Protein AF-A0A6H0XUD2-F1 (afdb_monomer_lite)

Structure (mmCIF, N/CA/C/O backbone):
data_AF-A0A6H0XUD2-F1
#
_entry.id   AF-A0A6H0XUD2-F1
#
loop_
_atom_site.group_PDB
_atom_site.id
_atom_site.type_symbol
_atom_site.label_atom_id
_atom_site.label_alt_id
_atom_site.label_comp_id
_atom_site.label_asym_id
_atom_site.label_entity_id
_atom_site.label_seq_id
_atom_site.pdbx_PDB_ins_code
_atom_site.Cartn_x
_atom_site.Cartn_y
_atom_site.Cartn_z
_atom_site.occupancy
_atom_site.B_iso_or_equiv
_atom_site.auth_seq_id
_atom_site.auth_comp_id
_atom_site.auth_asym_id
_atom_site.auth_atom_id
_atom_site.pdbx_PDB_model_num
ATOM 1 N N . MET A 1 1 ? 14.556 -15.092 -1.129 1.00 23.23 1 MET A N 1
ATOM 2 C CA . MET A 1 1 ? 13.276 -14.642 -1.726 1.00 23.23 1 MET A CA 1
ATOM 3 C C . MET A 1 1 ? 12.461 -13.930 -0.651 1.00 23.23 1 MET A C 1
ATOM 5 O O . MET A 1 1 ? 11.767 -14.591 0.110 1.00 23.23 1 MET A O 1
ATOM 9 N N . CYS A 1 2 ? 12.585 -12.606 -0.527 1.00 22.89 2 CYS A N 1
ATOM 10 C CA . CYS A 1 2 ? 11.780 -11.822 0.416 1.00 22.89 2 CYS A CA 1
ATOM 11 C C . CYS A 1 2 ? 10.334 -11.724 -0.084 1.00 22.89 2 CYS A C 1
ATOM 13 O O . CYS A 1 2 ? 10.053 -10.984 -1.026 1.00 22.89 2 CYS A O 1
ATOM 15 N N . SER A 1 3 ? 9.405 -12.459 0.531 1.00 24.38 3 SER A N 1
ATOM 16 C CA . SER A 1 3 ? 7.972 -12.250 0.315 1.00 24.38 3 SER A CA 1
ATOM 17 C C . SER A 1 3 ? 7.533 -10.994 1.071 1.00 24.38 3 SER A C 1
ATOM 19 O O . SER A 1 3 ? 7.176 -11.058 2.248 1.00 24.38 3 SER A O 1
ATOM 21 N N . LYS A 1 4 ? 7.592 -9.838 0.408 1.00 38.31 4 LYS A N 1
ATOM 22 C CA . LYS A 1 4 ? 6.980 -8.609 0.920 1.00 38.31 4 LYS A CA 1
ATOM 23 C C . LYS A 1 4 ? 5.457 -8.757 0.949 1.00 38.31 4 LYS A C 1
ATOM 25 O O . LYS A 1 4 ? 4.866 -9.365 0.054 1.00 38.31 4 LYS A O 1
ATOM 30 N N . ALA A 1 5 ? 4.835 -8.218 1.996 1.00 35.09 5 ALA A N 1
ATOM 31 C CA . ALA A 1 5 ? 3.386 -8.107 2.112 1.00 35.09 5 ALA A CA 1
ATOM 32 C C . ALA A 1 5 ? 2.798 -7.371 0.888 1.00 35.09 5 ALA A C 1
ATOM 34 O O . ALA A 1 5 ? 3.448 -6.517 0.287 1.00 35.09 5 ALA A O 1
ATOM 35 N N . ARG A 1 6 ? 1.593 -7.776 0.474 1.00 40.94 6 ARG A N 1
ATOM 36 C CA . ARG A 1 6 ? 0.960 -7.356 -0.783 1.00 40.94 6 ARG A CA 1
ATOM 37 C C . ARG A 1 6 ? 0.474 -5.898 -0.704 1.00 40.94 6 ARG A C 1
ATOM 39 O O . ARG A 1 6 ? -0.649 -5.674 -0.266 1.00 40.94 6 ARG A O 1
ATOM 46 N N . LEU A 1 7 ? 1.268 -4.952 -1.219 1.00 51.59 7 LEU A N 1
ATOM 47 C CA . LEU A 1 7 ? 0.762 -3.684 -1.786 1.00 51.59 7 LEU A CA 1
ATOM 48 C C . LEU A 1 7 ? -0.337 -3.962 -2.846 1.00 51.59 7 LEU A C 1
ATOM 50 O O . LEU A 1 7 ? -0.525 -5.104 -3.288 1.00 51.59 7 LEU A O 1
ATOM 54 N N . ALA A 1 8 ? -1.066 -2.928 -3.263 1.00 60.09 8 ALA A N 1
ATOM 55 C CA . ALA A 1 8 ? -2.128 -3.032 -4.262 1.00 60.09 8 ALA A CA 1
ATOM 56 C C . ALA A 1 8 ? -1.645 -3.730 -5.548 1.00 60.09 8 ALA A C 1
ATOM 58 O O . ALA A 1 8 ? -0.701 -3.299 -6.204 1.00 60.09 8 ALA A O 1
ATOM 59 N N . SER A 1 9 ? -2.303 -4.833 -5.897 1.00 69.31 9 SER A N 1
ATOM 60 C CA . SER A 1 9 ? -2.057 -5.558 -7.141 1.00 69.31 9 SER A CA 1
ATOM 61 C C . SER A 1 9 ? -2.698 -4.851 -8.340 1.00 69.31 9 SER A C 1
ATOM 63 O O . SER A 1 9 ? -3.735 -4.214 -8.151 1.00 69.31 9 SER A O 1
ATOM 65 N N . PRO A 1 10 ? -2.164 -5.009 -9.570 1.00 87.31 10 PRO A N 1
ATOM 66 C CA . PRO A 1 10 ? -2.794 -4.456 -10.767 1.00 87.31 10 PRO A CA 1
ATOM 67 C C . PRO A 1 10 ? -4.251 -4.909 -10.859 1.00 87.31 10 PRO A C 1
ATOM 69 O O . PRO A 1 10 ? -4.537 -6.094 -10.671 1.00 87.31 10 PRO A O 1
ATOM 72 N N . THR A 1 11 ? -5.172 -3.998 -11.177 1.00 90.50 11 THR A N 1
ATOM 73 C CA . THR A 1 11 ? -6.599 -4.330 -11.323 1.00 90.50 11 THR A CA 1
ATOM 74 C C . THR A 1 11 ? -6.813 -5.360 -12.425 1.00 90.50 11 THR A C 1
ATOM 76 O O . THR A 1 11 ? -7.664 -6.244 -12.302 1.00 90.50 11 THR A O 1
ATOM 79 N N . ARG A 1 12 ? -6.023 -5.259 -13.499 1.00 93.69 12 ARG A N 1
ATOM 80 C CA . ARG A 1 12 ? -6.102 -6.108 -14.688 1.00 93.69 12 ARG A CA 1
ATOM 81 C C . ARG A 1 12 ? -4.718 -6.540 -15.150 1.00 93.69 12 ARG A C 1
ATOM 83 O O . ARG A 1 12 ? -3.761 -5.784 -15.017 1.00 93.69 12 ARG A O 1
ATOM 90 N N . VAL A 1 13 ? -4.636 -7.733 -15.724 1.00 95.31 13 VAL A N 1
ATOM 91 C CA . VAL A 1 13 ? -3.441 -8.282 -16.385 1.00 95.31 13 VAL A CA 1
ATOM 92 C C . VAL A 1 13 ? -3.859 -8.979 -17.676 1.00 95.31 13 VAL A C 1
ATOM 94 O O . VAL A 1 13 ? -5.026 -9.328 -17.840 1.00 95.31 13 VAL A O 1
ATOM 97 N N . LEU A 1 14 ? -2.917 -9.190 -18.588 1.00 95.69 14 LEU A N 1
ATOM 98 C CA . LEU A 1 14 ? -3.086 -10.124 -19.692 1.00 95.69 14 LEU A CA 1
ATOM 99 C C . LEU A 1 14 ? -2.861 -11.544 -19.182 1.00 95.69 14 LEU A C 1
ATOM 101 O O . LEU A 1 14 ? -1.804 -11.835 -18.617 1.00 95.69 14 LEU A O 1
ATOM 105 N N . ASP A 1 15 ? -3.840 -12.413 -19.396 1.00 94.25 15 ASP A N 1
ATOM 106 C CA . ASP A 1 15 ? -3.697 -13.853 -19.253 1.00 94.25 15 ASP A CA 1
ATOM 107 C C . ASP A 1 15 ? -3.193 -14.442 -20.571 1.00 94.25 15 ASP A C 1
ATOM 109 O O . ASP A 1 15 ? -3.799 -14.241 -21.627 1.00 94.25 15 ASP A O 1
ATOM 113 N N . LEU A 1 16 ? -2.047 -15.119 -20.500 1.00 92.88 16 LEU A N 1
ATOM 114 C CA . LEU A 1 16 ? -1.373 -15.744 -21.636 1.00 92.88 16 LEU A CA 1
ATOM 115 C C . LEU A 1 16 ? -1.428 -17.278 -21.576 1.00 92.88 16 LEU A C 1
ATOM 117 O O . LEU A 1 16 ? -0.653 -17.928 -22.285 1.00 92.88 16 LEU A O 1
ATOM 121 N N . ASP A 1 17 ? -2.276 -17.850 -20.710 1.00 81.69 17 ASP A N 1
ATOM 122 C CA . ASP A 1 17 ? -2.548 -19.289 -20.663 1.00 81.69 17 ASP A CA 1
ATOM 123 C C . ASP A 1 17 ? -3.223 -19.729 -21.967 1.00 81.69 17 ASP A C 1
ATOM 125 O O . ASP A 1 17 ? -4.209 -19.125 -22.386 1.00 81.69 17 ASP A O 1
ATOM 129 N N . SER A 1 18 ? -2.699 -20.783 -22.604 1.00 69.12 18 SER A N 1
ATOM 130 C CA . SER A 1 18 ? -3.060 -21.255 -23.958 1.00 69.12 18 SER A CA 1
ATOM 131 C C . SER A 1 18 ? -2.678 -20.311 -25.122 1.00 69.12 18 SER A C 1
ATOM 133 O O . SER A 1 18 ? -1.863 -19.401 -24.962 1.00 69.12 18 SER A O 1
ATOM 135 N N . ASP A 1 19 ? -3.214 -20.565 -26.324 1.00 71.75 19 ASP A N 1
ATOM 136 C CA . ASP A 1 19 ? -2.991 -19.751 -27.530 1.00 71.75 19 ASP A CA 1
ATOM 137 C C . ASP A 1 19 ? -3.774 -18.423 -27.519 1.00 71.75 19 ASP A C 1
ATOM 139 O O . ASP A 1 19 ? -3.430 -17.508 -28.269 1.00 71.75 19 ASP A O 1
ATOM 143 N N . SER A 1 20 ? -4.786 -18.275 -26.655 1.00 82.31 20 SER A N 1
ATOM 144 C CA . SER A 1 20 ? -5.559 -17.033 -26.516 1.00 82.31 20 SER A CA 1
ATOM 145 C C . SER A 1 20 ? -4.860 -16.007 -25.622 1.00 82.31 20 SER A C 1
ATOM 147 O O . SER A 1 20 ? -4.152 -16.367 -24.684 1.00 82.31 20 SER A O 1
ATOM 149 N N . VAL A 1 21 ? -5.086 -14.720 -25.890 1.00 93.19 21 VAL A N 1
ATOM 150 C CA . VAL A 1 21 ? -4.592 -13.600 -25.071 1.00 93.19 21 VAL A CA 1
ATOM 151 C C . VAL A 1 21 ? -5.790 -12.784 -24.624 1.00 93.19 21 VAL A C 1
ATOM 153 O O . VAL A 1 21 ? -6.573 -12.360 -25.464 1.00 93.19 21 VAL A O 1
ATOM 156 N N . GLN A 1 22 ? -5.966 -12.573 -23.323 1.00 94.75 22 GLN A N 1
ATOM 157 C CA . GLN A 1 22 ? -7.165 -11.916 -22.787 1.00 94.75 22 GLN A CA 1
ATOM 158 C C . GLN A 1 22 ? -6.816 -10.958 -21.654 1.00 94.75 22 GLN A C 1
ATOM 160 O O . GLN A 1 22 ? -5.934 -11.242 -20.851 1.00 94.75 22 GLN A O 1
ATOM 165 N N . VAL A 1 23 ? -7.539 -9.845 -21.540 1.00 95.00 23 VAL A N 1
ATOM 166 C CA . VAL A 1 23 ? -7.485 -8.974 -20.359 1.00 95.00 23 VAL A CA 1
ATOM 167 C C . VAL A 1 23 ? -8.376 -9.563 -19.268 1.00 95.00 23 VAL A C 1
ATOM 169 O O . VAL A 1 23 ? -9.588 -9.659 -19.431 1.00 95.00 23 VAL A O 1
ATOM 172 N N . VAL A 1 24 ? -7.799 -9.904 -18.119 1.00 93.56 24 VAL A N 1
ATOM 173 C CA . VAL A 1 24 ? -8.533 -10.455 -16.972 1.00 93.56 24 VAL A CA 1
ATOM 174 C C . VAL A 1 24 ? -8.442 -9.528 -15.768 1.00 93.56 24 VAL A C 1
ATOM 176 O O . VAL A 1 24 ? -7.419 -8.887 -15.527 1.00 93.56 24 VAL A O 1
ATOM 179 N N . THR A 1 25 ? -9.524 -9.454 -14.990 1.00 92.25 25 THR A N 1
ATOM 180 C CA . THR A 1 25 ? -9.550 -8.702 -13.727 1.00 92.25 25 THR A CA 1
ATOM 181 C C . THR A 1 25 ? -9.014 -9.582 -12.603 1.00 92.25 25 THR A C 1
ATOM 183 O O . THR A 1 25 ? -9.416 -10.731 -12.450 1.00 92.25 25 THR A O 1
ATOM 186 N N . THR A 1 26 ? -8.098 -9.051 -11.799 1.00 86.12 26 THR A N 1
ATOM 187 C CA . THR A 1 26 ? -7.314 -9.851 -10.844 1.00 86.12 26 THR A CA 1
ATOM 188 C C . THR A 1 26 ? -8.025 -10.069 -9.512 1.00 86.12 26 THR A C 1
ATOM 190 O O . THR A 1 26 ? -7.618 -10.933 -8.736 1.00 86.12 26 THR A O 1
ATOM 193 N N . HIS A 1 27 ? -9.040 -9.253 -9.200 1.00 80.12 27 HIS A N 1
ATOM 194 C CA . HIS A 1 27 ? -9.729 -9.220 -7.904 1.00 80.12 27 HIS A CA 1
ATOM 195 C C . HIS A 1 27 ? -8.756 -9.198 -6.701 1.00 80.12 27 HIS A C 1
ATOM 197 O O . HIS A 1 27 ? -9.006 -9.816 -5.665 1.00 80.12 27 HIS A O 1
ATOM 203 N N . GLY A 1 28 ? -7.610 -8.517 -6.853 1.00 69.56 28 GLY A N 1
ATOM 204 C CA . GLY A 1 28 ? -6.566 -8.414 -5.825 1.00 69.56 28 GLY A CA 1
ATOM 205 C C . GLY A 1 28 ? -5.635 -9.632 -5.710 1.00 69.56 28 GLY A C 1
ATOM 206 O O . GLY A 1 28 ? -4.882 -9.745 -4.740 1.00 69.56 28 GLY A O 1
ATOM 207 N N . LYS A 1 29 ? -5.678 -10.574 -6.663 1.00 72.50 29 LYS A N 1
ATOM 208 C CA . LYS A 1 29 ? -4.820 -11.772 -6.707 1.00 72.50 29 LYS A CA 1
ATOM 209 C C . LYS A 1 29 ? -4.294 -12.036 -8.133 1.00 72.50 29 LYS A C 1
ATOM 211 O O . LYS A 1 29 ? -4.693 -13.015 -8.752 1.00 72.50 29 LYS A O 1
ATOM 216 N N . PRO A 1 30 ? -3.363 -11.217 -8.647 1.00 69.75 30 PRO A N 1
ATOM 217 C CA . PRO A 1 30 ? -2.880 -11.295 -10.031 1.00 69.75 30 PRO A CA 1
ATOM 218 C C . PRO A 1 30 ? -2.009 -12.526 -10.325 1.00 69.75 30 PRO A C 1
ATOM 220 O O . PRO A 1 30 ? -1.733 -12.812 -11.480 1.00 69.75 30 PRO A O 1
ATOM 223 N N . GLY A 1 31 ? -1.523 -13.238 -9.301 1.00 81.31 31 GLY A N 1
ATOM 224 C CA . GLY A 1 31 ? -0.431 -14.202 -9.469 1.00 81.31 31 GLY A CA 1
ATOM 225 C C . GLY A 1 31 ? 0.915 -13.508 -9.723 1.00 81.31 31 GLY A C 1
ATOM 226 O O . GLY A 1 31 ? 1.053 -12.305 -9.513 1.00 81.31 31 GLY A O 1
ATOM 227 N N . ARG A 1 32 ? 1.938 -14.269 -10.135 1.00 90.62 32 ARG A N 1
ATOM 228 C CA . ARG A 1 32 ? 3.230 -13.701 -10.564 1.00 90.62 32 ARG A CA 1
ATOM 229 C C . ARG A 1 32 ? 3.103 -13.207 -12.002 1.00 90.62 32 ARG A C 1
ATOM 231 O O . ARG A 1 32 ? 2.734 -13.994 -12.870 1.00 90.62 32 ARG A O 1
ATOM 238 N N . TYR A 1 33 ? 3.458 -11.952 -12.245 1.00 94.50 33 TYR A N 1
ATOM 239 C CA . TYR A 1 33 ? 3.357 -11.324 -13.560 1.00 94.50 33 TYR A CA 1
ATOM 240 C C . TYR A 1 33 ? 4.641 -10.591 -13.943 1.00 94.50 33 TYR A C 1
ATOM 242 O O . TYR A 1 33 ? 5.454 -10.230 -13.090 1.00 94.50 33 TYR A O 1
ATOM 250 N N . VAL A 1 34 ? 4.795 -10.381 -15.243 1.00 96.50 34 VAL A N 1
ATOM 251 C CA . VAL A 1 34 ? 5.832 -9.548 -15.856 1.00 96.50 34 VAL A CA 1
ATOM 252 C C . VAL A 1 34 ? 5.211 -8.202 -16.223 1.00 96.50 34 VAL A C 1
ATOM 254 O O . VAL A 1 34 ? 4.053 -8.169 -16.627 1.00 96.50 34 VAL A O 1
ATOM 257 N N . ALA A 1 35 ? 5.946 -7.102 -16.094 1.00 97.06 35 ALA A N 1
ATOM 258 C CA . ALA A 1 35 ? 5.520 -5.791 -16.594 1.00 97.06 35 ALA A CA 1
ATOM 259 C C . ALA A 1 35 ? 6.318 -5.414 -17.850 1.00 97.06 35 ALA A C 1
ATOM 261 O O . ALA A 1 35 ? 7.495 -5.760 -17.957 1.00 97.06 35 ALA A O 1
ATOM 262 N N . LEU A 1 36 ? 5.694 -4.715 -18.798 1.00 97.75 36 LEU A N 1
ATOM 263 C CA . LEU A 1 36 ? 6.364 -4.177 -19.984 1.00 97.75 36 LEU A CA 1
ATOM 264 C C . LEU A 1 36 ? 6.639 -2.676 -19.811 1.00 97.75 36 LEU A C 1
ATOM 266 O O . LEU A 1 36 ? 5.749 -1.918 -19.436 1.00 97.75 36 LEU A O 1
ATOM 270 N N . SER A 1 37 ? 7.856 -2.248 -20.137 1.00 96.62 37 SER A N 1
ATOM 271 C CA . SER A 1 37 ? 8.251 -0.844 -20.271 1.00 96.62 37 SER A CA 1
ATOM 272 C C . SER A 1 37 ? 8.706 -0.600 -21.709 1.00 96.62 37 SER A C 1
ATOM 274 O O . SER A 1 37 ? 9.645 -1.240 -22.191 1.00 96.62 37 SER A O 1
ATOM 276 N N . TYR A 1 38 ? 7.999 0.265 -22.438 1.00 95.75 38 TYR A N 1
ATOM 277 C CA . TYR A 1 38 ? 8.220 0.478 -23.871 1.00 95.75 38 TYR A CA 1
ATOM 278 C C . TYR A 1 38 ? 7.770 1.872 -24.333 1.00 95.75 38 TYR A C 1
ATOM 280 O O . TYR A 1 38 ? 6.978 2.568 -23.690 1.00 95.75 38 TYR A O 1
ATOM 288 N N . CYS A 1 39 ? 8.263 2.293 -25.497 1.00 93.12 39 CYS A N 1
ATOM 289 C CA . CYS A 1 39 ? 7.786 3.499 -26.161 1.00 93.12 39 CYS A CA 1
ATOM 290 C C . CYS A 1 39 ? 6.530 3.199 -26.978 1.00 93.12 39 CYS A C 1
ATOM 292 O O . CYS A 1 39 ? 6.540 2.319 -27.833 1.00 93.12 39 CYS A O 1
ATOM 294 N N . TRP A 1 40 ? 5.461 3.971 -26.779 1.00 91.00 40 TRP A N 1
ATOM 295 C CA . TRP A 1 40 ? 4.247 3.820 -27.589 1.00 91.00 40 TRP A CA 1
ATOM 296 C C . TRP A 1 40 ? 4.472 4.235 -29.054 1.00 91.00 40 TRP A C 1
ATOM 298 O O . TRP A 1 40 ? 3.882 3.644 -29.962 1.00 91.00 40 TRP A O 1
ATOM 308 N N . GLY A 1 41 ? 5.370 5.200 -29.283 1.00 88.25 41 GLY A N 1
ATOM 309 C CA . GLY A 1 41 ? 5.659 5.795 -30.589 1.00 88.25 41 GLY A CA 1
ATOM 310 C C . GLY A 1 41 ? 4.732 6.964 -30.922 1.00 88.25 41 GLY A C 1
ATOM 311 O O . GLY A 1 41 ? 4.106 7.545 -30.038 1.00 88.25 41 GLY A O 1
ATOM 312 N N . VAL A 1 42 ? 4.636 7.306 -32.206 1.00 82.19 42 VAL A N 1
ATOM 313 C CA . VAL A 1 42 ? 3.711 8.324 -32.732 1.00 82.19 42 VAL A CA 1
ATOM 314 C C . VAL A 1 42 ? 2.623 7.626 -33.549 1.00 82.19 42 VAL A C 1
ATOM 316 O O . VAL A 1 42 ? 2.941 6.764 -34.364 1.00 82.19 42 VAL A O 1
ATOM 319 N N . GLY A 1 43 ? 1.356 8.011 -33.370 1.00 80.38 43 GLY A N 1
ATOM 320 C CA . GLY A 1 43 ? 0.238 7.546 -34.200 1.00 80.38 43 GLY A CA 1
ATOM 321 C C . GLY A 1 43 ? -0.875 6.851 -33.415 1.00 80.38 43 GLY A C 1
ATOM 322 O O . GLY A 1 43 ? -1.051 7.084 -32.223 1.00 80.38 43 GLY A O 1
ATOM 323 N N . ASN A 1 44 ? -1.659 6.017 -34.103 1.00 80.12 44 ASN A N 1
ATOM 324 C CA . ASN A 1 44 ? -2.735 5.247 -33.480 1.00 80.12 44 ASN A CA 1
ATOM 325 C C . ASN A 1 44 ? -2.158 4.037 -32.740 1.00 80.12 44 ASN A C 1
ATOM 327 O O . ASN A 1 44 ? -1.590 3.139 -33.355 1.00 80.12 44 ASN A O 1
ATOM 331 N N . HIS A 1 45 ? -2.328 4.017 -31.422 1.00 88.19 45 HIS A N 1
ATOM 332 C CA . HIS A 1 45 ? -1.843 2.944 -30.559 1.00 88.19 45 HIS A CA 1
ATOM 333 C C . HIS A 1 45 ? -2.909 1.865 -30.364 1.00 88.19 45 HIS A C 1
ATOM 335 O O . HIS A 1 45 ? -4.089 2.181 -30.195 1.00 88.19 45 HIS A O 1
ATOM 341 N N . PHE A 1 46 ? -2.484 0.600 -30.336 1.00 92.88 46 PHE A N 1
ATOM 342 C CA . PHE A 1 46 ? -3.346 -0.512 -29.945 1.00 92.88 46 PHE A CA 1
ATOM 343 C C . PHE A 1 46 ? -3.591 -0.431 -28.434 1.00 92.88 46 PHE A C 1
ATOM 345 O O . PHE A 1 46 ? -2.659 -0.587 -27.645 1.00 92.88 46 PHE A O 1
ATOM 352 N N . ARG A 1 47 ? -4.827 -0.117 -28.033 1.00 95.00 47 ARG A N 1
ATOM 353 C CA . ARG A 1 47 ? -5.167 0.210 -26.644 1.00 95.00 47 ARG A CA 1
ATOM 354 C C . ARG A 1 47 ? -6.576 -0.220 -26.262 1.00 95.00 47 ARG A C 1
ATOM 356 O O . ARG A 1 47 ? -7.467 -0.290 -27.111 1.00 95.00 47 ARG A O 1
ATOM 363 N N . THR A 1 48 ? -6.776 -0.444 -24.972 1.00 95.81 48 THR A N 1
ATOM 364 C CA . THR A 1 48 ? -8.088 -0.702 -24.386 1.00 95.81 48 THR A CA 1
ATOM 365 C C . THR A 1 48 ? -8.846 0.609 -24.194 1.00 95.81 48 THR A C 1
ATOM 367 O O . THR A 1 48 ? -8.349 1.568 -23.603 1.00 95.81 48 THR A O 1
ATOM 370 N N . LEU A 1 49 ? -10.068 0.630 -24.704 1.00 96.25 49 LEU A N 1
ATOM 371 C CA . LEU A 1 49 ? -11.068 1.683 -24.609 1.00 96.25 49 LEU A CA 1
ATOM 372 C C . LEU A 1 49 ? -12.360 1.071 -24.066 1.00 96.25 49 LEU A C 1
ATOM 374 O O . LEU A 1 49 ? -12.566 -0.141 -24.163 1.00 96.25 49 LEU A O 1
ATOM 378 N N . LYS A 1 50 ? -13.290 1.889 -23.567 1.00 95.56 50 LYS A N 1
ATOM 379 C CA . LYS A 1 50 ? -14.595 1.387 -23.094 1.00 95.56 50 LYS A CA 1
ATOM 380 C C . LYS A 1 50 ? -15.307 0.529 -24.138 1.00 95.56 50 LYS A C 1
ATOM 382 O O . LYS A 1 50 ? -15.931 -0.467 -23.788 1.00 95.56 50 LYS A O 1
ATOM 387 N N . ILE A 1 51 ? -15.192 0.911 -25.412 1.00 96.69 51 ILE A N 1
ATOM 388 C CA . ILE A 1 51 ? -15.888 0.257 -26.523 1.00 96.69 51 ILE A CA 1
ATOM 389 C C . ILE A 1 51 ? -15.354 -1.146 -26.845 1.00 96.69 51 ILE A C 1
ATOM 391 O O . ILE A 1 51 ? -16.145 -2.002 -27.216 1.00 96.69 51 ILE A O 1
ATOM 395 N N . ASN A 1 52 ? -14.048 -1.393 -26.689 1.00 95.06 52 ASN A N 1
ATOM 396 C CA . ASN A 1 52 ? -13.406 -2.668 -27.047 1.00 95.06 52 ASN A CA 1
ATOM 397 C C . ASN A 1 52 ? -12.984 -3.492 -25.817 1.00 95.06 52 ASN A C 1
ATOM 399 O O . ASN A 1 52 ? -12.400 -4.564 -25.959 1.00 95.06 52 ASN A O 1
ATOM 403 N N . MET A 1 53 ? -13.301 -3.021 -24.606 1.00 94.38 53 MET A N 1
ATOM 404 C CA . MET A 1 53 ? -12.962 -3.702 -23.356 1.00 94.38 53 MET A CA 1
ATOM 405 C C . MET A 1 53 ? -13.515 -5.130 -23.314 1.00 94.38 53 MET A C 1
ATOM 407 O O . MET A 1 53 ? -12.791 -6.059 -22.966 1.00 94.38 53 MET A O 1
ATOM 411 N N . GLN A 1 54 ? -14.779 -5.325 -23.698 1.00 94.94 54 GLN A N 1
ATOM 412 C CA . GLN A 1 54 ? -15.404 -6.650 -23.667 1.00 94.94 54 GLN A CA 1
ATOM 413 C C . GLN A 1 54 ? -14.752 -7.621 -24.663 1.00 94.94 54 GLN A C 1
ATOM 415 O O . GLN A 1 54 ? -14.585 -8.804 -24.352 1.00 94.94 54 GLN A O 1
ATOM 420 N N . ASP A 1 55 ? -14.332 -7.116 -25.823 1.00 94.06 55 ASP A N 1
ATOM 421 C CA . ASP A 1 55 ? -13.619 -7.901 -26.829 1.00 94.06 55 ASP A CA 1
ATOM 422 C C . ASP A 1 55 ? -12.239 -8.300 -26.299 1.00 94.06 55 ASP A C 1
ATOM 424 O O . ASP A 1 55 ? -11.894 -9.480 -26.306 1.00 94.06 55 ASP A O 1
ATOM 428 N N . HIS A 1 56 ? -11.499 -7.352 -25.713 1.00 95.00 56 HIS A N 1
ATOM 429 C CA . HIS A 1 56 ? -10.197 -7.612 -25.094 1.00 95.00 56 HIS A CA 1
ATOM 430 C C . HIS A 1 56 ? -10.272 -8.598 -23.917 1.00 95.00 56 HIS A C 1
ATOM 432 O O . HIS A 1 56 ? -9.323 -9.349 -23.696 1.00 95.00 56 HIS A O 1
ATOM 438 N N . MET A 1 57 ? -11.383 -8.636 -23.172 1.00 93.56 57 MET A N 1
ATOM 439 C CA . MET A 1 57 ? -11.621 -9.648 -22.131 1.00 93.56 57 MET A CA 1
ATOM 440 C C . MET A 1 57 ? -11.937 -11.037 -22.700 1.00 93.56 57 MET A C 1
ATOM 442 O O . MET A 1 57 ? -11.784 -12.032 -21.997 1.00 93.56 57 MET A O 1
ATOM 446 N N . THR A 1 58 ? -12.386 -11.113 -23.953 1.00 92.50 58 THR A N 1
ATOM 447 C CA . THR A 1 58 ? -12.794 -12.366 -24.600 1.00 92.50 58 THR A CA 1
ATOM 448 C C . THR A 1 58 ? -11.660 -12.977 -25.411 1.00 92.50 58 THR A C 1
ATOM 450 O O . THR A 1 58 ? -11.403 -14.170 -25.288 1.00 92.50 58 THR A O 1
ATOM 453 N N . ASN A 1 59 ? -10.985 -12.194 -26.253 1.00 92.69 59 ASN A N 1
ATOM 454 C CA . ASN A 1 59 ? -9.775 -12.592 -26.964 1.00 92.69 59 ASN A CA 1
ATOM 455 C C . ASN A 1 59 ? -9.148 -11.382 -27.669 1.00 92.69 59 ASN A C 1
ATOM 457 O O . ASN A 1 59 ? -9.833 -10.612 -28.334 1.00 92.69 59 ASN A O 1
ATOM 461 N N . ILE A 1 60 ? -7.828 -11.281 -27.607 1.00 93.62 60 ILE A N 1
ATOM 462 C CA . ILE A 1 60 ? -7.011 -10.357 -28.382 1.00 93.62 60 ILE A CA 1
ATOM 463 C C . ILE A 1 60 ? -6.271 -11.183 -29.428 1.00 93.62 60 ILE A C 1
ATOM 465 O O . ILE A 1 60 ? -5.484 -12.073 -29.098 1.00 93.62 60 ILE A O 1
ATOM 469 N N . ALA A 1 61 ? -6.511 -10.887 -30.703 1.00 90.88 61 ALA A N 1
ATOM 470 C CA . ALA A 1 61 ? -5.795 -11.534 -31.790 1.00 90.88 61 ALA A CA 1
ATOM 471 C C . ALA A 1 61 ? -4.317 -11.111 -31.768 1.00 90.88 61 ALA A C 1
ATOM 473 O O . ALA A 1 61 ? -3.984 -9.947 -31.990 1.00 90.88 61 ALA A O 1
ATOM 474 N N . ILE A 1 62 ? -3.413 -12.066 -31.523 1.00 90.00 62 ILE A N 1
ATOM 475 C CA . ILE A 1 62 ? -1.963 -11.808 -31.444 1.00 90.00 62 ILE A CA 1
ATOM 476 C C . ILE A 1 62 ? -1.436 -11.170 -32.737 1.00 90.00 62 ILE A C 1
ATOM 478 O O . ILE A 1 62 ? -0.533 -10.333 -32.695 1.00 90.00 62 ILE A O 1
ATOM 482 N N . ASP A 1 63 ? -2.010 -11.531 -33.884 1.00 89.50 63 ASP A N 1
ATOM 483 C CA . ASP A 1 63 ? -1.580 -11.017 -35.183 1.00 89.50 63 ASP A CA 1
ATOM 484 C C . ASP A 1 63 ? -1.891 -9.532 -35.392 1.00 89.50 63 ASP A C 1
ATOM 486 O O . ASP A 1 63 ? -1.158 -8.862 -36.125 1.00 89.50 63 ASP A O 1
ATOM 490 N N . GLU A 1 64 ? -2.904 -9.008 -34.698 1.00 89.69 64 GLU A N 1
ATOM 491 C CA . GLU A 1 64 ? -3.287 -7.592 -34.715 1.00 89.69 64 GLU A CA 1
ATOM 492 C C . GLU A 1 64 ? -2.423 -6.739 -33.775 1.00 89.69 64 GLU A C 1
ATOM 494 O O . GLU A 1 64 ? -2.394 -5.511 -33.894 1.00 89.69 64 GLU A O 1
ATOM 499 N N . LEU A 1 65 ? -1.685 -7.372 -32.856 1.00 93.56 65 LEU A N 1
ATOM 500 C CA . LEU A 1 65 ? -0.835 -6.655 -31.917 1.00 93.56 65 LEU A CA 1
ATOM 501 C C . LEU A 1 65 ? 0.397 -6.057 -32.616 1.00 93.56 65 LEU A C 1
ATOM 503 O O . LEU A 1 65 ? 1.074 -6.743 -33.396 1.00 93.56 65 LEU A O 1
ATOM 507 N N . PRO A 1 66 ? 0.771 -4.809 -32.276 1.00 95.62 66 PRO A N 1
ATOM 508 C CA . PRO A 1 66 ? 2.052 -4.228 -32.659 1.00 95.62 66 PRO A CA 1
ATOM 509 C C . PRO A 1 66 ? 3.236 -5.138 -32.295 1.00 95.62 66 PRO A C 1
ATOM 511 O O . PRO A 1 66 ? 3.191 -5.871 -31.302 1.00 95.62 66 PRO A O 1
ATOM 514 N N . ALA A 1 67 ? 4.307 -5.087 -33.093 1.00 95.44 67 ALA A N 1
ATOM 515 C CA . ALA A 1 67 ? 5.434 -6.017 -32.989 1.00 95.44 67 ALA A CA 1
ATOM 516 C C . ALA A 1 67 ? 6.053 -6.069 -31.581 1.00 95.44 67 ALA A C 1
ATOM 518 O O . ALA A 1 67 ? 6.307 -7.154 -31.069 1.00 95.44 67 ALA A O 1
ATOM 519 N N . THR A 1 68 ? 6.204 -4.927 -30.905 1.00 96.69 68 THR A N 1
ATOM 520 C CA . THR A 1 68 ? 6.751 -4.857 -29.538 1.00 96.69 68 THR A CA 1
ATOM 521 C C . THR A 1 68 ? 5.864 -5.582 -28.521 1.00 96.69 68 THR A C 1
ATOM 523 O O . THR A 1 68 ? 6.366 -6.258 -27.627 1.00 96.69 68 THR A O 1
ATOM 526 N N . LEU A 1 69 ? 4.540 -5.488 -28.657 1.00 96.81 69 LEU A N 1
ATOM 527 C CA . LEU A 1 69 ? 3.590 -6.135 -27.742 1.00 96.81 69 LEU A CA 1
ATOM 528 C C . LEU A 1 69 ? 3.565 -7.651 -27.981 1.00 96.81 69 LEU A C 1
ATOM 530 O O . LEU A 1 69 ? 3.534 -8.437 -27.034 1.00 96.81 69 LEU A O 1
ATOM 534 N N . ARG A 1 70 ? 3.651 -8.061 -29.249 1.00 95.75 70 ARG A N 1
ATOM 535 C CA . ARG A 1 70 ? 3.773 -9.465 -29.659 1.00 95.75 70 ARG A CA 1
ATOM 536 C C . ARG A 1 70 ? 5.053 -10.100 -29.119 1.00 95.75 70 ARG A C 1
ATOM 538 O O . ARG A 1 70 ? 5.002 -11.167 -28.508 1.00 95.75 70 ARG A O 1
ATOM 545 N N . ASP A 1 71 ? 6.179 -9.416 -29.284 1.00 96.94 71 ASP A N 1
ATOM 546 C CA . ASP A 1 71 ? 7.481 -9.847 -28.779 1.00 96.94 71 ASP A CA 1
ATOM 547 C C . ASP A 1 71 ? 7.485 -9.961 -27.248 1.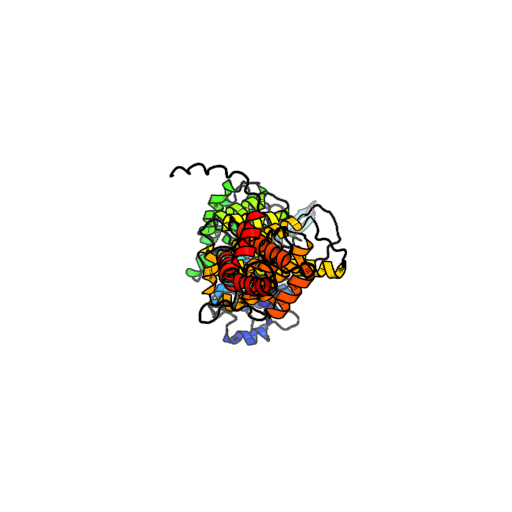00 96.94 71 ASP A C 1
ATOM 549 O O . ASP A 1 71 ? 8.019 -10.928 -26.700 1.00 96.94 71 ASP A O 1
ATOM 553 N N . ALA A 1 72 ? 6.820 -9.036 -26.547 1.00 97.44 72 ALA A N 1
ATOM 554 C CA . ALA A 1 72 ? 6.647 -9.108 -25.098 1.00 97.44 72 ALA A CA 1
ATOM 555 C C . ALA A 1 72 ? 5.867 -10.359 -24.667 1.00 97.44 72 ALA A C 1
ATOM 557 O O . ALA A 1 72 ? 6.308 -11.064 -23.762 1.00 97.44 72 ALA A O 1
ATOM 558 N N . ILE A 1 73 ? 4.763 -10.694 -25.345 1.00 96.44 73 ILE A N 1
ATOM 559 C CA . ILE A 1 73 ? 3.996 -11.925 -25.080 1.00 96.44 73 ILE A CA 1
ATOM 560 C C . ILE A 1 73 ? 4.863 -13.170 -25.298 1.00 96.44 73 ILE A C 1
ATOM 562 O O . ILE A 1 73 ? 4.886 -14.067 -24.450 1.00 96.44 73 ILE A O 1
ATOM 566 N N . VAL A 1 74 ? 5.606 -13.220 -26.409 1.00 95.44 74 VAL A N 1
ATOM 567 C CA . VAL A 1 74 ? 6.523 -14.329 -26.715 1.00 95.44 74 VAL A CA 1
ATOM 568 C C . VAL A 1 74 ? 7.575 -14.477 -25.618 1.00 95.44 74 VAL A C 1
ATOM 570 O O . VAL A 1 74 ? 7.815 -15.587 -25.137 1.00 95.44 74 VAL A O 1
ATOM 573 N N . MET A 1 75 ? 8.190 -13.371 -25.199 1.00 96.19 75 MET A N 1
ATOM 574 C CA . MET A 1 75 ? 9.232 -13.388 -24.180 1.00 96.19 75 MET A CA 1
ATOM 575 C C . MET A 1 75 ? 8.685 -13.801 -22.812 1.00 96.19 75 MET A C 1
ATOM 577 O O . MET A 1 75 ? 9.280 -14.653 -22.153 1.00 96.19 75 MET A O 1
ATOM 581 N N . THR A 1 76 ? 7.530 -13.275 -22.404 1.00 96.38 76 THR A N 1
ATOM 582 C CA . THR A 1 76 ? 6.884 -13.633 -21.134 1.00 96.38 76 THR A CA 1
ATOM 583 C C . THR A 1 76 ? 6.575 -15.129 -21.065 1.00 96.38 76 THR A C 1
ATOM 585 O O . THR A 1 76 ? 6.939 -15.776 -20.079 1.00 96.38 76 THR A O 1
ATOM 588 N N . ARG A 1 77 ? 6.015 -15.710 -22.138 1.00 94.06 77 ARG A N 1
ATOM 589 C CA . ARG A 1 77 ? 5.777 -17.162 -22.234 1.00 94.06 77 ARG A CA 1
ATOM 590 C C . ARG A 1 77 ? 7.081 -17.959 -22.145 1.00 94.06 77 ARG A C 1
ATOM 592 O O . ARG A 1 77 ? 7.154 -18.934 -21.401 1.00 94.06 77 ARG A O 1
ATOM 599 N N . ARG A 1 78 ? 8.138 -17.531 -22.848 1.00 94.69 78 ARG A N 1
ATOM 600 C CA . ARG A 1 78 ? 9.459 -18.193 -22.815 1.00 94.69 78 ARG A CA 1
ATOM 601 C C . ARG A 1 78 ? 10.138 -18.143 -21.447 1.00 94.69 78 ARG A C 1
ATOM 603 O O . ARG A 1 78 ? 10.874 -19.064 -21.113 1.00 94.69 78 ARG A O 1
ATOM 610 N N . LEU A 1 79 ? 9.888 -17.098 -20.661 1.00 95.06 79 LEU A N 1
ATOM 611 C CA . LEU A 1 79 ? 10.368 -16.983 -19.280 1.00 95.06 79 LEU A CA 1
ATOM 612 C C . LEU A 1 79 ? 9.527 -17.797 -18.281 1.00 95.06 79 LEU A C 1
ATOM 614 O O . LEU A 1 79 ? 9.843 -17.809 -17.094 1.00 95.06 79 LEU A O 1
ATOM 618 N N . GLY A 1 80 ? 8.468 -18.475 -18.739 1.00 93.81 80 GLY A N 1
ATOM 619 C CA . GLY A 1 80 ? 7.603 -19.304 -17.900 1.00 93.81 80 GLY A CA 1
ATOM 620 C C . GLY A 1 80 ? 6.572 -18.516 -17.090 1.00 93.81 80 GLY A C 1
ATOM 621 O O . GLY A 1 80 ? 6.039 -19.037 -16.111 1.00 93.81 80 GLY A O 1
ATOM 622 N N . PHE A 1 81 ? 6.286 -17.266 -17.467 1.00 93.94 81 PHE A N 1
ATOM 623 C CA . PHE A 1 81 ? 5.241 -16.466 -16.835 1.00 93.94 81 PHE A CA 1
ATOM 624 C C . PHE A 1 81 ? 3.942 -16.532 -17.638 1.00 93.94 81 PHE A C 1
ATOM 626 O O . PHE A 1 81 ? 3.938 -16.445 -18.863 1.00 93.94 81 PHE A O 1
ATOM 633 N N . ARG A 1 82 ? 2.825 -16.654 -16.916 1.00 93.31 82 ARG A N 1
ATOM 634 C CA . ARG A 1 82 ? 1.470 -16.642 -17.483 1.00 93.31 82 ARG A CA 1
ATOM 635 C C . ARG A 1 82 ? 0.919 -15.232 -17.657 1.00 93.31 82 ARG A C 1
ATOM 637 O O . ARG A 1 82 ? 0.184 -14.985 -18.600 1.00 93.31 82 ARG A O 1
ATOM 644 N N . TYR A 1 83 ? 1.250 -14.324 -16.744 1.00 95.56 83 TYR A N 1
ATOM 645 C CA . TYR A 1 83 ? 0.624 -13.009 -16.686 1.00 95.56 83 TYR A CA 1
ATOM 646 C C . TYR A 1 83 ? 1.578 -11.907 -17.142 1.00 95.56 83 TYR A C 1
ATOM 648 O O . TYR A 1 83 ? 2.743 -11.872 -16.733 1.00 95.56 83 TYR A O 1
ATOM 656 N N . LEU A 1 84 ? 1.064 -10.988 -17.957 1.00 96.56 84 LEU A N 1
ATOM 657 C CA . LEU A 1 84 ? 1.780 -9.814 -18.455 1.00 96.56 84 LEU A CA 1
ATOM 658 C C . LEU A 1 84 ? 0.956 -8.554 -18.198 1.00 96.56 84 LEU A C 1
ATOM 660 O O . LEU A 1 84 ? -0.240 -8.527 -18.460 1.00 96.56 84 LEU A O 1
ATOM 664 N N . TRP A 1 85 ? 1.588 -7.495 -17.716 1.00 96.75 85 TRP A N 1
ATOM 665 C CA . TRP A 1 85 ? 0.971 -6.184 -17.583 1.00 96.75 85 TRP A CA 1
ATOM 666 C C . TRP A 1 85 ? 1.520 -5.233 -18.648 1.00 96.75 85 TRP A C 1
ATOM 668 O O . TRP A 1 85 ? 2.736 -5.067 -18.771 1.00 96.75 85 TRP A O 1
ATOM 678 N N . ILE A 1 86 ? 0.615 -4.620 -19.414 1.00 96.62 86 ILE A N 1
ATOM 679 C CA . ILE A 1 86 ? 0.916 -3.602 -20.427 1.00 96.62 86 ILE A CA 1
ATOM 680 C C . ILE A 1 86 ? -0.046 -2.439 -20.197 1.00 96.62 86 ILE A C 1
ATOM 682 O O . ILE A 1 86 ? -1.257 -2.624 -20.302 1.00 96.62 86 ILE A O 1
ATOM 686 N N . ASP A 1 87 ? 0.481 -1.251 -19.922 1.00 93.94 87 ASP A N 1
ATOM 687 C CA . ASP A 1 87 ? -0.286 -0.030 -19.641 1.00 93.94 87 ASP A CA 1
ATOM 688 C C . ASP A 1 87 ? -1.422 0.234 -20.650 1.00 93.94 87 ASP A C 1
ATOM 690 O O . ASP A 1 87 ? -2.576 0.426 -20.265 1.00 93.94 87 ASP A O 1
ATOM 694 N N . ALA A 1 88 ? -1.130 0.151 -21.949 1.00 94.94 88 ALA A N 1
ATOM 695 C CA . ALA A 1 88 ? -2.076 0.398 -23.030 1.00 94.94 88 ALA A CA 1
ATOM 696 C C . ALA A 1 88 ? -3.254 -0.588 -23.043 1.00 94.94 88 ALA A C 1
ATOM 698 O O . ALA A 1 88 ? -4.315 -0.251 -23.566 1.00 94.94 88 ALA A O 1
ATOM 699 N N . LEU A 1 89 ? -3.083 -1.790 -22.481 1.00 96.19 89 LEU A N 1
ATOM 700 C CA . LEU A 1 89 ? -4.086 -2.857 -22.501 1.00 96.19 89 LEU A CA 1
ATOM 701 C C . LEU A 1 89 ? -4.767 -3.077 -21.147 1.00 96.19 89 LEU A C 1
ATOM 703 O O . LEU A 1 89 ? -5.945 -3.429 -21.098 1.00 96.19 89 LEU A O 1
ATOM 707 N N . CYS A 1 90 ? -4.049 -2.861 -20.049 1.00 95.75 90 CYS A N 1
ATOM 708 C CA . CYS A 1 90 ? -4.543 -3.081 -18.693 1.00 95.75 90 CYS A CA 1
ATOM 709 C C . CYS A 1 90 ? -5.223 -1.840 -18.088 1.00 95.75 90 CYS A C 1
ATOM 711 O O . CYS A 1 90 ? -5.848 -1.954 -17.032 1.00 95.75 90 CYS A O 1
ATOM 713 N N . ILE A 1 91 ? -5.150 -0.680 -18.748 1.00 94.69 91 ILE A N 1
ATOM 714 C CA . ILE A 1 91 ? -5.809 0.573 -18.347 1.00 94.69 91 ILE A CA 1
ATOM 715 C C . ILE A 1 91 ? -6.809 0.986 -19.430 1.00 94.69 91 ILE A C 1
ATOM 717 O O . ILE A 1 91 ? -6.493 0.920 -20.620 1.00 94.69 91 ILE A O 1
ATOM 721 N N . ILE A 1 92 ? -8.003 1.430 -19.027 1.00 95.69 92 ILE A N 1
ATOM 722 C CA . ILE A 1 92 ? -9.019 1.936 -19.958 1.00 95.69 92 ILE A CA 1
ATOM 723 C C . ILE A 1 92 ? -8.677 3.392 -20.304 1.00 95.69 92 ILE A C 1
ATOM 725 O O . ILE A 1 92 ? -8.871 4.300 -19.500 1.00 95.69 92 ILE A O 1
ATOM 729 N N . GLN A 1 93 ? -8.137 3.618 -21.501 1.00 93.44 93 GLN A N 1
ATOM 730 C CA . GLN A 1 93 ? -7.457 4.874 -21.854 1.00 93.44 93 GLN A CA 1
ATOM 731 C C . GLN A 1 93 ? -8.394 6.074 -22.072 1.00 93.44 93 GLN A C 1
ATOM 733 O O . GLN A 1 93 ? -7.941 7.216 -22.043 1.00 93.44 93 GLN A O 1
ATOM 738 N N . ASP A 1 94 ? -9.682 5.835 -22.317 1.00 94.06 94 ASP A N 1
ATOM 739 C CA . ASP A 1 94 ? -10.728 6.855 -22.481 1.00 94.06 94 ASP A CA 1
ATOM 740 C C . ASP A 1 94 ? -11.638 6.997 -21.246 1.00 94.06 94 ASP A C 1
ATOM 742 O O . ASP A 1 94 ? -12.680 7.653 -21.304 1.00 94.06 94 ASP A O 1
ATOM 746 N N . ASP A 1 95 ? -11.253 6.406 -20.113 1.00 94.88 95 ASP A N 1
ATOM 747 C CA . ASP A 1 95 ? -11.927 6.576 -18.829 1.00 94.88 95 ASP A CA 1
ATOM 748 C C . ASP A 1 95 ? -11.037 7.363 -17.861 1.00 94.88 95 ASP A C 1
ATOM 750 O O . ASP A 1 95 ? -10.050 6.845 -17.347 1.00 94.88 95 ASP A O 1
ATOM 754 N N . ALA A 1 96 ? -11.393 8.620 -17.586 1.00 90.06 96 ALA A N 1
ATOM 755 C CA . ALA A 1 96 ? -10.615 9.472 -16.689 1.00 90.06 96 ALA A CA 1
ATOM 756 C C . ALA A 1 96 ? -10.555 8.936 -15.246 1.00 90.06 96 ALA A C 1
ATOM 758 O O . ALA A 1 96 ? -9.536 9.105 -14.577 1.00 90.06 96 ALA A O 1
ATOM 759 N N . ASP A 1 97 ? -11.612 8.284 -14.754 1.00 89.31 97 ASP A N 1
ATOM 760 C CA . ASP A 1 97 ? -11.647 7.746 -13.392 1.00 89.31 97 ASP A CA 1
ATOM 761 C C . ASP A 1 97 ? -10.815 6.466 -13.283 1.00 89.31 97 ASP A C 1
ATOM 763 O O . ASP A 1 97 ? -10.133 6.247 -12.278 1.00 89.31 97 ASP A O 1
ATOM 767 N N . ASP A 1 98 ? -10.851 5.619 -14.316 1.00 89.94 98 ASP A N 1
ATOM 768 C CA . ASP A 1 98 ? -9.978 4.446 -14.407 1.00 89.94 98 ASP A CA 1
ATOM 769 C C . ASP A 1 98 ? -8.520 4.848 -14.577 1.00 89.94 98 ASP A C 1
ATOM 771 O O . ASP A 1 98 ? -7.683 4.401 -13.798 1.00 89.94 98 ASP A O 1
ATOM 775 N N . TRP A 1 99 ? -8.227 5.771 -15.489 1.00 89.75 99 TRP A N 1
ATOM 776 C CA . TRP A 1 99 ? -6.877 6.276 -15.698 1.00 89.75 99 TRP A CA 1
ATOM 777 C C . TRP A 1 99 ? -6.293 6.873 -14.418 1.00 89.75 99 TRP A C 1
ATOM 779 O O . TRP A 1 99 ? -5.189 6.510 -14.028 1.00 89.75 99 TRP A O 1
ATOM 789 N N . ASN A 1 100 ? -7.040 7.726 -13.706 1.00 84.12 100 ASN A N 1
ATOM 790 C CA . ASN A 1 100 ? -6.562 8.333 -12.459 1.00 84.12 100 ASN A CA 1
ATOM 791 C C . ASN A 1 100 ? -6.262 7.290 -11.375 1.00 84.12 100 ASN A C 1
ATOM 793 O O . ASN A 1 100 ? -5.292 7.439 -10.632 1.00 84.12 100 ASN A O 1
ATOM 797 N N . ARG A 1 101 ? -7.086 6.244 -11.275 1.00 83.81 101 ARG A N 1
ATOM 798 C CA . ARG A 1 101 ? -6.887 5.148 -10.323 1.00 83.81 101 ARG A CA 1
ATOM 799 C C . ARG A 1 101 ? -5.680 4.291 -10.706 1.00 83.81 101 ARG A C 1
ATOM 801 O O . ARG A 1 101 ? -4.839 4.025 -9.855 1.00 83.81 101 ARG A O 1
ATOM 808 N N . GLU A 1 102 ? -5.571 3.882 -11.966 1.00 87.12 102 GLU A N 1
ATOM 809 C CA . GLU A 1 102 ? -4.464 3.044 -12.439 1.00 87.12 102 GLU A CA 1
ATOM 810 C C . GLU A 1 102 ? -3.129 3.801 -12.440 1.00 87.12 102 GLU A C 1
ATOM 812 O O . GLU A 1 102 ? -2.124 3.245 -12.008 1.00 87.12 102 GLU A O 1
ATOM 817 N N . ALA A 1 103 ? -3.109 5.084 -12.816 1.00 83.00 103 ALA A N 1
ATOM 818 C CA . ALA A 1 103 ? -1.914 5.929 -12.768 1.00 83.00 103 ALA A CA 1
ATOM 819 C C . ALA A 1 103 ? -1.356 6.064 -11.342 1.00 83.00 103 ALA A C 1
ATOM 821 O O . ALA A 1 103 ? -0.143 6.039 -11.148 1.00 83.00 103 ALA A O 1
ATOM 822 N N . GLN A 1 104 ? -2.230 6.147 -10.331 1.00 77.94 104 GLN A N 1
ATOM 823 C CA . GLN A 1 104 ? -1.820 6.115 -8.921 1.00 77.94 104 GLN A CA 1
ATOM 824 C C . GLN A 1 104 ? -1.259 4.745 -8.510 1.00 77.94 104 GLN A C 1
ATOM 826 O O . GLN A 1 104 ? -0.371 4.672 -7.666 1.00 77.94 104 GLN A O 1
ATOM 831 N N . MET A 1 105 ? -1.740 3.657 -9.118 1.00 79.62 105 MET A N 1
ATOM 832 C CA . MET A 1 105 ? -1.282 2.296 -8.823 1.00 79.62 105 MET A CA 1
ATOM 833 C C . MET A 1 105 ? -0.044 1.867 -9.616 1.00 79.62 105 MET A C 1
ATOM 835 O O . MET A 1 105 ? 0.583 0.886 -9.218 1.00 79.62 105 MET A O 1
ATOM 839 N N . MET A 1 106 ? 0.355 2.581 -10.678 1.00 84.19 106 MET A N 1
ATOM 840 C CA . MET A 1 106 ? 1.512 2.223 -11.518 1.00 84.19 106 MET A CA 1
ATOM 841 C C . MET A 1 106 ? 2.774 1.941 -10.696 1.00 84.19 106 MET A C 1
ATOM 843 O O . MET A 1 106 ? 3.471 0.966 -10.971 1.00 84.19 106 MET A O 1
ATOM 847 N N . CYS A 1 107 ? 3.015 2.721 -9.636 1.00 80.31 107 CYS A N 1
ATOM 848 C CA . CYS A 1 107 ? 4.115 2.477 -8.703 1.00 80.31 107 CYS A CA 1
ATOM 849 C C . CYS A 1 107 ? 4.092 1.047 -8.150 1.00 80.31 107 CYS A C 1
ATOM 851 O O . CYS A 1 107 ? 5.080 0.322 -8.234 1.00 80.31 107 CYS A O 1
ATOM 853 N N . SER A 1 108 ? 2.941 0.628 -7.619 1.00 81.44 108 SER A N 1
ATOM 854 C CA . SER A 1 108 ? 2.766 -0.701 -7.028 1.00 81.44 108 SER A CA 1
ATOM 855 C C . SER A 1 108 ? 2.851 -1.803 -8.084 1.00 81.44 108 SER A C 1
ATOM 857 O O . SER A 1 108 ? 3.388 -2.870 -7.804 1.00 81.44 108 SER A O 1
ATOM 859 N N . VAL A 1 109 ? 2.384 -1.547 -9.311 1.00 89.56 109 VAL A N 1
ATOM 860 C CA . VAL A 1 109 ? 2.486 -2.511 -10.417 1.00 89.56 109 VAL A CA 1
ATOM 861 C C . VAL A 1 109 ? 3.946 -2.813 -10.761 1.00 89.56 109 VAL A C 1
ATOM 863 O O . VAL A 1 109 ? 4.344 -3.974 -10.843 1.00 89.56 109 VAL A O 1
ATOM 866 N N . TYR A 1 110 ? 4.776 -1.784 -10.933 1.00 90.69 110 TYR A N 1
ATOM 867 C CA . TYR A 1 110 ? 6.191 -2.001 -11.231 1.00 90.69 110 TYR A CA 1
ATOM 868 C C . TYR A 1 110 ? 6.960 -2.529 -10.011 1.00 90.69 110 TYR A C 1
ATOM 870 O O . TYR A 1 110 ? 7.747 -3.458 -10.169 1.00 90.69 110 TYR A O 1
ATOM 878 N N . GLU A 1 111 ? 6.686 -2.036 -8.798 1.00 86.00 111 GLU A N 1
ATOM 879 C CA . GLU A 1 111 ? 7.323 -2.513 -7.554 1.00 86.00 111 GLU A CA 1
ATOM 880 C C . GLU A 1 111 ? 7.045 -4.007 -7.281 1.00 86.00 111 GLU A C 1
ATOM 882 O O . GLU A 1 111 ? 7.896 -4.715 -6.740 1.00 86.00 111 GLU A O 1
ATOM 887 N N . GLN A 1 112 ? 5.865 -4.513 -7.661 1.00 85.19 112 GLN A N 1
ATOM 888 C CA . GLN A 1 112 ? 5.448 -5.896 -7.392 1.00 85.19 112 GLN A CA 1
ATOM 889 C C . GLN A 1 112 ? 5.641 -6.880 -8.544 1.00 85.19 112 GLN A C 1
ATOM 891 O O . GLN A 1 112 ? 5.405 -8.081 -8.359 1.00 85.19 112 GLN A O 1
ATOM 896 N N . CYS A 1 113 ? 6.015 -6.413 -9.734 1.00 91.38 113 CYS A N 1
ATOM 897 C CA . CYS A 1 113 ? 6.235 -7.320 -10.850 1.00 91.38 113 CYS A CA 1
ATOM 898 C C . CYS A 1 113 ? 7.388 -8.290 -10.536 1.00 91.38 113 CYS A C 1
ATOM 900 O O . CYS A 1 113 ? 8.326 -7.977 -9.805 1.00 91.38 113 CYS A O 1
ATOM 902 N N . ALA A 1 114 ? 7.330 -9.503 -11.087 1.00 92.69 114 ALA A N 1
ATOM 903 C CA . ALA A 1 114 ? 8.422 -10.461 -10.932 1.00 92.69 114 ALA A CA 1
ATOM 904 C C . ALA A 1 114 ? 9.653 -10.064 -11.761 1.00 92.69 114 ALA A C 1
ATOM 906 O O . ALA A 1 114 ? 10.777 -10.414 -11.405 1.00 92.69 114 ALA A O 1
ATOM 907 N N . LEU A 1 115 ? 9.417 -9.382 -12.882 1.00 94.19 115 LEU A N 1
ATOM 908 C CA . LEU A 1 115 ? 10.419 -8.893 -13.816 1.00 94.19 115 LEU A CA 1
ATOM 909 C C . LEU A 1 115 ? 9.795 -7.784 -14.671 1.00 94.19 115 LEU A C 1
ATOM 911 O O . LEU A 1 115 ? 8.650 -7.918 -15.109 1.00 94.19 115 LEU A O 1
ATOM 915 N N . CYS A 1 116 ? 10.560 -6.735 -14.957 1.00 96.50 116 CYS A N 1
ATOM 916 C CA . CYS A 1 116 ? 10.219 -5.753 -15.982 1.00 96.50 116 CYS A CA 1
ATOM 917 C C . CYS A 1 116 ? 10.967 -6.071 -17.287 1.00 96.50 116 CYS A C 1
ATOM 919 O O . CYS A 1 116 ? 12.191 -6.207 -17.280 1.00 96.50 116 CYS A O 1
ATOM 921 N N . LEU A 1 117 ? 10.254 -6.197 -18.408 1.00 97.88 117 LEU A N 1
ATOM 922 C CA . LEU A 1 117 ? 10.856 -6.220 -19.743 1.00 97.88 117 LEU A CA 1
ATOM 923 C C . LEU A 1 117 ? 10.975 -4.775 -20.225 1.00 97.88 117 LEU A C 1
ATOM 925 O O . LEU A 1 117 ? 9.965 -4.137 -20.515 1.00 97.88 117 LEU A O 1
ATOM 929 N N . ALA A 1 118 ? 12.198 -4.262 -20.310 1.00 96.38 118 ALA A N 1
ATOM 930 C CA . ALA A 1 118 ? 12.463 -2.900 -20.749 1.00 96.38 118 ALA A CA 1
ATOM 931 C C . ALA A 1 118 ? 12.921 -2.906 -22.210 1.00 96.38 118 ALA A C 1
ATOM 933 O O . ALA A 1 118 ? 14.020 -3.356 -22.540 1.00 96.38 118 ALA A O 1
ATOM 934 N N . VAL A 1 119 ? 12.085 -2.399 -23.112 1.00 95.94 119 VAL A N 1
ATOM 935 C CA . VAL A 1 119 ? 12.383 -2.358 -24.548 1.00 95.94 119 VAL A CA 1
ATOM 936 C C . VAL A 1 119 ? 13.179 -1.097 -24.871 1.00 95.94 119 VAL A C 1
ATOM 938 O O . VAL A 1 119 ? 12.674 -0.127 -25.429 1.00 95.94 119 VAL A O 1
ATOM 941 N N . THR A 1 120 ? 14.445 -1.090 -24.460 1.00 91.62 120 THR A N 1
ATOM 942 C CA . THR A 1 120 ? 15.293 0.107 -24.500 1.00 91.62 120 THR A CA 1
ATOM 943 C C . THR A 1 120 ? 15.717 0.516 -25.911 1.00 91.62 120 THR A C 1
ATOM 945 O O . THR A 1 120 ? 16.003 1.686 -26.137 1.00 91.62 120 THR A O 1
ATOM 948 N N . SER A 1 121 ? 15.746 -0.417 -26.864 1.00 90.19 121 SER A N 1
ATOM 949 C CA . SER A 1 121 ? 16.143 -0.173 -28.260 1.00 90.19 121 SER A CA 1
ATOM 950 C C . SER A 1 121 ? 15.050 0.422 -29.153 1.00 90.19 121 SER A C 1
ATOM 952 O O . SER A 1 121 ? 15.384 1.026 -30.171 1.00 90.19 121 SER A O 1
ATOM 954 N N . ALA A 1 122 ? 13.773 0.270 -28.793 1.00 92.06 122 ALA A N 1
ATOM 955 C CA . ALA A 1 122 ? 12.643 0.635 -29.644 1.00 92.06 122 ALA A CA 1
ATOM 956 C C . ALA A 1 122 ? 12.071 2.014 -29.292 1.00 92.06 122 ALA A C 1
ATOM 958 O O . ALA A 1 122 ? 11.825 2.332 -28.124 1.00 92.06 122 ALA A O 1
ATOM 959 N N . ALA A 1 123 ? 11.800 2.822 -30.315 1.00 92.50 123 ALA A N 1
ATOM 960 C CA . ALA A 1 123 ? 11.151 4.123 -30.173 1.00 92.50 123 ALA A CA 1
ATOM 961 C C . ALA A 1 123 ? 9.621 4.029 -30.311 1.00 92.50 123 ALA A C 1
ATOM 963 O O . ALA A 1 123 ? 8.918 5.009 -30.050 1.00 92.50 123 ALA A O 1
ATOM 964 N N . SER A 1 124 ? 9.099 2.864 -30.700 1.00 93.38 124 SER A N 1
ATOM 965 C CA . SER A 1 124 ? 7.687 2.645 -30.988 1.00 93.38 124 SER A CA 1
ATOM 966 C C . SER A 1 124 ? 7.205 1.234 -30.640 1.00 93.38 124 SER A C 1
ATOM 968 O O . SER A 1 124 ? 7.958 0.259 -30.606 1.00 93.38 124 SER A O 1
ATOM 970 N N . SER A 1 125 ? 5.891 1.108 -30.455 1.00 94.38 125 SER A N 1
ATOM 971 C CA . SER A 1 125 ? 5.203 -0.175 -30.269 1.00 94.38 125 SER A CA 1
ATOM 972 C C . SER A 1 125 ? 5.258 -1.071 -31.515 1.00 94.38 125 SER A C 1
ATOM 974 O O . SER A 1 125 ? 5.047 -2.280 -31.424 1.00 94.38 125 SER A O 1
ATOM 976 N N . PHE A 1 126 ? 5.572 -0.491 -32.674 1.00 94.31 126 PHE A N 1
ATOM 977 C CA . PHE A 1 126 ? 5.628 -1.186 -33.958 1.00 94.31 126 PHE A CA 1
ATOM 978 C C . PHE A 1 126 ? 7.016 -1.731 -34.322 1.00 94.31 126 PHE A C 1
ATOM 980 O O . PHE A 1 126 ? 7.106 -2.505 -35.270 1.00 94.31 126 PHE A O 1
ATOM 987 N N . ASP A 1 127 ? 8.075 -1.367 -33.592 1.00 93.50 127 ASP A N 1
ATOM 988 C CA . ASP A 1 127 ? 9.454 -1.703 -33.982 1.00 93.50 127 ASP A CA 1
ATOM 989 C C . ASP A 1 127 ? 9.802 -3.179 -33.715 1.00 93.50 127 ASP A C 1
ATOM 991 O O . ASP A 1 127 ? 10.559 -3.795 -34.468 1.00 93.50 127 ASP A O 1
ATOM 995 N N . GLY A 1 128 ? 9.252 -3.758 -32.639 1.00 93.00 128 GLY A N 1
ATOM 996 C CA . GLY A 1 128 ? 9.691 -5.058 -32.132 1.00 93.00 128 GLY A CA 1
ATOM 997 C C . GLY A 1 128 ? 11.103 -5.005 -31.535 1.00 93.00 128 GLY A C 1
ATOM 998 O O . GLY A 1 128 ? 11.824 -4.014 -31.648 1.00 93.00 128 GLY A O 1
ATOM 999 N N . PHE A 1 129 ? 11.514 -6.081 -30.872 1.00 93.94 129 PHE A N 1
ATOM 1000 C CA . PHE A 1 129 ? 12.812 -6.163 -30.190 1.00 93.94 129 PHE A CA 1
ATOM 1001 C C . PHE A 1 129 ? 13.451 -7.557 -30.187 1.00 93.94 129 PHE A C 1
ATOM 1003 O O . PHE A 1 129 ? 14.574 -7.714 -29.705 1.00 93.94 129 PHE A O 1
ATOM 1010 N N . LEU A 1 130 ? 12.776 -8.574 -30.733 1.00 92.56 130 LEU A N 1
ATOM 1011 C CA . LEU A 1 130 ? 13.324 -9.928 -30.882 1.00 92.56 130 LEU A CA 1
ATOM 1012 C C . LEU A 1 130 ? 13.960 -10.184 -32.256 1.00 92.56 130 LEU A C 1
ATOM 1014 O O . LEU A 1 130 ? 14.353 -11.313 -32.558 1.00 92.56 130 LEU A O 1
ATOM 1018 N N . HIS A 1 131 ? 14.092 -9.153 -33.092 1.00 86.12 131 HIS A N 1
ATOM 1019 C CA . HIS A 1 131 ? 14.777 -9.263 -34.375 1.00 86.12 131 HIS A CA 1
ATOM 1020 C C . HIS A 1 131 ? 16.286 -9.549 -34.194 1.00 86.12 131 HIS A C 1
ATOM 1022 O O . HIS A 1 131 ? 16.885 -9.157 -33.185 1.00 86.12 131 HIS A O 1
ATOM 1028 N N . PRO A 1 132 ? 16.940 -10.228 -35.159 1.00 81.69 132 PRO A N 1
ATOM 1029 C CA . PRO A 1 132 ? 18.380 -10.459 -35.108 1.00 81.69 132 PRO A CA 1
ATOM 1030 C C . PRO A 1 132 ? 19.158 -9.143 -34.995 1.00 81.69 132 PRO A C 1
ATOM 1032 O O . PRO A 1 132 ? 18.991 -8.237 -35.809 1.00 81.69 132 PRO A O 1
ATOM 1035 N N . ARG A 1 133 ? 20.040 -9.048 -33.996 1.00 77.62 133 ARG A N 1
ATOM 1036 C CA . ARG A 1 133 ? 20.944 -7.904 -33.830 1.00 77.62 133 ARG A CA 1
ATOM 1037 C C . ARG A 1 133 ? 22.185 -8.098 -34.691 1.00 77.62 133 ARG A C 1
ATOM 1039 O O . ARG A 1 133 ? 22.873 -9.112 -34.561 1.00 77.62 133 ARG A O 1
ATOM 1046 N N . THR A 1 134 ? 22.509 -7.117 -35.528 1.00 68.00 134 THR A N 1
ATOM 1047 C CA . THR A 1 134 ? 23.763 -7.112 -36.290 1.00 68.00 134 THR A CA 1
ATOM 1048 C C . THR A 1 134 ? 24.929 -6.911 -35.327 1.00 68.00 134 THR A C 1
ATOM 1050 O O . THR A 1 134 ? 25.197 -5.802 -34.874 1.00 68.00 134 THR A O 1
ATOM 1053 N N . ARG A 1 135 ? 25.624 -7.998 -34.981 1.00 65.62 135 ARG A N 1
ATOM 1054 C CA . ARG A 1 135 ? 26.857 -7.936 -34.191 1.00 65.62 135 ARG A CA 1
ATOM 1055 C C . ARG A 1 135 ? 28.038 -7.850 -35.151 1.00 65.62 135 ARG A C 1
ATOM 1057 O O . ARG A 1 135 ? 28.451 -8.860 -35.715 1.00 65.62 135 ARG A O 1
ATOM 1064 N N . SER A 1 136 ? 28.562 -6.647 -35.353 1.00 62.81 136 SER A N 1
ATOM 1065 C CA . SER A 1 136 ? 29.765 -6.449 -36.163 1.00 62.81 136 SER A CA 1
ATOM 1066 C C . SER A 1 136 ? 30.988 -6.937 -35.386 1.00 62.81 136 SER A C 1
ATOM 1068 O O . SER A 1 136 ? 31.460 -6.270 -34.466 1.00 62.81 136 SER A O 1
ATOM 1070 N N . PHE A 1 137 ? 31.484 -8.118 -35.747 1.00 71.12 137 PHE A N 1
ATOM 1071 C CA . PHE A 1 137 ? 32.789 -8.607 -35.316 1.00 71.12 137 PHE A CA 1
ATOM 1072 C C . PHE A 1 137 ? 33.806 -8.312 -36.411 1.00 71.12 137 PHE A C 1
ATOM 1074 O O . PHE A 1 137 ? 33.572 -8.620 -37.578 1.00 71.12 137 PHE A O 1
ATOM 1081 N N . VAL A 1 138 ? 34.941 -7.739 -36.031 1.00 74.50 138 VAL A N 1
ATOM 1082 C CA . VAL A 1 138 ? 36.111 -7.627 -36.899 1.00 74.50 138 VAL A CA 1
ATOM 1083 C C . VAL A 1 138 ? 36.941 -8.897 -36.698 1.00 74.50 138 VAL A C 1
ATOM 1085 O O . VAL A 1 138 ? 37.398 -9.133 -35.576 1.00 74.50 138 VAL A O 1
ATOM 1088 N N . PRO A 1 139 ? 37.124 -9.743 -37.728 1.00 78.62 139 PRO A N 1
ATOM 1089 C CA . PRO A 1 139 ? 38.020 -10.887 -37.628 1.00 78.62 139 PRO A CA 1
ATOM 1090 C C . PRO A 1 139 ? 39.443 -10.417 -37.318 1.00 78.62 139 PRO A C 1
ATOM 1092 O O . PRO A 1 139 ? 39.957 -9.505 -37.964 1.00 78.62 139 PRO A O 1
ATOM 1095 N N . ALA A 1 140 ? 40.081 -11.049 -36.343 1.00 83.50 140 ALA A N 1
ATOM 1096 C CA . ALA A 1 140 ? 41.475 -10.832 -35.993 1.00 83.50 140 ALA A CA 1
ATOM 1097 C C . ALA A 1 140 ? 42.130 -12.161 -35.596 1.00 83.50 140 ALA A C 1
ATOM 1099 O O . ALA A 1 140 ? 41.462 -13.185 -35.450 1.00 83.50 140 ALA A O 1
ATOM 1100 N N . ALA A 1 141 ? 43.444 -12.144 -35.413 1.00 86.75 141 ALA A N 1
ATOM 1101 C CA . ALA A 1 141 ? 44.191 -13.260 -34.857 1.00 86.75 141 ALA A CA 1
ATOM 1102 C C . ALA A 1 141 ? 44.979 -12.768 -33.643 1.00 86.75 141 ALA A C 1
ATOM 1104 O O . ALA A 1 141 ? 45.570 -11.688 -33.681 1.00 86.75 141 ALA A O 1
ATOM 1105 N N . VAL A 1 142 ? 44.964 -13.548 -32.566 1.00 86.75 142 VAL A N 1
ATOM 1106 C CA . VAL A 1 142 ? 45.808 -13.314 -31.391 1.00 86.75 142 VAL A CA 1
ATOM 1107 C C . VAL A 1 142 ? 46.781 -14.475 -31.288 1.00 86.75 142 VAL A C 1
ATOM 1109 O O . VAL A 1 142 ? 46.362 -15.629 -31.220 1.00 86.75 142 VAL A O 1
ATOM 1112 N N . THR A 1 143 ? 48.076 -14.172 -31.264 1.00 89.19 143 THR A N 1
ATOM 1113 C CA . THR A 1 143 ? 49.119 -15.186 -31.109 1.00 89.19 143 THR A CA 1
ATOM 1114 C C . THR A 1 143 ? 49.339 -15.478 -29.626 1.00 89.19 143 THR A C 1
ATOM 1116 O O . THR A 1 143 ? 49.812 -14.618 -28.882 1.00 89.19 143 THR A O 1
ATOM 1119 N N . ILE A 1 144 ? 49.026 -16.697 -29.184 1.00 87.00 144 ILE A N 1
ATOM 1120 C CA . ILE A 1 144 ? 49.273 -17.163 -27.812 1.00 87.00 144 ILE A CA 1
ATOM 1121 C C . ILE A 1 144 ? 50.241 -18.347 -27.880 1.00 87.00 144 ILE A C 1
ATOM 1123 O O . ILE A 1 144 ? 49.974 -19.330 -28.564 1.00 87.00 144 ILE A O 1
ATOM 1127 N N . TYR A 1 145 ? 51.394 -18.241 -27.211 1.00 89.88 145 TYR A N 1
ATOM 1128 C CA . TYR A 1 145 ? 52.477 -19.242 -27.261 1.00 89.88 145 TYR A CA 1
ATOM 1129 C C . TYR A 1 145 ? 52.919 -19.633 -28.689 1.00 89.88 145 TYR A C 1
ATOM 1131 O O . TYR A 1 145 ? 53.273 -20.780 -28.946 1.00 89.88 145 TYR A O 1
ATOM 1139 N N . GLY A 1 146 ? 52.902 -18.679 -29.627 1.00 88.44 146 GLY A N 1
ATOM 1140 C CA . GLY A 1 146 ? 53.294 -18.910 -31.025 1.00 88.44 146 GLY A CA 1
ATOM 1141 C C . GLY A 1 146 ? 52.216 -19.556 -31.903 1.00 88.44 146 GLY A C 1
ATOM 1142 O O . GLY A 1 146 ? 52.503 -19.885 -33.050 1.00 88.44 146 GLY A O 1
ATOM 1143 N N . VAL A 1 147 ? 50.993 -19.729 -31.393 1.00 89.12 147 VAL A N 1
ATOM 1144 C CA . VAL A 1 147 ? 49.839 -20.230 -32.152 1.00 89.12 147 VAL A CA 1
ATOM 1145 C C . VAL A 1 147 ? 48.873 -19.084 -32.424 1.00 89.12 147 VAL A C 1
ATOM 1147 O O . VAL A 1 147 ? 48.429 -18.420 -31.486 1.00 89.12 147 VAL A O 1
ATOM 1150 N N . ASP A 1 148 ? 48.526 -18.875 -33.693 1.00 88.81 148 ASP A N 1
ATOM 1151 C CA . ASP A 1 148 ? 47.519 -17.894 -34.095 1.00 88.81 148 ASP A CA 1
ATOM 1152 C C . ASP A 1 148 ? 46.115 -18.432 -33.828 1.00 88.81 148 ASP A C 1
ATOM 1154 O O . ASP A 1 148 ? 45.669 -19.414 -34.426 1.00 88.81 148 ASP A O 1
ATOM 1158 N N . ILE A 1 149 ? 45.407 -17.771 -32.919 1.00 89.12 149 ILE A N 1
ATOM 1159 C CA . ILE A 1 149 ? 44.034 -18.104 -32.566 1.00 89.12 149 ILE A CA 1
ATOM 1160 C C . ILE A 1 149 ? 43.117 -17.102 -33.272 1.00 89.12 149 ILE A C 1
ATOM 1162 O O . ILE A 1 149 ? 43.231 -15.900 -33.005 1.00 89.12 149 ILE A O 1
ATOM 1166 N N . PRO A 1 150 ? 42.208 -17.551 -34.159 1.00 85.69 150 PRO A N 1
ATOM 1167 C CA . PRO A 1 150 ? 41.232 -16.662 -34.764 1.00 85.69 150 PRO A CA 1
ATOM 1168 C C . PRO A 1 150 ? 40.276 -16.162 -33.681 1.00 85.69 150 PRO A C 1
ATOM 1170 O O . PRO A 1 150 ? 39.652 -16.947 -32.965 1.00 85.69 150 PRO A O 1
ATOM 1173 N N . VAL A 1 151 ? 40.149 -14.846 -33.570 1.00 83.00 151 VAL A N 1
ATOM 1174 C CA . VAL A 1 151 ? 39.237 -14.182 -32.640 1.00 83.00 151 VAL A CA 1
ATOM 1175 C C . VAL A 1 151 ? 38.352 -13.194 -33.392 1.00 83.00 151 VAL A C 1
ATOM 1177 O O . VAL A 1 151 ? 38.751 -12.598 -34.389 1.00 83.00 151 VAL A O 1
ATOM 1180 N N . GLY A 1 152 ? 37.128 -12.998 -32.910 1.00 76.88 152 GLY A N 1
ATOM 1181 C CA . GLY A 1 152 ? 36.283 -11.888 -33.343 1.00 76.88 152 GLY A CA 1
ATOM 1182 C C . GLY A 1 152 ? 36.440 -10.726 -32.371 1.00 76.88 152 GLY A C 1
ATOM 1183 O O . GLY A 1 152 ? 36.023 -10.840 -31.221 1.00 76.88 152 GLY A O 1
ATOM 1184 N N . ILE A 1 153 ? 37.010 -9.606 -32.813 1.00 72.69 153 ILE A N 1
ATOM 1185 C CA . ILE A 1 153 ? 37.042 -8.380 -32.013 1.00 72.69 153 ILE A CA 1
ATOM 1186 C C . ILE A 1 153 ? 35.702 -7.677 -32.181 1.00 72.69 153 ILE A C 1
ATOM 1188 O O . ILE A 1 153 ? 35.323 -7.278 -33.281 1.00 72.69 153 ILE A O 1
ATOM 1192 N N . ARG A 1 154 ? 34.983 -7.498 -31.076 1.00 70.94 154 ARG A N 1
ATOM 1193 C CA . ARG A 1 154 ? 33.813 -6.626 -31.027 1.00 70.94 154 ARG A CA 1
ATOM 1194 C C . ARG A 1 154 ? 34.247 -5.278 -30.470 1.00 70.94 154 ARG A C 1
ATOM 1196 O O . ARG A 1 154 ? 34.677 -5.205 -29.322 1.00 70.94 154 ARG A O 1
ATOM 1203 N N . ALA A 1 155 ? 34.098 -4.215 -31.254 1.00 64.81 155 ALA A N 1
ATOM 1204 C CA . ALA A 1 155 ? 34.155 -2.869 -30.701 1.00 64.81 155 ALA A CA 1
ATOM 1205 C C . ALA A 1 155 ? 32.914 -2.684 -29.820 1.00 64.81 155 ALA A C 1
ATOM 1207 O O . ALA A 1 155 ? 31.806 -2.526 -30.328 1.00 64.81 155 ALA A O 1
ATOM 1208 N N . GLN A 1 156 ? 33.073 -2.776 -28.501 1.00 62.25 156 GLN A N 1
ATOM 1209 C CA . GLN A 1 156 ? 32.007 -2.388 -27.590 1.00 62.25 156 GLN A CA 1
ATOM 1210 C C . GLN A 1 156 ? 31.969 -0.860 -27.565 1.00 62.25 156 GLN A C 1
ATOM 1212 O O . GLN A 1 156 ? 32.792 -0.228 -26.910 1.00 62.25 156 GLN A O 1
ATOM 1217 N N . SER A 1 157 ? 31.055 -0.265 -28.336 1.00 59.34 157 SER A N 1
ATOM 1218 C CA . SER A 1 157 ? 31.003 1.194 -28.474 1.00 59.34 157 SER A CA 1
ATOM 1219 C C . SER A 1 157 ? 30.483 1.884 -27.212 1.00 59.34 157 SER A C 1
ATOM 1221 O O . SER A 1 157 ? 30.778 3.059 -27.013 1.00 59.34 157 SER A O 1
ATOM 1223 N N . LEU A 1 158 ? 29.698 1.180 -26.388 1.00 66.69 158 LEU A N 1
ATOM 1224 C CA . LEU A 1 158 ? 29.045 1.723 -25.200 1.00 66.69 158 LEU A CA 1
ATOM 1225 C C . LEU A 1 158 ? 29.130 0.740 -24.029 1.00 66.69 158 LEU A C 1
ATOM 1227 O O . LEU A 1 158 ? 28.952 -0.475 -24.190 1.00 66.69 158 LEU A O 1
ATOM 1231 N N . SER A 1 159 ? 29.332 1.279 -22.828 1.00 72.38 159 SER A N 1
ATOM 1232 C CA . SER A 1 159 ? 29.066 0.537 -21.599 1.00 72.38 159 SER A CA 1
ATOM 1233 C C . SER A 1 159 ? 27.581 0.163 -21.524 1.00 72.38 159 SER A C 1
ATOM 1235 O O . SER A 1 159 ? 26.726 0.758 -22.182 1.00 72.38 159 SER A O 1
ATOM 1237 N N . ALA A 1 160 ? 27.252 -0.816 -20.687 1.00 73.38 160 ALA A N 1
ATOM 1238 C CA . ALA A 1 160 ? 25.871 -1.185 -20.402 1.00 73.38 160 ALA A CA 1
ATOM 1239 C C . ALA A 1 160 ? 24.981 0.012 -20.022 1.00 73.38 160 ALA A C 1
ATOM 1241 O O . ALA A 1 160 ? 23.897 0.185 -20.575 1.00 73.38 160 ALA A O 1
ATOM 1242 N N . THR A 1 161 ? 25.449 0.861 -19.106 1.00 72.56 161 THR A N 1
ATOM 1243 C CA . THR A 1 161 ? 24.682 2.017 -18.626 1.00 72.56 161 THR A CA 1
ATOM 1244 C C . THR A 1 161 ? 24.520 3.087 -19.693 1.00 72.56 161 THR A C 1
ATOM 1246 O O . THR A 1 161 ? 23.440 3.661 -19.800 1.00 72.56 161 THR A O 1
ATOM 1249 N N . GLN A 1 162 ? 25.544 3.318 -20.518 1.00 76.56 162 GLN A N 1
ATOM 1250 C CA . GLN A 1 162 ? 25.459 4.220 -21.667 1.00 76.56 162 GLN A CA 1
ATOM 1251 C C . GLN A 1 162 ? 24.461 3.704 -22.703 1.00 76.56 162 GLN A C 1
ATOM 1253 O O . GLN A 1 162 ? 23.681 4.477 -23.246 1.00 76.56 162 GLN A O 1
ATOM 1258 N N . MET A 1 163 ? 24.455 2.394 -22.952 1.00 78.75 163 MET A N 1
ATOM 1259 C CA . MET A 1 163 ? 23.536 1.768 -23.896 1.00 78.75 163 MET A CA 1
ATOM 1260 C C . MET A 1 163 ? 22.083 1.869 -23.432 1.00 78.75 163 MET A C 1
ATOM 1262 O O . MET A 1 163 ? 21.201 2.115 -24.251 1.00 78.75 163 MET A O 1
ATOM 1266 N N . ILE A 1 164 ? 21.839 1.720 -22.126 1.00 82.81 164 ILE A N 1
ATOM 1267 C CA . ILE A 1 164 ? 20.507 1.942 -21.564 1.00 82.81 164 ILE A CA 1
ATOM 1268 C C . ILE A 1 164 ? 20.147 3.431 -21.648 1.00 82.81 164 ILE A C 1
ATOM 1270 O O . ILE A 1 164 ? 19.122 3.775 -22.226 1.00 82.81 164 ILE A O 1
ATOM 1274 N N . GLY A 1 165 ? 21.018 4.309 -21.137 1.00 80.38 165 GLY A N 1
ATOM 1275 C CA . GLY A 1 165 ? 20.800 5.759 -21.059 1.00 80.38 165 GLY A CA 1
ATOM 1276 C C . GLY A 1 165 ? 20.599 6.452 -22.409 1.00 80.38 165 GLY A C 1
ATOM 1277 O O . GLY A 1 165 ? 19.867 7.432 -22.485 1.00 80.38 165 GLY A O 1
ATOM 1278 N N . ALA A 1 166 ? 21.210 5.939 -23.479 1.00 82.31 166 ALA A N 1
ATOM 1279 C CA . ALA A 1 166 ? 21.035 6.457 -24.836 1.00 82.31 166 ALA A CA 1
ATOM 1280 C C . ALA A 1 166 ? 19.758 5.945 -25.529 1.00 82.31 166 ALA A C 1
ATOM 1282 O O . ALA A 1 166 ? 19.411 6.426 -26.609 1.00 82.31 166 ALA A O 1
ATOM 1283 N N . GLY A 1 167 ? 19.074 4.952 -24.952 1.00 86.81 167 GLY A N 1
ATOM 1284 C CA . GLY A 1 167 ? 17.886 4.360 -25.549 1.00 86.81 167 GLY A CA 1
ATOM 1285 C C . GLY A 1 167 ? 16.682 5.311 -25.531 1.00 86.81 167 GLY A C 1
ATOM 1286 O O . GLY A 1 167 ? 16.490 6.042 -24.556 1.00 86.81 167 GLY A O 1
ATOM 1287 N N . PRO A 1 168 ? 15.812 5.290 -26.560 1.00 91.00 168 PRO A N 1
ATOM 1288 C CA . PRO A 1 168 ? 14.600 6.116 -26.613 1.00 91.00 168 PRO A CA 1
ATOM 1289 C C . PRO A 1 168 ? 13.708 5.984 -25.373 1.00 91.00 168 PRO A C 1
ATOM 1291 O O . PRO A 1 168 ? 13.087 6.966 -24.961 1.00 91.00 168 PRO A O 1
ATOM 1294 N N . LEU A 1 169 ? 13.680 4.801 -24.751 1.00 90.38 169 LEU A N 1
ATOM 1295 C CA . LEU A 1 169 ? 12.897 4.541 -23.547 1.00 90.38 169 LEU A CA 1
ATOM 1296 C C . LEU A 1 169 ? 13.278 5.472 -22.390 1.00 90.38 169 LEU A C 1
ATOM 1298 O O . LEU A 1 169 ? 12.394 5.999 -21.722 1.00 90.38 169 LEU A O 1
ATOM 1302 N N . GLU A 1 170 ? 14.567 5.750 -22.193 1.00 88.44 170 GLU A N 1
ATOM 1303 C CA . GLU A 1 170 ? 15.053 6.582 -21.084 1.00 88.44 170 GLU A CA 1
ATOM 1304 C C . GLU A 1 170 ? 14.713 8.064 -21.241 1.00 88.44 170 GLU A C 1
ATOM 1306 O O . GLU A 1 170 ? 14.805 8.820 -20.279 1.00 88.44 170 GLU A O 1
ATOM 1311 N N . THR A 1 171 ? 14.261 8.494 -22.421 1.00 88.75 171 THR A N 1
ATOM 1312 C CA . THR A 1 171 ? 13.913 9.899 -22.672 1.00 88.75 171 THR A CA 1
ATOM 1313 C C . THR A 1 171 ? 12.540 10.303 -22.133 1.00 88.75 171 THR A C 1
ATOM 1315 O O . THR A 1 171 ? 12.226 11.492 -22.140 1.00 88.75 171 THR A O 1
ATOM 1318 N N . ARG A 1 172 ? 11.699 9.360 -21.685 1.00 89.38 172 ARG A N 1
ATOM 1319 C CA . ARG A 1 172 ? 10.301 9.606 -21.279 1.00 89.38 172 ARG A CA 1
ATOM 1320 C C . ARG A 1 172 ? 10.166 9.684 -19.762 1.00 89.38 172 ARG A C 1
ATOM 1322 O O . ARG A 1 172 ? 10.569 8.772 -19.068 1.00 89.38 172 ARG A O 1
ATOM 1329 N N . ALA A 1 173 ? 9.526 10.714 -19.219 1.00 89.94 173 ALA A N 1
ATOM 1330 C CA . ALA A 1 173 ? 9.506 10.909 -17.763 1.00 89.94 173 ALA A CA 1
ATOM 1331 C C . ALA A 1 173 ? 8.841 9.758 -16.980 1.00 89.94 173 ALA A C 1
ATOM 1333 O O . ALA A 1 173 ? 9.324 9.393 -15.911 1.00 89.94 173 ALA A O 1
ATOM 1334 N N . TRP A 1 174 ? 7.790 9.144 -17.537 1.00 89.69 174 TRP A N 1
ATOM 1335 C CA . TRP A 1 174 ? 7.132 7.970 -16.951 1.00 89.69 174 TRP A CA 1
ATOM 1336 C C . TRP A 1 174 ? 8.072 6.765 -16.801 1.00 89.69 174 TRP A C 1
ATOM 1338 O O . TRP A 1 174 ? 7.939 6.025 -15.835 1.00 89.69 174 TRP A O 1
ATOM 1348 N N . THR A 1 175 ? 9.080 6.604 -17.661 1.00 90.50 175 THR A N 1
ATOM 1349 C CA . THR A 1 175 ? 9.922 5.398 -17.655 1.00 90.50 175 THR A CA 1
ATOM 1350 C C . THR A 1 175 ? 10.945 5.379 -16.527 1.00 90.50 175 THR A C 1
ATOM 1352 O O . THR A 1 175 ? 11.473 4.314 -16.211 1.00 90.50 175 THR A O 1
ATOM 1355 N N . LEU A 1 176 ? 11.184 6.510 -15.845 1.00 89.88 176 LEU A N 1
ATOM 1356 C CA . LEU A 1 176 ? 12.052 6.507 -14.667 1.00 89.88 176 LEU A CA 1
ATOM 1357 C C . LEU A 1 176 ? 11.496 5.578 -13.581 1.00 89.88 176 LEU A C 1
ATOM 1359 O O . LEU A 1 176 ? 12.246 4.769 -13.043 1.00 89.88 176 LEU A O 1
ATOM 1363 N N . GLN A 1 177 ? 10.194 5.648 -13.278 1.00 88.75 177 GLN A N 1
ATOM 1364 C CA . GLN A 1 177 ? 9.597 4.741 -12.290 1.00 88.75 177 GLN A CA 1
ATOM 1365 C C . GLN A 1 177 ? 9.560 3.291 -12.796 1.00 88.75 177 GLN A C 1
ATOM 1367 O O . GLN A 1 177 ? 9.777 2.368 -12.015 1.00 88.75 177 GLN A O 1
ATOM 1372 N N . GLU A 1 178 ? 9.382 3.092 -14.105 1.00 91.19 178 GLU A N 1
ATOM 1373 C CA . GLU A 1 178 ? 9.373 1.772 -14.752 1.00 91.19 178 GLU A CA 1
ATOM 1374 C C . GLU A 1 178 ? 10.745 1.084 -14.709 1.00 91.19 178 GLU A C 1
ATOM 1376 O O . GLU A 1 178 ? 10.823 -0.139 -14.808 1.00 91.19 178 GLU A O 1
ATOM 1381 N N . ARG A 1 179 ? 11.827 1.853 -14.533 1.00 88.69 179 ARG A N 1
ATOM 1382 C CA . ARG A 1 179 ? 13.179 1.334 -14.310 1.00 88.69 179 ARG A CA 1
ATOM 1383 C C . ARG A 1 179 ? 13.544 1.242 -12.836 1.00 88.69 179 ARG A C 1
ATOM 1385 O O . ARG A 1 179 ? 14.128 0.247 -12.425 1.00 88.69 179 ARG A O 1
ATOM 1392 N N . VAL A 1 180 ? 13.230 2.255 -12.034 1.00 87.88 180 VAL A N 1
ATOM 1393 C CA . VAL A 1 180 ? 13.664 2.323 -10.630 1.00 87.88 180 VAL A CA 1
ATOM 1394 C C . VAL A 1 180 ? 12.935 1.304 -9.755 1.00 87.88 180 VAL A C 1
ATOM 1396 O O . VAL A 1 180 ? 13.566 0.635 -8.941 1.00 87.88 180 VAL A O 1
ATOM 1399 N N . LEU A 1 181 ? 11.619 1.167 -9.925 1.00 88.31 181 LEU A N 1
ATOM 1400 C CA . LEU A 1 181 ? 10.780 0.416 -8.992 1.00 88.31 181 LEU A CA 1
ATOM 1401 C C . LEU A 1 181 ? 10.866 -1.112 -9.121 1.00 88.31 181 LEU A C 1
ATOM 1403 O O . LEU A 1 181 ? 10.821 -1.770 -8.080 1.00 88.31 181 LEU A O 1
ATOM 1407 N N . PRO A 1 182 ? 10.998 -1.711 -10.323 1.00 90.06 182 PRO A N 1
ATOM 1408 C CA . PRO A 1 182 ? 11.030 -3.163 -10.434 1.00 90.06 182 PRO A CA 1
ATOM 1409 C C . PRO A 1 182 ? 12.200 -3.816 -9.696 1.00 90.06 182 PRO A C 1
ATOM 1411 O O . PRO A 1 182 ? 13.331 -3.322 -9.798 1.00 90.06 182 PRO A O 1
ATOM 1414 N N . PRO A 1 183 ? 11.982 -4.987 -9.065 1.00 86.75 183 PRO A N 1
ATOM 1415 C CA . PRO A 1 183 ? 13.042 -5.729 -8.378 1.00 86.75 183 PRO A CA 1
ATOM 1416 C C . PRO A 1 183 ? 14.149 -6.195 -9.322 1.00 86.75 183 PRO A C 1
ATOM 1418 O O . PRO A 1 183 ? 15.319 -6.259 -8.942 1.00 86.75 183 PRO A O 1
ATOM 1421 N N . ALA A 1 184 ? 13.777 -6.500 -10.563 1.00 89.69 184 ALA A N 1
ATOM 1422 C CA . ALA A 1 184 ? 14.694 -6.824 -11.637 1.00 89.69 184 ALA A CA 1
ATOM 1423 C C . ALA A 1 184 ? 14.154 -6.322 -12.978 1.00 89.69 184 ALA A C 1
ATOM 1425 O O . ALA A 1 184 ? 12.939 -6.200 -13.182 1.00 89.69 184 ALA A O 1
ATOM 1426 N N . SER A 1 185 ? 15.059 -6.051 -13.910 1.00 92.06 185 SER A N 1
ATOM 1427 C CA . SER A 1 185 ? 14.742 -5.577 -15.252 1.00 92.06 185 SER A CA 1
ATOM 1428 C C . SER A 1 185 ? 15.620 -6.275 -16.288 1.00 92.06 185 SER A C 1
ATOM 1430 O O . SER A 1 185 ? 16.831 -6.405 -16.112 1.00 92.06 185 SER A O 1
ATOM 1432 N N . LEU A 1 186 ? 14.998 -6.728 -17.375 1.00 94.25 186 LEU A N 1
ATOM 1433 C CA . LEU A 1 186 ? 15.678 -7.264 -18.547 1.00 94.25 186 LEU A CA 1
ATOM 1434 C C . LEU A 1 186 ? 15.570 -6.235 -19.674 1.00 94.25 186 LEU A C 1
ATOM 1436 O O . LEU A 1 186 ? 14.494 -6.039 -20.242 1.00 94.25 186 LEU A O 1
ATOM 1440 N N . HIS A 1 187 ? 16.675 -5.565 -19.981 1.00 92.88 187 HIS A N 1
ATOM 1441 C CA . HIS A 1 187 ? 16.732 -4.542 -21.016 1.00 92.88 187 HIS A CA 1
ATOM 1442 C C . HIS A 1 187 ? 17.076 -5.161 -22.369 1.00 92.88 187 HIS A C 1
ATOM 1444 O O . HIS A 1 187 ? 18.142 -5.752 -22.546 1.00 92.88 187 HIS A O 1
ATOM 1450 N N . PHE A 1 188 ? 16.200 -4.961 -23.349 1.00 93.38 188 PHE A N 1
ATOM 1451 C CA . PHE A 1 188 ? 16.443 -5.268 -24.755 1.00 93.38 188 PHE A CA 1
ATOM 1452 C C . PHE A 1 188 ? 17.048 -4.042 -25.434 1.00 93.38 188 PHE A C 1
ATOM 1454 O O . PHE A 1 188 ? 16.356 -3.251 -26.083 1.00 93.38 188 PHE A O 1
ATOM 1461 N N . ALA A 1 189 ? 18.349 -3.857 -25.229 1.00 88.50 189 ALA A N 1
ATOM 1462 C CA . ALA A 1 189 ? 19.096 -2.756 -25.812 1.00 88.50 189 ALA A CA 1
ATOM 1463 C C . ALA A 1 189 ? 19.546 -3.073 -27.252 1.00 88.50 189 ALA A C 1
ATOM 1465 O O . ALA A 1 189 ? 19.446 -4.208 -27.721 1.00 88.50 189 ALA A O 1
ATOM 1466 N N . SER A 1 190 ? 20.029 -2.055 -27.970 1.00 84.44 190 SER A N 1
ATOM 1467 C CA . SER A 1 190 ? 20.316 -2.132 -29.416 1.00 84.44 190 SER A CA 1
ATOM 1468 C C . SER A 1 190 ? 21.333 -3.220 -29.772 1.00 84.44 190 SER A C 1
ATOM 1470 O O . SER A 1 190 ? 21.269 -3.844 -30.827 1.00 84.44 190 SER A O 1
ATOM 1472 N N . GLU A 1 191 ? 22.269 -3.471 -28.865 1.00 81.19 191 GLU A N 1
ATOM 1473 C CA . GLU A 1 191 ? 23.437 -4.306 -29.108 1.00 81.19 191 GLU A CA 1
ATOM 1474 C C . GLU A 1 191 ? 23.434 -5.612 -28.301 1.00 81.19 191 GLU A C 1
ATOM 1476 O O . GLU A 1 191 ? 24.017 -6.616 -28.729 1.00 81.19 191 GLU A O 1
ATOM 1481 N N . GLN A 1 192 ? 22.803 -5.619 -27.128 1.00 83.38 192 GLN A N 1
ATOM 1482 C CA . GLN A 1 192 ? 22.784 -6.743 -26.190 1.00 83.38 192 GLN A CA 1
ATOM 1483 C C . GLN A 1 192 ? 21.574 -6.718 -25.268 1.00 83.38 192 GLN A C 1
ATOM 1485 O O . GLN A 1 192 ? 20.967 -5.675 -25.043 1.00 83.38 192 GLN A O 1
ATOM 1490 N N . ILE A 1 193 ? 21.246 -7.892 -24.739 1.00 88.81 193 ILE A N 1
ATOM 1491 C CA . ILE A 1 193 ? 20.332 -8.016 -23.611 1.00 88.81 193 ILE A CA 1
ATOM 1492 C C . ILE A 1 193 ? 21.128 -7.773 -22.329 1.00 88.81 193 ILE A C 1
ATOM 1494 O O . ILE A 1 193 ? 22.249 -8.270 -22.179 1.00 88.81 193 ILE A O 1
ATOM 1498 N N . LEU A 1 194 ? 20.552 -6.989 -21.426 1.00 88.00 194 LEU A N 1
ATOM 1499 C CA . LEU A 1 194 ? 21.165 -6.603 -20.163 1.00 88.00 194 LEU A CA 1
ATOM 1500 C C . LEU A 1 194 ? 20.228 -6.951 -19.005 1.00 88.00 194 LEU A C 1
ATOM 1502 O O . LEU A 1 194 ? 19.019 -6.762 -19.111 1.00 88.00 194 LEU A O 1
ATOM 1506 N N . TRP A 1 195 ? 20.783 -7.440 -17.905 1.00 87.81 195 TRP A N 1
ATOM 1507 C CA . TRP A 1 195 ? 20.065 -7.738 -16.670 1.00 87.81 195 TRP A CA 1
ATOM 1508 C C . TRP A 1 195 ? 20.451 -6.734 -15.591 1.00 87.81 195 TRP A C 1
ATOM 1510 O O . TRP A 1 195 ? 21.637 -6.533 -15.342 1.00 87.81 195 TRP A O 1
ATOM 1520 N N . GLU A 1 196 ? 19.457 -6.157 -14.924 1.00 85.25 196 GLU A N 1
ATOM 1521 C CA . GLU A 1 196 ? 19.622 -5.185 -13.845 1.00 85.25 196 GLU A CA 1
ATOM 1522 C C . GLU A 1 196 ? 18.798 -5.623 -12.619 1.00 85.25 196 GLU A C 1
ATOM 1524 O O . GLU A 1 196 ? 17.592 -5.836 -12.740 1.00 85.25 196 GLU A O 1
ATOM 1529 N N . CYS A 1 197 ? 19.406 -5.752 -11.435 1.00 83.44 197 CYS A N 1
ATOM 1530 C CA . CYS A 1 197 ? 18.693 -5.954 -10.164 1.00 83.44 197 CYS A CA 1
ATOM 1531 C C . CYS A 1 197 ? 19.432 -5.285 -8.988 1.00 83.44 197 CYS A C 1
ATOM 1533 O O . CYS A 1 197 ? 20.485 -4.676 -9.165 1.00 83.44 197 CYS A O 1
ATOM 1535 N N . CYS A 1 198 ? 18.887 -5.387 -7.770 1.00 73.69 198 CYS A N 1
ATOM 1536 C CA . CYS A 1 198 ? 19.505 -4.803 -6.571 1.00 73.69 198 CYS A CA 1
ATOM 1537 C C . CYS A 1 198 ? 20.858 -5.427 -6.185 1.00 73.69 198 CYS A C 1
ATOM 1539 O O . CYS A 1 198 ? 21.665 -4.773 -5.526 1.00 73.69 198 CYS A O 1
ATOM 1541 N N . GLU A 1 199 ? 21.097 -6.675 -6.585 1.00 73.06 199 GLU A N 1
ATOM 1542 C CA . GLU A 1 199 ? 22.323 -7.422 -6.283 1.00 73.06 199 GLU A CA 1
ATOM 1543 C C . GLU A 1 199 ? 23.436 -7.152 -7.307 1.00 73.06 199 GLU A C 1
ATOM 1545 O O . GLU A 1 199 ? 24.596 -7.437 -7.033 1.00 73.06 199 GLU A O 1
ATOM 1550 N N . GLY A 1 200 ? 23.111 -6.603 -8.483 1.00 72.31 200 GLY A N 1
ATOM 1551 C CA . GLY A 1 200 ? 24.109 -6.371 -9.517 1.00 72.31 200 GLY A CA 1
ATOM 1552 C C . GLY A 1 200 ? 23.550 -6.370 -10.931 1.00 72.31 200 GLY A C 1
ATOM 1553 O O . GLY A 1 200 ? 22.364 -6.138 -11.183 1.00 72.31 200 GLY A O 1
ATOM 1554 N N . PHE A 1 201 ? 24.454 -6.605 -11.875 1.00 78.06 201 PHE A N 1
ATOM 1555 C CA . PHE A 1 201 ? 24.188 -6.479 -13.298 1.00 78.06 201 PHE A CA 1
ATOM 1556 C C . PHE A 1 201 ? 24.894 -7.566 -14.100 1.00 78.06 201 PHE A C 1
ATOM 1558 O O . PHE A 1 201 ? 25.973 -8.035 -13.732 1.00 78.06 201 PHE A O 1
ATOM 1565 N N . ALA A 1 202 ? 24.286 -7.950 -15.219 1.00 81.25 202 ALA A N 1
ATOM 1566 C CA . ALA A 1 202 ? 24.884 -8.869 -16.177 1.00 81.25 202 ALA A CA 1
ATOM 1567 C C . ALA A 1 202 ? 24.565 -8.450 -17.616 1.00 81.25 202 ALA A C 1
ATOM 1569 O O . ALA A 1 202 ? 23.579 -7.769 -17.894 1.00 81.25 202 ALA A O 1
ATOM 1570 N N . SER A 1 203 ? 25.405 -8.877 -18.554 1.00 81.38 203 SER A N 1
ATOM 1571 C CA . SER A 1 203 ? 25.221 -8.614 -19.982 1.00 81.38 203 SER A CA 1
ATOM 1572 C C . SER A 1 203 ? 25.535 -9.854 -20.809 1.00 81.38 203 SER A C 1
ATOM 1574 O O . SER A 1 203 ? 26.187 -10.777 -20.333 1.00 81.38 203 SER A O 1
ATOM 1576 N N . GLU A 1 204 ? 25.120 -9.887 -22.073 1.00 79.31 204 GLU A N 1
ATOM 1577 C CA . GLU A 1 204 ? 25.489 -10.999 -22.963 1.00 79.31 204 GLU A CA 1
ATOM 1578 C C . GLU A 1 204 ? 27.003 -11.118 -23.193 1.00 79.31 204 GLU A C 1
ATOM 1580 O O . GLU A 1 204 ? 27.494 -12.214 -23.452 1.00 79.31 204 GLU A O 1
ATOM 1585 N N . VAL A 1 205 ? 27.739 -10.001 -23.135 1.00 73.62 205 VAL A N 1
ATOM 1586 C CA . VAL A 1 205 ? 29.207 -9.988 -23.278 1.00 73.62 205 VAL A CA 1
ATOM 1587 C C . VAL A 1 205 ? 29.890 -10.415 -21.982 1.00 73.62 205 VAL A C 1
ATOM 1589 O O . VAL A 1 205 ? 30.905 -11.107 -22.012 1.00 73.62 205 VAL A O 1
ATOM 1592 N N . GLN A 1 206 ? 29.313 -10.032 -20.846 1.00 71.94 206 GLN A N 1
ATOM 1593 C CA . GLN A 1 206 ? 29.800 -10.377 -19.522 1.00 71.94 206 GLN A CA 1
ATOM 1594 C C . GLN A 1 206 ? 28.674 -11.037 -18.713 1.00 71.94 206 GLN A C 1
ATOM 1596 O O . GLN A 1 206 ? 27.987 -10.359 -17.943 1.00 71.94 206 GLN A O 1
ATOM 1601 N N . PRO A 1 207 ? 28.456 -12.351 -18.913 1.00 68.31 207 PRO A N 1
ATOM 1602 C CA . PRO A 1 207 ? 27.369 -13.080 -18.262 1.00 68.31 207 PRO A CA 1
ATOM 1603 C C . PRO A 1 207 ? 27.662 -13.403 -16.791 1.00 68.31 207 PRO A C 1
ATOM 1605 O O . PRO A 1 207 ? 26.749 -13.769 -16.056 1.00 68.31 207 PRO A O 1
ATOM 1608 N N . GLY A 1 208 ? 28.922 -13.280 -16.353 1.00 65.06 208 GLY A N 1
ATOM 1609 C CA . GLY A 1 208 ? 29.284 -13.381 -14.941 1.00 65.06 208 GLY A CA 1
ATOM 1610 C C . GLY A 1 208 ? 28.684 -12.211 -14.169 1.00 65.06 208 GLY A C 1
ATOM 1611 O O . GLY A 1 208 ? 28.983 -11.060 -14.484 1.00 65.06 208 GLY A O 1
ATOM 1612 N N . PHE A 1 209 ? 27.833 -12.519 -13.191 1.00 61.59 209 PHE A N 1
ATOM 1613 C CA . PHE A 1 209 ? 27.167 -11.538 -12.341 1.00 61.59 209 PHE A CA 1
ATOM 1614 C C . PHE A 1 209 ? 28.206 -10.632 -11.672 1.00 61.59 209 PHE A C 1
ATOM 1616 O O . PHE A 1 209 ? 29.065 -11.114 -10.933 1.00 61.59 209 PHE A O 1
ATOM 1623 N N . GLN A 1 210 ? 28.178 -9.335 -11.978 1.00 63.25 210 GLN A N 1
ATOM 1624 C CA . GLN A 1 210 ? 29.073 -8.378 -11.336 1.00 63.25 210 GLN A CA 1
ATOM 1625 C C . GLN A 1 210 ? 28.396 -7.849 -10.071 1.00 63.25 210 GLN A C 1
ATOM 1627 O O . GLN A 1 210 ? 27.461 -7.054 -10.163 1.00 63.25 210 GLN A O 1
ATOM 1632 N N . GLU A 1 211 ? 28.876 -8.301 -8.909 1.00 48.72 211 GLU A N 1
ATOM 1633 C CA . GLU A 1 211 ? 28.362 -7.919 -7.581 1.00 48.72 211 GLU A CA 1
ATOM 1634 C C . GLU A 1 211 ? 28.673 -6.461 -7.202 1.00 48.72 211 GLU A C 1
ATOM 1636 O O . GLU A 1 211 ? 28.082 -5.936 -6.264 1.00 48.72 211 GLU A O 1
ATOM 1641 N N . ASP A 1 212 ? 29.575 -5.778 -7.920 1.00 45.25 212 ASP A N 1
ATOM 1642 C CA . ASP A 1 212 ? 30.094 -4.489 -7.463 1.00 45.25 212 ASP A CA 1
ATOM 1643 C C . ASP A 1 212 ? 30.187 -3.435 -8.579 1.00 45.25 212 ASP A C 1
ATOM 1645 O O . ASP A 1 212 ? 31.077 -3.444 -9.432 1.00 45.25 212 ASP A O 1
ATOM 1649 N N . PHE A 1 213 ? 29.263 -2.469 -8.540 1.00 51.91 213 PHE A N 1
ATOM 1650 C CA . PHE A 1 213 ? 29.314 -1.238 -9.338 1.00 51.91 213 PHE A CA 1
ATOM 1651 C C . PHE A 1 213 ? 30.255 -0.180 -8.752 1.00 51.91 213 PHE A C 1
ATOM 1653 O O . PHE A 1 213 ? 30.504 0.830 -9.407 1.00 51.91 213 PHE A O 1
ATOM 1660 N N . ARG A 1 214 ? 30.796 -0.379 -7.542 1.00 44.81 214 ARG A N 1
ATOM 1661 C CA . ARG A 1 214 ? 31.591 0.651 -6.848 1.00 44.81 214 ARG A CA 1
ATOM 1662 C C . ARG A 1 214 ? 32.874 1.046 -7.593 1.00 44.81 214 ARG A C 1
ATOM 1664 O O . ARG A 1 214 ? 33.421 2.108 -7.317 1.00 44.81 214 ARG A O 1
ATOM 1671 N N . GLY A 1 215 ? 33.341 0.221 -8.535 1.00 38.88 215 GLY A N 1
ATOM 1672 C CA . GLY A 1 215 ? 34.569 0.452 -9.307 1.00 38.88 215 GLY A CA 1
ATOM 1673 C C . GLY A 1 215 ? 34.388 0.784 -10.794 1.00 38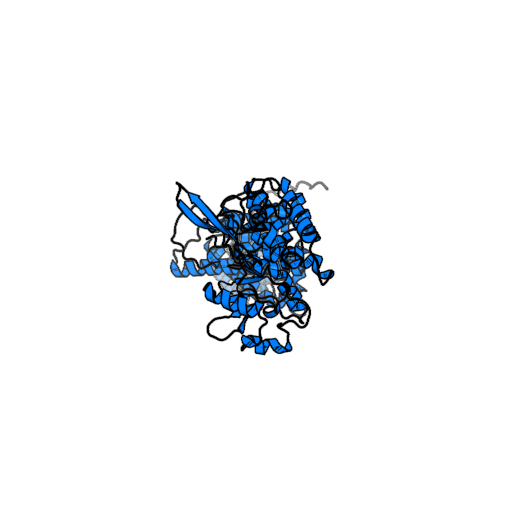.88 215 GLY A C 1
ATOM 1674 O O . GLY A 1 215 ? 35.382 1.055 -11.465 1.00 38.88 215 GLY A O 1
ATOM 1675 N N . ALA A 1 216 ? 33.168 0.765 -11.338 1.00 41.53 216 ALA A N 1
ATOM 1676 C CA . ALA A 1 216 ? 32.936 1.094 -12.745 1.00 41.53 216 ALA A CA 1
ATOM 1677 C C . ALA A 1 216 ? 32.418 2.534 -12.863 1.00 41.53 216 ALA A C 1
ATOM 1679 O O . ALA A 1 216 ? 31.425 2.885 -12.236 1.00 41.53 216 ALA A O 1
ATOM 1680 N N . ASN A 1 217 ? 33.046 3.350 -13.716 1.00 43.28 217 ASN A N 1
ATOM 1681 C CA . ASN A 1 217 ? 32.660 4.728 -14.088 1.00 43.28 217 ASN A CA 1
ATOM 1682 C C . ASN A 1 217 ? 31.284 4.833 -14.801 1.00 43.28 217 ASN A C 1
ATOM 1684 O O . ASN A 1 217 ? 31.081 5.654 -15.692 1.00 43.28 217 ASN A O 1
ATOM 1688 N N . ALA A 1 218 ? 30.345 3.960 -14.465 1.00 50.62 218 ALA A N 1
ATOM 1689 C CA . ALA A 1 218 ? 29.061 3.752 -15.096 1.00 50.62 218 ALA A CA 1
ATOM 1690 C C . ALA A 1 218 ? 27.954 4.176 -14.123 1.00 50.62 218 ALA A C 1
ATOM 1692 O O . ALA A 1 218 ? 27.140 3.365 -13.693 1.00 50.62 218 ALA A O 1
ATOM 1693 N N . THR A 1 219 ? 27.944 5.454 -13.754 1.00 57.94 219 THR A N 1
ATOM 1694 C CA . THR A 1 219 ? 26.848 6.041 -12.985 1.00 57.94 219 THR A CA 1
ATOM 1695 C C . THR A 1 219 ? 25.732 6.498 -13.925 1.00 57.94 219 THR A C 1
ATOM 1697 O O . THR A 1 219 ? 25.981 6.989 -15.026 1.00 57.94 219 THR A O 1
ATOM 1700 N N . PHE A 1 220 ? 24.483 6.322 -13.507 1.00 64.44 220 PHE A N 1
ATOM 1701 C CA . PHE A 1 220 ? 23.319 6.933 -14.137 1.00 64.44 220 PHE A CA 1
ATOM 1702 C C . PHE A 1 220 ? 23.018 8.217 -13.365 1.00 64.44 220 PHE A C 1
ATOM 1704 O O . PHE A 1 220 ? 22.595 8.139 -12.217 1.00 64.44 220 PHE A O 1
ATOM 1711 N N . TYR A 1 221 ? 23.311 9.392 -13.933 1.00 59.16 221 TYR A N 1
ATOM 1712 C CA . TYR A 1 221 ? 23.183 10.674 -13.212 1.00 59.16 221 TYR A CA 1
ATOM 1713 C C . TYR A 1 221 ? 23.956 10.709 -11.878 1.00 59.16 221 TYR A C 1
ATOM 1715 O O . TYR A 1 221 ? 23.482 11.194 -10.853 1.00 59.16 221 TYR A O 1
ATOM 1723 N N . GLY A 1 222 ? 25.152 10.113 -11.850 1.00 63.84 222 GLY A N 1
ATOM 1724 C CA . GLY A 1 222 ? 25.940 10.005 -10.620 1.00 63.84 222 GLY A CA 1
ATOM 1725 C C . GLY A 1 222 ? 25.429 8.964 -9.609 1.00 63.84 222 GLY A C 1
ATOM 1726 O O . GLY A 1 222 ? 26.077 8.799 -8.577 1.00 63.84 222 GLY A O 1
ATOM 1727 N N . MET A 1 223 ? 24.319 8.262 -9.880 1.00 73.31 223 MET A N 1
ATOM 1728 C CA . MET A 1 223 ? 23.808 7.144 -9.072 1.00 73.31 223 MET A CA 1
ATOM 1729 C C . MET A 1 223 ? 24.367 5.817 -9.579 1.00 73.31 223 MET A C 1
ATOM 1731 O O . MET A 1 223 ? 24.429 5.591 -10.792 1.00 73.31 223 MET A O 1
ATOM 1735 N N . SER A 1 224 ? 24.729 4.903 -8.679 1.00 72.44 224 SER A N 1
ATOM 1736 C CA . SER A 1 224 ? 24.921 3.511 -9.086 1.00 72.44 224 SER A CA 1
ATOM 1737 C C . SER A 1 224 ? 23.563 2.829 -9.303 1.00 72.44 224 SER A C 1
ATOM 1739 O O . SER A 1 224 ? 22.543 3.228 -8.738 1.00 72.44 224 SER A O 1
ATOM 1741 N N . VAL A 1 225 ? 23.537 1.774 -10.123 1.00 68.69 225 VAL A N 1
ATOM 1742 C CA . VAL A 1 225 ? 22.350 0.912 -10.275 1.00 68.69 225 VAL A CA 1
ATOM 1743 C C . VAL A 1 225 ? 21.898 0.363 -8.925 1.00 68.69 225 VAL A C 1
ATOM 1745 O O . VAL A 1 225 ? 20.701 0.323 -8.646 1.00 68.69 225 VAL A O 1
ATOM 1748 N N . HIS A 1 226 ? 22.860 -0.005 -8.078 1.00 70.50 226 HIS A N 1
ATOM 1749 C CA . HIS A 1 226 ? 22.595 -0.444 -6.719 1.00 70.50 226 HIS A CA 1
ATOM 1750 C C . HIS A 1 226 ? 21.822 0.633 -5.949 1.00 70.50 226 HIS A C 1
ATOM 1752 O O . HIS A 1 226 ? 20.710 0.350 -5.517 1.00 70.50 226 HIS A O 1
ATOM 1758 N N . ASP A 1 227 ? 22.323 1.874 -5.894 1.00 73.25 227 ASP A N 1
ATOM 1759 C CA . ASP A 1 227 ? 21.675 2.984 -5.172 1.00 73.25 227 ASP A CA 1
ATOM 1760 C C . ASP A 1 227 ? 20.244 3.250 -5.653 1.00 73.25 227 ASP A C 1
ATOM 1762 O O . ASP A 1 227 ? 19.342 3.450 -4.840 1.00 73.25 227 ASP A O 1
ATOM 1766 N N . MET A 1 228 ? 20.002 3.186 -6.967 1.00 75.50 228 MET A N 1
ATOM 1767 C CA . MET A 1 228 ? 18.649 3.320 -7.520 1.00 75.50 228 MET A CA 1
ATOM 1768 C C . MET A 1 228 ? 17.720 2.207 -7.027 1.00 75.50 228 MET A C 1
ATOM 1770 O O . MET A 1 228 ? 16.581 2.468 -6.646 1.00 75.50 228 MET A O 1
ATOM 1774 N N . LYS A 1 229 ? 18.205 0.961 -7.003 1.00 76.94 229 LYS A N 1
ATOM 1775 C CA . LYS A 1 229 ? 17.431 -0.199 -6.544 1.00 76.94 229 LYS A CA 1
ATOM 1776 C C . LYS A 1 229 ? 17.337 -0.285 -5.015 1.00 76.94 229 LYS A C 1
ATOM 1778 O O . LYS A 1 229 ? 16.480 -1.014 -4.512 1.00 76.94 229 LYS A O 1
ATOM 1783 N N . LEU A 1 230 ? 18.140 0.474 -4.257 1.00 73.44 230 LEU A N 1
ATOM 1784 C CA . LEU A 1 230 ? 18.022 0.547 -2.795 1.00 73.44 230 LEU A CA 1
ATOM 1785 C C . LEU A 1 230 ? 16.686 1.159 -2.350 1.00 73.44 230 LEU A C 1
ATOM 1787 O O . LEU A 1 230 ? 16.178 0.774 -1.297 1.00 73.44 230 LEU A O 1
ATOM 1791 N N . LEU A 1 231 ? 16.086 2.040 -3.160 1.00 74.06 231 LEU A N 1
ATOM 1792 C CA . LEU A 1 231 ? 14.782 2.661 -2.882 1.00 74.06 231 LEU A CA 1
ATOM 1793 C C . LEU A 1 231 ? 13.698 1.636 -2.573 1.00 74.06 231 LEU A C 1
ATOM 1795 O O . LEU A 1 231 ? 12.876 1.832 -1.680 1.00 74.06 231 LEU A O 1
ATOM 1799 N N . THR A 1 232 ? 13.715 0.530 -3.307 1.00 67.00 232 THR A N 1
ATOM 1800 C CA . THR A 1 232 ? 12.761 -0.554 -3.141 1.00 67.00 232 THR A CA 1
ATOM 1801 C C . THR A 1 232 ? 13.375 -1.734 -2.394 1.00 67.00 232 THR A C 1
ATOM 1803 O O . THR A 1 232 ? 12.648 -2.407 -1.671 1.00 67.00 232 THR A O 1
ATOM 1806 N N . HIS A 1 233 ? 14.682 -2.001 -2.473 1.00 64.38 233 HIS A N 1
ATOM 1807 C CA . HIS A 1 233 ? 15.258 -3.275 -2.002 1.00 64.38 233 HIS A CA 1
ATOM 1808 C C . HIS A 1 233 ? 16.485 -3.156 -1.083 1.00 64.38 233 HIS A C 1
ATOM 1810 O O . HIS A 1 233 ? 17.128 -4.164 -0.801 1.00 64.38 233 HIS A O 1
ATOM 1816 N N . GLY A 1 234 ? 16.814 -1.955 -0.610 1.00 60.84 234 GLY A N 1
ATOM 1817 C CA . GLY A 1 234 ? 18.110 -1.654 -0.011 1.00 60.84 234 GLY A CA 1
ATOM 1818 C C . GLY A 1 234 ? 18.231 -1.604 1.504 1.00 60.84 234 GLY A C 1
ATOM 1819 O O . GLY A 1 234 ? 17.259 -1.425 2.238 1.00 60.84 234 GLY A O 1
ATOM 1820 N N . GLU A 1 235 ? 19.480 -1.681 1.974 1.00 57.72 235 GLU A N 1
ATOM 1821 C CA . GLU A 1 235 ? 19.852 -1.582 3.386 1.00 57.72 235 GLU A CA 1
ATOM 1822 C C . GLU A 1 235 ? 20.473 -0.236 3.773 1.00 57.72 235 GLU A C 1
ATOM 1824 O O . GLU A 1 235 ? 21.546 -0.188 4.355 1.00 57.72 235 GLU A O 1
ATOM 1829 N N . GLY A 1 236 ? 19.754 0.855 3.505 1.00 63.12 236 GLY A N 1
ATOM 1830 C CA . GLY A 1 236 ? 20.171 2.199 3.908 1.00 63.12 236 GLY A CA 1
ATOM 1831 C C . GLY A 1 236 ? 21.376 2.738 3.126 1.00 63.12 236 GLY A C 1
ATOM 1832 O O . GLY A 1 236 ? 22.140 2.007 2.507 1.00 63.12 236 GLY A O 1
ATOM 1833 N N . ILE A 1 237 ? 21.501 4.058 3.132 1.00 72.12 237 ILE A N 1
ATOM 1834 C CA . ILE A 1 237 ? 22.616 4.833 2.579 1.00 72.12 237 ILE A CA 1
ATOM 1835 C C . ILE A 1 237 ? 22.935 5.990 3.515 1.00 72.12 237 ILE A C 1
ATOM 1837 O O . ILE A 1 237 ? 22.039 6.470 4.216 1.00 72.12 237 ILE A O 1
ATOM 1841 N N . ASP A 1 238 ? 24.183 6.447 3.483 1.00 70.56 238 ASP A N 1
ATOM 1842 C CA . ASP A 1 238 ? 24.672 7.532 4.340 1.00 70.56 238 ASP A CA 1
ATOM 1843 C C . ASP A 1 238 ? 23.940 8.856 4.075 1.00 70.56 238 ASP A C 1
ATOM 1845 O O . ASP A 1 238 ? 23.594 9.570 5.012 1.00 70.56 238 ASP A O 1
ATOM 1849 N N . ASP A 1 239 ? 23.657 9.166 2.804 1.00 76.12 239 ASP A N 1
ATOM 1850 C CA . ASP A 1 239 ? 22.984 10.402 2.393 1.00 76.12 239 ASP A CA 1
ATOM 1851 C C . ASP A 1 239 ? 21.780 10.108 1.476 1.00 76.12 239 ASP A C 1
ATOM 1853 O O . ASP A 1 239 ? 21.912 10.076 0.246 1.00 76.12 239 ASP A O 1
ATOM 1857 N N . PRO A 1 240 ? 20.580 9.885 2.049 1.00 78.38 240 PRO A N 1
ATOM 1858 C CA . PRO A 1 240 ? 19.363 9.726 1.263 1.00 78.38 240 PRO A CA 1
ATOM 1859 C C . PRO A 1 240 ? 18.989 10.987 0.479 1.00 78.38 240 PRO A C 1
ATOM 1861 O O . PRO A 1 240 ? 18.403 10.877 -0.599 1.00 78.38 240 PRO A O 1
ATOM 1864 N N . GLY A 1 241 ? 19.359 12.173 0.969 1.00 79.44 241 GLY A N 1
ATOM 1865 C CA . GLY A 1 241 ? 19.086 13.439 0.295 1.00 79.44 241 GLY A CA 1
ATOM 1866 C C . GLY A 1 241 ? 19.778 13.515 -1.062 1.00 79.44 241 GLY A C 1
ATOM 1867 O O . GLY A 1 241 ? 19.143 13.865 -2.057 1.00 79.44 241 GLY A O 1
ATOM 1868 N N . LYS A 1 242 ? 21.048 13.102 -1.136 1.00 83.00 242 LYS A N 1
ATOM 1869 C CA . LYS A 1 242 ? 21.785 13.011 -2.403 1.00 83.00 242 LYS A CA 1
ATOM 1870 C C . LYS A 1 242 ? 21.064 12.136 -3.428 1.00 83.00 242 LYS A C 1
ATOM 1872 O O . LYS A 1 242 ? 20.894 12.569 -4.566 1.00 83.00 242 LYS A O 1
ATOM 1877 N N . LEU A 1 243 ? 20.595 10.953 -3.024 1.00 82.94 243 LEU A N 1
ATOM 1878 C CA . LEU A 1 243 ? 19.852 10.055 -3.913 1.00 82.94 243 LEU A CA 1
ATOM 1879 C C . LEU A 1 243 ? 18.566 10.715 -4.433 1.00 82.94 243 LEU A C 1
ATOM 1881 O O . LEU A 1 243 ? 18.278 10.641 -5.625 1.00 82.94 243 LEU A O 1
ATOM 1885 N N . TRP A 1 244 ? 17.817 11.413 -3.572 1.00 86.12 244 TRP A N 1
ATOM 1886 C CA . TRP A 1 244 ? 16.620 12.148 -3.994 1.00 86.12 244 TRP A CA 1
ATOM 1887 C C . TRP A 1 244 ? 16.921 13.200 -5.059 1.00 86.12 244 TRP A C 1
ATOM 1889 O O . TRP A 1 244 ? 16.256 13.229 -6.095 1.00 86.12 244 TRP A O 1
ATOM 1899 N N . TYR A 1 245 ? 17.937 14.038 -4.838 1.00 85.44 245 TYR A N 1
ATOM 1900 C CA . TYR A 1 245 ? 18.315 15.065 -5.809 1.00 85.44 245 TYR A CA 1
ATOM 1901 C C . TYR A 1 245 ? 18.709 14.461 -7.156 1.00 85.44 245 TYR A C 1
ATOM 1903 O O . TYR A 1 245 ? 18.280 14.968 -8.189 1.00 85.44 245 TYR A O 1
ATOM 1911 N N . GLN A 1 246 ? 19.437 13.344 -7.153 1.00 86.12 246 GLN A N 1
ATOM 1912 C CA . GLN A 1 246 ? 19.822 12.654 -8.383 1.00 86.12 246 GLN A CA 1
ATOM 1913 C C . GLN A 1 246 ? 18.616 12.052 -9.125 1.00 86.12 246 GLN A C 1
ATOM 1915 O O . GLN A 1 246 ? 18.548 12.125 -10.352 1.00 86.12 246 GLN A O 1
ATOM 1920 N N . LEU A 1 247 ? 17.627 11.502 -8.408 1.00 88.12 247 LEU A N 1
ATOM 1921 C CA . LEU A 1 247 ? 16.374 11.030 -9.014 1.00 88.12 247 LEU A CA 1
ATOM 1922 C C . LEU A 1 247 ? 15.576 12.183 -9.628 1.00 88.12 247 LEU A C 1
ATOM 1924 O O . LEU A 1 247 ? 15.043 12.042 -10.729 1.00 88.12 247 LEU A O 1
ATOM 1928 N N . VAL A 1 248 ? 15.493 13.318 -8.929 1.00 89.75 248 VAL A N 1
ATOM 1929 C CA . VAL A 1 248 ? 14.790 14.517 -9.404 1.00 89.75 248 VAL A CA 1
ATOM 1930 C C . VAL A 1 248 ? 15.490 15.119 -10.621 1.00 89.75 248 VAL A C 1
ATOM 1932 O O . VAL A 1 248 ? 14.811 15.504 -11.573 1.00 89.75 248 VAL A O 1
ATOM 1935 N N . GLU A 1 249 ? 16.821 15.173 -10.629 1.00 89.56 249 GLU A N 1
ATOM 1936 C CA . GLU A 1 249 ? 17.623 15.618 -11.774 1.00 89.56 249 GLU A CA 1
ATOM 1937 C C . GLU A 1 249 ? 17.384 14.708 -12.984 1.00 89.56 249 GLU A C 1
ATOM 1939 O O . GLU A 1 249 ? 16.929 15.177 -14.030 1.00 89.56 249 GLU A O 1
ATOM 1944 N N . ALA A 1 250 ? 17.536 13.391 -12.803 1.00 87.19 250 ALA A N 1
ATOM 1945 C CA . ALA A 1 250 ? 17.271 12.409 -13.848 1.00 87.19 250 ALA A CA 1
ATOM 1946 C C . ALA A 1 250 ? 15.825 12.492 -14.366 1.00 87.19 250 ALA A C 1
ATOM 1948 O O . ALA A 1 250 ? 15.573 12.297 -15.554 1.00 87.19 250 ALA A O 1
ATOM 1949 N N . PHE A 1 251 ? 14.840 12.743 -13.500 1.00 90.94 251 PHE A N 1
ATOM 1950 C CA . PHE A 1 251 ? 13.447 12.933 -13.910 1.00 90.94 251 PHE A CA 1
ATOM 1951 C C . PHE A 1 251 ? 13.259 14.215 -14.729 1.00 90.94 251 PHE A C 1
ATOM 1953 O O . PHE A 1 251 ? 12.555 14.208 -15.739 1.00 90.94 251 PHE A O 1
ATOM 1960 N N . SER A 1 252 ? 13.887 15.311 -14.303 1.00 90.31 252 SER A N 1
ATOM 1961 C CA . SER A 1 252 ? 13.691 16.648 -14.873 1.00 90.31 252 SER A CA 1
ATOM 1962 C C . SER A 1 252 ? 14.229 16.782 -16.297 1.00 90.31 252 SER A C 1
ATOM 1964 O O . SER A 1 252 ? 13.694 17.571 -17.074 1.00 90.31 252 SER A O 1
ATOM 1966 N N . GLU A 1 253 ? 15.241 15.995 -16.665 1.00 88.75 253 GLU A N 1
ATOM 1967 C CA . GLU A 1 253 ? 15.774 15.956 -18.033 1.00 88.75 253 GLU A CA 1
ATOM 1968 C C . GLU A 1 253 ? 14.909 15.156 -19.018 1.00 88.75 253 GLU A C 1
ATOM 1970 O O . GLU A 1 253 ? 15.089 15.245 -20.238 1.00 88.75 253 GLU A O 1
ATOM 1975 N N . ARG A 1 254 ? 13.943 14.381 -18.516 1.00 90.75 254 ARG A N 1
ATOM 1976 C CA . ARG A 1 254 ? 13.074 13.557 -19.355 1.00 90.75 254 ARG A CA 1
ATOM 1977 C C . ARG A 1 254 ? 11.890 14.341 -19.911 1.00 90.75 254 ARG A C 1
ATOM 1979 O O . ARG A 1 254 ? 11.377 15.301 -19.339 1.00 90.75 254 ARG A O 1
ATOM 1986 N N . ARG A 1 255 ? 11.413 13.887 -21.065 1.00 90.75 255 ARG A N 1
ATOM 1987 C CA . ARG A 1 255 ? 10.330 14.499 -21.835 1.00 90.75 255 ARG A CA 1
ATOM 1988 C C . ARG A 1 255 ? 8.971 13.970 -21.389 1.00 90.75 255 ARG A C 1
ATOM 1990 O O . ARG A 1 255 ? 8.794 12.780 -21.125 1.00 90.75 255 ARG A O 1
ATOM 1997 N N . LEU A 1 256 ? 7.989 14.865 -21.383 1.00 88.06 256 LEU A N 1
ATOM 1998 C CA . LEU A 1 256 ? 6.576 14.569 -21.162 1.00 88.06 256 LEU A CA 1
ATOM 1999 C C . LEU A 1 256 ? 5.788 14.969 -22.404 1.00 88.06 256 LEU A C 1
ATOM 2001 O O . LEU A 1 256 ? 5.914 16.099 -22.869 1.00 88.06 256 LEU A O 1
ATOM 2005 N N . THR A 1 257 ? 4.950 14.064 -22.909 1.00 83.88 257 THR A N 1
ATOM 2006 C CA . THR A 1 257 ? 3.993 14.396 -23.975 1.00 83.88 257 THR A CA 1
ATOM 2007 C C . THR A 1 257 ? 2.912 15.339 -23.451 1.00 83.88 257 THR A C 1
ATOM 2009 O O . THR A 1 257 ? 2.549 16.297 -24.126 1.00 83.88 257 THR A O 1
ATOM 2012 N N . ASN A 1 258 ? 2.433 15.096 -22.227 1.00 82.88 258 ASN A N 1
ATOM 2013 C CA . ASN A 1 258 ? 1.467 15.943 -21.542 1.00 82.88 258 ASN A CA 1
ATOM 2014 C C . ASN A 1 258 ? 2.104 16.573 -20.286 1.00 82.88 258 ASN A C 1
ATOM 2016 O O . ASN A 1 258 ? 2.460 15.848 -19.356 1.00 82.88 258 ASN A O 1
ATOM 2020 N N . PRO A 1 259 ? 2.249 17.909 -20.208 1.00 86.38 259 PRO A N 1
ATOM 2021 C CA . PRO A 1 259 ? 2.837 18.572 -19.045 1.00 86.38 259 PRO A CA 1
ATOM 2022 C C . PRO A 1 259 ? 2.098 18.321 -17.723 1.00 86.38 259 PRO A C 1
ATOM 2024 O O . PRO A 1 259 ? 2.729 18.377 -16.666 1.00 86.38 259 PRO A O 1
ATOM 2027 N N . THR A 1 260 ? 0.789 18.034 -17.752 1.00 85.19 260 THR A N 1
ATOM 2028 C CA . THR A 1 260 ? 0.012 17.755 -16.528 1.00 85.19 260 THR A CA 1
ATOM 2029 C C . THR A 1 260 ? 0.432 16.459 -15.843 1.00 85.19 260 THR A C 1
ATOM 2031 O O . THR A 1 260 ? 0.213 16.300 -14.644 1.00 85.19 260 THR A O 1
ATOM 2034 N N . ASP A 1 261 ? 1.095 15.564 -16.574 1.00 84.50 261 ASP A N 1
ATOM 2035 C CA . ASP A 1 261 ? 1.552 14.269 -16.072 1.00 84.50 261 ASP A CA 1
ATOM 2036 C C . ASP A 1 261 ? 2.824 14.383 -15.225 1.00 84.50 261 ASP A C 1
ATOM 2038 O O . ASP A 1 261 ? 3.259 13.398 -14.637 1.00 84.50 261 ASP A O 1
ATOM 2042 N N . ARG A 1 262 ? 3.423 15.578 -15.109 1.00 87.94 262 ARG A N 1
ATOM 2043 C CA . ARG A 1 262 ? 4.686 15.772 -14.386 1.00 87.94 262 ARG A CA 1
ATOM 2044 C C . ARG A 1 262 ? 4.636 15.274 -12.942 1.00 87.94 262 ARG A C 1
ATOM 2046 O O . ARG A 1 262 ? 5.550 14.582 -12.513 1.00 87.94 262 ARG A O 1
ATOM 2053 N N . LEU A 1 263 ? 3.591 15.628 -12.194 1.00 84.50 263 LEU A N 1
ATOM 2054 C CA . LEU A 1 263 ? 3.455 15.187 -10.802 1.00 84.50 263 LEU A CA 1
ATOM 2055 C C . LEU A 1 263 ? 3.055 13.704 -10.704 1.00 84.50 263 LEU A C 1
ATOM 2057 O O . LEU A 1 263 ? 3.713 12.991 -9.949 1.00 84.50 263 LEU A O 1
ATOM 2061 N N . PRO A 1 264 ? 2.058 13.203 -11.464 1.00 82.00 264 PRO A N 1
ATOM 2062 C CA . PRO A 1 264 ? 1.763 11.770 -11.510 1.00 82.00 264 PRO A CA 1
ATOM 2063 C C . PRO A 1 264 ? 2.973 10.882 -11.847 1.00 82.00 264 PRO A C 1
ATOM 2065 O O . PRO A 1 264 ? 3.169 9.859 -11.200 1.00 82.00 264 PRO A O 1
ATOM 2068 N N . ALA A 1 265 ? 3.819 11.288 -12.799 1.00 85.31 265 ALA A N 1
ATOM 2069 C CA . ALA A 1 265 ? 4.926 10.469 -13.292 1.00 85.31 265 ALA A CA 1
ATOM 2070 C C . ALA A 1 265 ? 6.077 10.277 -12.285 1.00 85.31 265 ALA A C 1
ATOM 2072 O O . ALA A 1 265 ? 6.776 9.269 -12.359 1.00 85.31 265 ALA A O 1
ATOM 2073 N N . ILE A 1 266 ? 6.279 11.213 -11.346 1.00 86.00 266 ILE A N 1
ATOM 2074 C CA . ILE A 1 266 ? 7.290 11.090 -10.274 1.00 86.00 266 ILE A CA 1
ATOM 2075 C C . ILE A 1 266 ? 6.694 10.590 -8.950 1.00 86.00 266 ILE A C 1
ATOM 2077 O O . ILE A 1 266 ? 7.436 10.181 -8.057 1.00 86.00 266 ILE A O 1
ATOM 2081 N N . LEU A 1 267 ? 5.364 10.599 -8.808 1.00 79.75 267 LEU A N 1
ATOM 2082 C CA . LEU A 1 267 ? 4.679 10.284 -7.552 1.00 79.75 267 LEU A CA 1
ATOM 2083 C C . LEU A 1 267 ? 5.069 8.908 -6.994 1.00 79.75 267 LEU A C 1
ATOM 2085 O O . LEU A 1 267 ? 5.326 8.790 -5.802 1.00 79.75 267 LEU A O 1
ATOM 2089 N N . GLY A 1 268 ? 5.185 7.887 -7.845 1.00 78.25 268 GLY A N 1
ATOM 2090 C CA . GLY A 1 268 ? 5.588 6.551 -7.399 1.00 78.25 268 GLY A CA 1
ATOM 2091 C C . GLY A 1 268 ? 6.996 6.503 -6.794 1.00 78.25 268 GLY A C 1
ATOM 2092 O O . GLY A 1 268 ? 7.244 5.831 -5.790 1.00 78.25 268 GLY A O 1
ATOM 2093 N N . ILE A 1 269 ? 7.919 7.280 -7.363 1.00 83.56 269 ILE A N 1
ATOM 2094 C CA . ILE A 1 269 ? 9.291 7.392 -6.860 1.00 83.56 269 ILE A CA 1
ATOM 2095 C C . ILE A 1 269 ? 9.295 8.158 -5.543 1.00 83.56 269 ILE A C 1
ATOM 2097 O O . ILE A 1 269 ? 9.968 7.731 -4.614 1.00 83.56 269 ILE A O 1
ATOM 2101 N N . SER A 1 270 ? 8.528 9.249 -5.429 1.00 80.00 270 SER A N 1
ATOM 2102 C CA . SER A 1 270 ? 8.455 10.021 -4.183 1.00 80.00 270 SER A CA 1
ATOM 2103 C C . SER A 1 270 ? 7.835 9.216 -3.042 1.00 80.00 270 SER A C 1
ATOM 2105 O O . SER A 1 270 ? 8.353 9.239 -1.927 1.00 80.00 270 SER A O 1
ATOM 2107 N N . GLN A 1 271 ? 6.787 8.436 -3.326 1.00 74.94 271 GLN A N 1
ATOM 2108 C CA . GLN A 1 271 ? 6.197 7.507 -2.367 1.00 74.94 271 GLN A CA 1
ATOM 2109 C C . GLN A 1 271 ? 7.225 6.466 -1.926 1.00 74.94 271 GLN A C 1
ATOM 2111 O O . GLN A 1 271 ? 7.460 6.333 -0.728 1.00 74.94 271 GLN A O 1
ATOM 2116 N N . SER A 1 272 ? 7.881 5.778 -2.867 1.00 77.62 272 SER A N 1
ATOM 2117 C CA . SER A 1 272 ? 8.921 4.781 -2.564 1.00 77.62 272 SER A CA 1
ATOM 2118 C C . SER A 1 272 ? 10.106 5.375 -1.799 1.00 77.62 272 SER A C 1
ATOM 2120 O O . SER A 1 272 ? 10.580 4.775 -0.837 1.00 77.62 272 SER A O 1
ATOM 2122 N N . PHE A 1 273 ? 10.532 6.587 -2.155 1.00 80.00 273 PHE A N 1
ATOM 2123 C CA . PHE A 1 273 ? 11.588 7.316 -1.461 1.00 80.00 273 PHE A CA 1
ATOM 2124 C C . PHE A 1 273 ? 11.197 7.640 -0.014 1.00 80.00 273 PHE A C 1
ATOM 2126 O O . PHE A 1 273 ? 11.992 7.427 0.897 1.00 80.00 273 PHE A O 1
ATOM 2133 N N . ALA A 1 274 ? 9.954 8.062 0.236 1.00 74.69 274 ALA A N 1
ATOM 2134 C CA . ALA A 1 274 ? 9.456 8.269 1.594 1.00 74.69 274 ALA A CA 1
ATOM 2135 C C . ALA A 1 274 ? 9.503 6.971 2.423 1.00 74.69 274 ALA A C 1
ATOM 2137 O O . ALA A 1 274 ? 9.930 6.993 3.581 1.00 74.69 274 ALA A O 1
ATOM 2138 N N . LYS A 1 275 ? 9.139 5.822 1.820 1.00 74.56 275 LYS A N 1
ATOM 21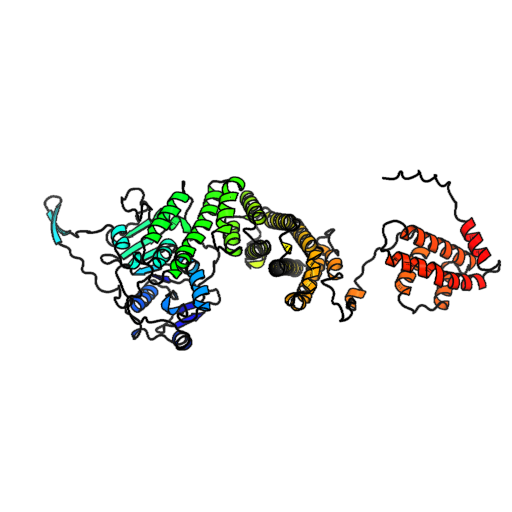39 C CA . LYS A 1 275 ? 9.282 4.504 2.472 1.00 74.56 275 LYS A CA 1
ATOM 2140 C C . LYS A 1 275 ? 10.748 4.218 2.809 1.00 74.56 275 LYS A C 1
ATOM 2142 O O . LYS A 1 275 ? 11.064 3.788 3.917 1.00 74.56 275 LYS A O 1
ATOM 2147 N N . PHE A 1 276 ? 11.638 4.473 1.852 1.00 77.44 276 PHE A N 1
ATOM 2148 C CA . PHE A 1 276 ? 13.074 4.264 1.987 1.00 77.44 276 PHE A CA 1
ATOM 2149 C C . PHE A 1 276 ? 13.691 5.113 3.105 1.00 77.44 276 PHE A C 1
ATOM 2151 O O . PHE A 1 276 ? 14.455 4.579 3.904 1.00 77.44 276 PHE A O 1
ATOM 2158 N N . VAL A 1 277 ? 13.325 6.393 3.218 1.00 78.00 277 VAL A N 1
ATOM 2159 C CA . VAL A 1 277 ? 13.816 7.287 4.281 1.00 78.00 277 VAL A CA 1
ATOM 2160 C C . VAL A 1 277 ? 13.429 6.768 5.664 1.00 78.00 277 VAL A C 1
ATOM 2162 O O . VAL A 1 277 ? 14.283 6.713 6.546 1.00 78.00 277 VAL A O 1
ATOM 2165 N N . LEU A 1 278 ? 12.182 6.321 5.853 1.00 76.25 278 LEU A N 1
ATOM 2166 C CA . LEU A 1 278 ? 11.739 5.742 7.127 1.00 76.25 278 LEU A CA 1
ATOM 2167 C C . LEU A 1 278 ? 12.476 4.435 7.458 1.00 76.25 278 LEU A C 1
ATOM 2169 O O . LEU A 1 278 ? 12.911 4.246 8.594 1.00 76.25 278 LEU A O 1
ATOM 2173 N N . ASN A 1 279 ? 12.662 3.556 6.467 1.00 77.25 279 ASN A N 1
ATOM 2174 C CA . ASN A 1 279 ? 13.448 2.328 6.624 1.00 77.25 279 ASN A CA 1
ATOM 2175 C C . ASN A 1 279 ? 14.908 2.633 6.993 1.00 77.25 279 ASN A C 1
ATOM 2177 O O . ASN A 1 279 ? 15.485 1.972 7.854 1.00 77.25 279 ASN A O 1
ATOM 2181 N N . ASN A 1 280 ? 15.505 3.634 6.347 1.00 79.38 280 ASN A N 1
ATOM 2182 C CA . ASN A 1 280 ? 16.877 4.060 6.585 1.00 79.38 280 ASN A CA 1
ATOM 2183 C C . ASN A 1 280 ? 17.033 4.658 7.994 1.00 79.38 280 ASN A C 1
ATOM 2185 O O . ASN A 1 280 ? 17.889 4.204 8.748 1.00 79.38 280 ASN A O 1
ATOM 2189 N N . ALA A 1 281 ? 16.139 5.563 8.399 1.00 79.88 281 ALA A N 1
ATOM 2190 C CA . ALA A 1 281 ? 16.117 6.133 9.746 1.00 79.88 281 ALA A CA 1
ATOM 2191 C C . ALA A 1 281 ? 15.991 5.057 10.836 1.00 79.88 281 ALA A C 1
ATOM 2193 O O . ALA A 1 281 ? 16.737 5.076 11.818 1.00 79.88 281 ALA A O 1
ATOM 2194 N N . HIS A 1 282 ? 15.104 4.073 10.634 1.00 81.88 282 HIS A N 1
ATOM 2195 C CA . HIS A 1 282 ? 14.955 2.936 11.547 1.00 81.88 282 HIS A CA 1
ATOM 2196 C C . HIS A 1 282 ? 16.250 2.121 11.660 1.00 81.88 282 HIS A C 1
ATOM 2198 O O . HIS A 1 282 ? 16.684 1.809 12.772 1.00 81.88 282 HIS A O 1
ATOM 2204 N N . LYS A 1 283 ? 16.908 1.836 10.527 1.00 80.00 283 LYS A N 1
ATOM 2205 C CA . LYS A 1 283 ? 18.196 1.124 10.486 1.00 80.00 283 LYS A CA 1
ATOM 2206 C C . LYS A 1 283 ? 19.318 1.900 11.171 1.00 80.00 283 LYS A C 1
ATOM 2208 O O . LYS A 1 283 ? 20.068 1.311 11.946 1.00 80.00 283 LYS A O 1
ATOM 2213 N N . GLN A 1 284 ? 19.393 3.208 10.942 1.00 82.88 284 GLN A N 1
ATOM 2214 C CA . GLN A 1 284 ? 20.345 4.104 11.600 1.00 82.88 284 GLN A CA 1
ATOM 2215 C C . GLN A 1 284 ? 19.998 4.384 13.073 1.00 82.88 284 GLN A C 1
ATOM 2217 O O . GLN A 1 284 ? 20.760 5.061 13.757 1.00 82.88 284 GLN A O 1
ATOM 2222 N N . ARG A 1 285 ? 18.883 3.838 13.588 1.00 84.88 285 ARG A N 1
ATOM 2223 C CA . ARG A 1 285 ? 18.395 4.046 14.962 1.00 84.88 285 ARG A CA 1
ATOM 2224 C C . ARG A 1 285 ? 18.153 5.524 15.300 1.00 84.88 285 ARG A C 1
ATOM 2226 O O . ARG A 1 285 ? 18.265 5.895 16.466 1.00 84.88 285 ARG A O 1
ATOM 2233 N N . LEU A 1 286 ? 17.789 6.337 14.304 1.00 84.56 286 LEU A N 1
ATOM 2234 C CA . LEU A 1 286 ? 17.486 7.756 14.503 1.00 84.56 286 LEU A CA 1
ATOM 2235 C C . LEU A 1 286 ? 16.259 7.920 15.393 1.00 84.56 286 LEU A C 1
ATOM 2237 O O . LEU A 1 286 ? 15.262 7.200 15.244 1.00 84.56 286 LEU A O 1
ATOM 2241 N N . ASP A 1 287 ? 16.313 8.885 16.303 1.00 85.38 287 ASP A N 1
ATOM 2242 C CA . ASP A 1 287 ? 15.185 9.186 17.164 1.00 85.38 287 ASP A CA 1
ATOM 2243 C C . ASP A 1 287 ? 14.006 9.742 16.357 1.00 85.38 287 ASP A C 1
ATOM 2245 O O . ASP A 1 287 ? 14.159 10.445 15.359 1.00 85.38 287 ASP A O 1
ATOM 2249 N N . SER A 1 288 ? 12.796 9.472 16.841 1.00 80.69 288 SER A N 1
ATOM 2250 C CA . SER A 1 288 ? 11.565 10.093 16.356 1.00 80.69 288 SER A CA 1
ATOM 2251 C C . SER A 1 288 ? 11.638 11.621 16.227 1.00 80.69 288 SER A C 1
ATOM 2253 O O . SER A 1 288 ? 11.054 12.159 15.293 1.00 80.69 288 SER A O 1
ATOM 2255 N N . SER A 1 289 ? 12.349 12.315 17.125 1.00 80.56 289 SER A N 1
ATOM 2256 C CA . SER A 1 289 ? 12.487 13.776 17.087 1.00 80.56 289 SER A CA 1
ATOM 2257 C C . SER A 1 289 ? 13.370 14.269 15.943 1.00 80.56 289 SER A C 1
ATOM 2259 O O . SER A 1 289 ? 13.163 15.368 15.445 1.00 80.56 289 SER A O 1
ATOM 2261 N N . GLU A 1 290 ? 14.350 13.469 15.519 1.00 79.62 290 GLU A N 1
ATOM 2262 C CA . GLU A 1 290 ? 15.286 13.839 14.450 1.00 79.62 290 GLU A CA 1
ATOM 2263 C C . GLU A 1 290 ? 14.629 13.768 13.069 1.00 79.62 290 GLU A C 1
ATOM 2265 O O . GLU A 1 290 ? 15.012 14.490 12.153 1.00 79.62 290 GLU A O 1
ATOM 2270 N N . ILE A 1 291 ? 13.607 12.921 12.927 1.00 75.88 291 ILE A N 1
ATOM 2271 C CA . ILE A 1 291 ? 12.866 12.737 11.675 1.00 75.88 291 ILE A CA 1
ATOM 2272 C C . ILE A 1 291 ? 11.496 13.418 11.678 1.00 75.88 291 ILE A C 1
ATOM 2274 O O . ILE A 1 291 ? 10.807 13.392 10.662 1.00 75.88 291 ILE A O 1
ATOM 2278 N N . GLU A 1 292 ? 11.076 14.021 12.793 1.00 75.19 292 GLU A N 1
ATOM 2279 C CA . GLU A 1 292 ? 9.731 14.583 12.952 1.00 75.19 292 GLU A CA 1
ATOM 2280 C C . GLU A 1 292 ? 9.421 15.657 11.901 1.00 75.19 292 GLU A C 1
ATOM 2282 O O . GLU A 1 292 ? 8.351 15.629 11.290 1.00 75.19 292 GLU A O 1
ATOM 2287 N N . ASP A 1 293 ? 10.355 16.576 11.656 1.00 71.94 293 ASP A N 1
ATOM 2288 C CA . ASP A 1 293 ? 10.161 17.652 10.682 1.00 71.94 293 ASP A CA 1
ATOM 2289 C C . ASP A 1 293 ? 10.133 17.118 9.247 1.00 71.94 293 ASP A C 1
ATOM 2291 O O . ASP A 1 293 ? 9.251 17.492 8.474 1.00 71.94 293 ASP A O 1
ATOM 2295 N N . ALA A 1 294 ? 11.003 16.157 8.922 1.00 67.75 294 ALA A N 1
ATOM 2296 C CA . ALA A 1 294 ? 10.997 15.480 7.626 1.00 67.75 294 ALA A CA 1
ATOM 2297 C C . ALA A 1 294 ? 9.688 14.706 7.396 1.00 67.75 294 ALA A C 1
ATOM 2299 O O . ALA A 1 294 ? 9.120 14.730 6.307 1.00 67.75 294 ALA A O 1
ATOM 2300 N N . ILE A 1 295 ? 9.164 14.054 8.434 1.00 67.19 295 ILE A N 1
ATOM 2301 C CA . ILE A 1 295 ? 7.880 13.350 8.405 1.00 67.19 295 ILE A CA 1
ATOM 2302 C C . ILE A 1 295 ? 6.714 14.327 8.207 1.00 67.19 295 ILE A C 1
ATOM 2304 O O . ILE A 1 295 ? 5.810 14.051 7.415 1.00 67.19 295 ILE A O 1
ATOM 2308 N N . LYS A 1 296 ? 6.715 15.467 8.906 1.00 68.25 296 LYS A N 1
ATOM 2309 C CA . LYS A 1 296 ? 5.701 16.517 8.728 1.00 68.25 296 LYS A CA 1
ATOM 2310 C C . LYS A 1 296 ? 5.746 17.081 7.317 1.00 68.25 296 LYS A C 1
ATOM 2312 O O . LYS A 1 296 ? 4.697 17.243 6.697 1.00 68.25 296 LYS A O 1
ATOM 2317 N N . GLU A 1 297 ? 6.939 17.351 6.801 1.00 65.62 297 GLU A N 1
ATOM 2318 C CA . GLU A 1 297 ? 7.126 17.834 5.439 1.00 65.62 297 GLU A CA 1
ATOM 2319 C C . GLU A 1 297 ? 6.638 16.801 4.424 1.00 65.62 297 GLU A C 1
ATOM 2321 O O . GLU A 1 297 ? 5.855 17.155 3.543 1.00 65.62 297 GLU A O 1
ATOM 2326 N N . LEU A 1 298 ? 6.983 15.520 4.597 1.00 57.75 298 LEU A N 1
ATOM 2327 C CA . LEU A 1 298 ? 6.452 14.419 3.793 1.00 57.75 298 LEU A CA 1
ATOM 2328 C C . LEU A 1 298 ? 4.924 14.360 3.857 1.00 57.75 298 LEU A C 1
ATOM 2330 O O . LEU A 1 298 ? 4.288 14.200 2.824 1.00 57.75 298 LEU A O 1
ATOM 2334 N N . ALA A 1 299 ? 4.301 14.534 5.019 1.00 60.78 299 ALA A N 1
ATOM 2335 C CA . ALA A 1 299 ? 2.841 14.524 5.128 1.00 60.78 299 ALA A CA 1
ATOM 2336 C C . ALA A 1 299 ? 2.161 15.732 4.461 1.00 60.78 299 ALA A C 1
ATOM 2338 O O . ALA A 1 299 ? 1.002 15.641 4.061 1.00 60.78 299 ALA A O 1
ATOM 2339 N N . VAL A 1 300 ? 2.860 16.863 4.346 1.00 61.94 300 VAL A N 1
ATOM 2340 C CA . VAL A 1 300 ? 2.358 18.073 3.676 1.00 61.94 300 VAL A CA 1
ATOM 2341 C C . VAL A 1 300 ? 2.596 18.024 2.163 1.00 61.94 300 VAL A C 1
ATOM 2343 O O . VAL A 1 300 ? 1.752 18.486 1.395 1.00 61.94 300 VAL A O 1
ATOM 2346 N N . THR A 1 301 ? 3.734 17.484 1.723 1.00 54.06 301 THR A N 1
ATOM 2347 C CA . THR A 1 301 ? 4.175 17.503 0.316 1.00 54.06 301 THR A CA 1
ATOM 2348 C C . THR A 1 301 ? 3.842 16.228 -0.448 1.00 54.06 301 THR A C 1
ATOM 2350 O O . THR A 1 301 ? 3.513 16.291 -1.635 1.00 54.06 301 THR A O 1
ATOM 2353 N N . SER A 1 302 ? 3.894 15.067 0.204 1.00 52.75 302 SER A N 1
ATOM 2354 C CA . SER A 1 302 ? 3.500 13.804 -0.409 1.00 52.75 302 SER A CA 1
ATOM 2355 C C . SER A 1 302 ? 1.977 13.670 -0.389 1.00 52.75 302 SER A C 1
ATOM 2357 O O . SER A 1 302 ? 1.310 13.959 0.601 1.00 52.75 302 SER A O 1
ATOM 2359 N N . ARG A 1 303 ? 1.403 13.184 -1.494 1.00 58.72 303 ARG A N 1
ATOM 2360 C CA . ARG A 1 303 ? 0.014 12.699 -1.521 1.00 58.72 303 ARG A CA 1
ATOM 2361 C C . ARG A 1 303 ? -0.100 11.270 -0.973 1.00 58.72 303 ARG A C 1
ATOM 2363 O O . ARG A 1 303 ? -1.090 10.605 -1.267 1.00 58.72 303 ARG A O 1
ATOM 2370 N N . ALA A 1 304 ? 0.911 10.783 -0.245 1.00 62.84 304 ALA A N 1
ATOM 2371 C CA . ALA A 1 304 ? 0.895 9.430 0.287 1.00 62.84 304 ALA A CA 1
ATOM 2372 C C . ALA A 1 304 ? -0.309 9.274 1.218 1.00 62.84 304 ALA A C 1
ATOM 2374 O O . ALA A 1 304 ? -0.558 10.106 2.096 1.00 62.84 304 ALA A O 1
ATOM 2375 N N . SER A 1 305 ? -1.096 8.229 0.989 1.00 73.12 305 SER A N 1
ATOM 2376 C CA . SER A 1 305 ? -2.259 7.967 1.823 1.00 73.12 305 SER A CA 1
ATOM 2377 C C . SER A 1 305 ? -1.810 7.543 3.221 1.00 73.12 305 SER A C 1
ATOM 2379 O O . SER A 1 305 ? -0.737 6.967 3.414 1.00 73.12 305 SER A O 1
ATOM 2381 N N . SER A 1 306 ? -2.662 7.777 4.219 1.00 78.56 306 SER A N 1
ATOM 2382 C CA . SER A 1 306 ? -2.387 7.292 5.572 1.00 78.56 306 SER A CA 1
ATOM 2383 C C . SER A 1 306 ? -2.165 5.775 5.619 1.00 78.56 306 SER A C 1
ATOM 2385 O O . SER A 1 306 ? -1.459 5.310 6.511 1.00 78.56 306 SER A O 1
ATOM 2387 N N . ASP A 1 307 ? -2.791 5.014 4.721 1.00 79.25 307 ASP A N 1
ATOM 2388 C CA . ASP A 1 307 ? -2.676 3.557 4.684 1.00 79.25 307 ASP A CA 1
ATOM 2389 C C . ASP A 1 307 ? -1.281 3.131 4.201 1.00 79.25 307 ASP A C 1
ATOM 2391 O O . ASP A 1 307 ? -0.668 2.258 4.811 1.00 79.25 307 ASP A O 1
ATOM 2395 N N . GLU A 1 308 ? -0.731 3.816 3.193 1.00 74.19 308 GLU A N 1
ATOM 2396 C CA . GLU A 1 308 ? 0.627 3.575 2.683 1.00 74.19 308 GLU A CA 1
ATOM 2397 C C . GLU A 1 308 ? 1.690 3.841 3.755 1.00 74.19 308 GLU A C 1
ATOM 2399 O O . GLU A 1 308 ? 2.604 3.041 3.941 1.00 74.19 308 GLU A O 1
ATOM 2404 N N . ILE A 1 309 ? 1.563 4.946 4.498 1.00 76.62 309 ILE A N 1
ATOM 2405 C CA . ILE A 1 309 ? 2.519 5.295 5.560 1.00 76.62 309 ILE A CA 1
ATOM 2406 C C . ILE A 1 309 ? 2.448 4.273 6.702 1.00 76.62 309 ILE A C 1
ATOM 2408 O O . ILE A 1 309 ? 3.480 3.819 7.197 1.00 76.62 309 ILE A O 1
ATOM 2412 N N . VAL A 1 310 ? 1.238 3.875 7.114 1.00 82.44 310 VAL A N 1
ATOM 2413 C CA . VAL A 1 310 ? 1.050 2.830 8.133 1.00 82.44 310 VAL A CA 1
ATOM 2414 C C . VAL A 1 310 ? 1.665 1.514 7.674 1.00 82.44 310 VAL A C 1
ATOM 2416 O O . VAL A 1 310 ? 2.340 0.851 8.461 1.00 82.44 310 VAL A O 1
ATOM 2419 N N . GLU A 1 311 ? 1.467 1.134 6.414 1.00 77.88 311 GLU A N 1
ATOM 2420 C CA . GLU A 1 311 ? 2.039 -0.089 5.866 1.00 77.88 311 GLU A CA 1
ATOM 2421 C C . GLU A 1 311 ? 3.568 -0.083 5.963 1.00 77.88 311 GLU A C 1
ATOM 2423 O O . GLU A 1 311 ? 4.145 -1.075 6.411 1.00 77.88 311 GLU A O 1
ATOM 2428 N N . VAL A 1 312 ? 4.222 1.027 5.614 1.00 76.19 312 VAL A N 1
ATOM 2429 C CA . VAL A 1 312 ? 5.679 1.180 5.762 1.00 76.19 312 VAL A CA 1
ATOM 2430 C C . VAL A 1 312 ? 6.095 0.978 7.207 1.00 76.19 312 VAL A C 1
ATOM 2432 O O . VAL A 1 312 ? 6.927 0.122 7.490 1.00 76.19 312 VAL A O 1
ATOM 2435 N N . VAL A 1 313 ? 5.484 1.727 8.127 1.00 79.75 313 VAL A N 1
ATOM 2436 C CA . VAL A 1 313 ? 5.871 1.737 9.542 1.00 79.75 313 VAL A CA 1
ATOM 2437 C C . VAL A 1 313 ? 5.701 0.360 10.173 1.00 79.75 313 VAL A C 1
ATOM 2439 O O . VAL A 1 313 ? 6.577 -0.113 10.891 1.00 79.75 313 VAL A O 1
ATOM 2442 N N . LEU A 1 314 ? 4.603 -0.330 9.863 1.00 80.12 314 LEU A N 1
ATOM 2443 C CA . LEU A 1 314 ? 4.364 -1.681 10.361 1.00 80.12 314 LEU A CA 1
ATOM 2444 C C . LEU A 1 314 ? 5.265 -2.729 9.690 1.00 80.12 314 LEU A C 1
ATOM 2446 O O . LEU A 1 314 ? 5.307 -3.866 10.157 1.00 80.12 314 LEU A O 1
ATOM 2450 N N . ASN A 1 315 ? 5.916 -2.415 8.566 1.00 76.31 315 ASN A N 1
ATOM 2451 C CA . ASN A 1 315 ? 6.904 -3.263 7.883 1.00 76.31 315 ASN A CA 1
ATOM 2452 C C . ASN A 1 315 ? 8.360 -2.897 8.239 1.00 76.31 315 ASN A C 1
ATOM 2454 O O . ASN A 1 315 ? 9.275 -3.481 7.660 1.00 76.31 315 ASN A O 1
ATOM 2458 N N . LEU A 1 316 ? 8.595 -1.968 9.176 1.00 73.69 316 LEU A N 1
ATOM 2459 C CA . LEU A 1 316 ? 9.944 -1.649 9.647 1.00 73.69 316 LEU A CA 1
ATOM 2460 C C . LEU A 1 316 ? 10.537 -2.843 10.417 1.00 73.69 316 LEU A C 1
ATOM 2462 O O . LEU A 1 316 ? 10.084 -3.183 11.513 1.00 73.69 316 LEU A O 1
ATOM 2466 N N . GLY A 1 317 ? 11.564 -3.470 9.834 1.00 60.16 317 GLY A N 1
ATOM 2467 C CA . GLY A 1 317 ? 12.272 -4.628 10.393 1.00 60.16 317 GLY A CA 1
ATOM 2468 C C . GLY A 1 317 ? 11.513 -5.962 10.294 1.00 60.16 317 GLY A C 1
ATOM 2469 O O . GLY A 1 317 ? 10.367 -6.029 9.859 1.00 60.16 317 GLY A O 1
ATOM 2470 N N . GLU A 1 318 ? 12.157 -7.058 10.717 1.00 57.12 318 GLU A N 1
ATOM 2471 C CA . GLU A 1 318 ? 11.567 -8.411 10.658 1.00 57.12 318 GLU A CA 1
ATOM 2472 C C . GLU A 1 318 ? 10.413 -8.619 11.659 1.00 57.12 318 GLU A C 1
ATOM 2474 O O . GLU A 1 318 ? 9.530 -9.447 11.438 1.00 57.12 318 GLU A O 1
ATOM 2479 N N . THR A 1 319 ? 10.388 -7.861 12.762 1.00 62.16 319 THR A N 1
ATOM 2480 C CA . THR A 1 319 ? 9.349 -7.950 13.802 1.00 62.16 319 THR A CA 1
ATOM 2481 C C . THR A 1 319 ? 9.010 -6.569 14.365 1.00 62.16 319 THR A C 1
ATOM 2483 O O . THR A 1 319 ? 9.538 -6.174 15.408 1.00 62.16 319 THR A O 1
ATOM 2486 N N . TYR A 1 320 ? 8.105 -5.842 13.702 1.00 66.62 320 TYR A N 1
ATOM 2487 C CA . TYR A 1 320 ? 7.631 -4.518 14.144 1.00 66.62 320 TYR A CA 1
ATOM 2488 C C . TYR A 1 320 ? 7.181 -4.494 15.616 1.00 66.62 320 TYR A C 1
ATOM 2490 O O . TYR A 1 320 ? 7.356 -3.505 16.320 1.00 66.62 320 TYR A O 1
ATOM 2498 N N . ASN A 1 321 ? 6.637 -5.611 16.104 1.00 66.94 321 ASN A N 1
ATOM 2499 C CA . ASN A 1 321 ? 6.100 -5.746 17.454 1.00 66.94 321 ASN A CA 1
ATOM 2500 C C . ASN A 1 321 ? 7.161 -5.887 18.560 1.00 66.94 321 ASN A C 1
ATOM 2502 O O . ASN A 1 321 ? 6.801 -5.861 19.737 1.00 66.94 321 ASN A O 1
ATOM 2506 N N . LYS A 1 322 ? 8.447 -6.029 18.211 1.00 69.94 322 LYS A N 1
ATOM 2507 C CA . LYS A 1 322 ? 9.546 -6.150 19.185 1.00 69.94 322 LYS A CA 1
ATOM 2508 C C . LYS A 1 322 ? 10.373 -4.876 19.336 1.00 69.94 322 LYS A C 1
ATOM 2510 O O . LYS A 1 322 ? 11.029 -4.722 20.363 1.00 69.94 322 LYS A O 1
ATOM 2515 N N . ASP A 1 323 ? 10.361 -3.978 18.351 1.00 77.75 323 ASP A N 1
ATOM 2516 C CA . ASP A 1 323 ? 11.220 -2.793 18.369 1.00 77.75 323 ASP A CA 1
ATOM 2517 C C . ASP A 1 323 ? 10.490 -1.570 18.968 1.00 77.75 323 ASP A C 1
ATOM 2519 O O . ASP A 1 323 ? 9.521 -1.075 18.382 1.00 77.75 323 ASP A O 1
ATOM 2523 N N . PRO A 1 324 ? 10.937 -1.040 20.126 1.00 81.69 324 PRO A N 1
ATOM 2524 C CA . PRO A 1 324 ? 10.323 0.132 20.747 1.00 81.69 324 PRO A CA 1
ATOM 2525 C C . PRO A 1 324 ? 10.472 1.418 19.919 1.00 81.69 324 PRO A C 1
ATOM 2527 O O . PRO A 1 324 ? 9.761 2.383 20.182 1.00 81.69 324 PRO A O 1
ATOM 2530 N N . LEU A 1 325 ? 11.357 1.470 18.922 1.00 83.12 325 LEU A N 1
ATOM 2531 C CA . LEU A 1 325 ? 11.478 2.636 18.048 1.00 83.12 325 LEU A CA 1
ATOM 2532 C C . LEU A 1 325 ? 10.260 2.780 17.127 1.00 83.12 325 LEU A C 1
ATOM 2534 O O . LEU A 1 325 ? 9.776 3.888 16.906 1.00 83.12 325 LEU A O 1
ATOM 2538 N N . VAL A 1 326 ? 9.695 1.658 16.672 1.00 84.19 326 VAL A N 1
ATOM 2539 C CA . VAL A 1 326 ? 8.535 1.650 15.769 1.00 84.19 326 VAL A CA 1
ATOM 2540 C C . VAL A 1 326 ? 7.322 2.289 16.444 1.00 84.19 326 VAL A C 1
ATOM 2542 O O . VAL A 1 326 ? 6.643 3.115 15.838 1.00 84.19 326 VAL A O 1
ATOM 2545 N N . ILE A 1 327 ? 7.071 1.984 17.723 1.00 86.44 327 ILE A N 1
ATOM 2546 C CA . ILE A 1 327 ? 5.938 2.578 18.448 1.00 86.44 327 ILE A CA 1
ATOM 2547 C C . ILE A 1 327 ? 6.130 4.087 18.685 1.00 86.44 327 ILE A C 1
ATOM 2549 O O . ILE A 1 327 ? 5.150 4.829 18.716 1.00 86.44 327 ILE A O 1
ATOM 2553 N N . ARG A 1 328 ? 7.380 4.563 18.787 1.00 86.31 328 ARG A N 1
ATOM 2554 C CA . ARG A 1 328 ? 7.693 6.000 18.877 1.00 86.31 328 ARG A CA 1
ATOM 2555 C C . ARG A 1 328 ? 7.456 6.713 17.552 1.00 86.31 328 ARG A C 1
ATOM 2557 O O . ARG A 1 328 ? 6.860 7.782 17.549 1.00 86.31 328 ARG A O 1
ATOM 2564 N N . TYR A 1 329 ? 7.836 6.101 16.430 1.00 86.88 329 TYR A N 1
ATOM 2565 C CA . TYR A 1 329 ? 7.504 6.634 15.106 1.00 86.88 329 TYR A CA 1
ATOM 2566 C C . TYR A 1 329 ? 5.989 6.717 14.904 1.00 86.88 329 TYR A C 1
ATOM 2568 O O . TYR A 1 329 ? 5.495 7.736 14.428 1.00 86.88 329 TYR A O 1
ATOM 2576 N N . VAL A 1 330 ? 5.240 5.691 15.327 1.00 87.69 330 VAL A N 1
ATOM 2577 C CA . VAL A 1 330 ? 3.768 5.714 15.310 1.00 87.69 330 VAL A CA 1
ATOM 2578 C C . VAL A 1 330 ? 3.210 6.874 16.143 1.00 87.69 330 VAL A C 1
ATOM 2580 O O . VAL A 1 330 ? 2.322 7.575 15.659 1.00 87.69 330 VAL A O 1
ATOM 2583 N N . ASP A 1 331 ? 3.717 7.109 17.360 1.00 87.25 331 ASP A N 1
ATOM 2584 C CA . ASP A 1 331 ? 3.281 8.235 18.205 1.00 87.25 331 ASP A CA 1
ATOM 2585 C C . ASP A 1 331 ? 3.527 9.587 17.517 1.00 87.25 331 ASP A C 1
ATOM 2587 O O . ASP A 1 331 ? 2.600 10.388 17.381 1.00 87.25 331 ASP A O 1
ATOM 2591 N N . THR A 1 332 ? 4.734 9.814 16.993 1.00 85.62 332 THR A N 1
ATOM 2592 C CA . THR A 1 332 ? 5.077 11.047 16.268 1.00 85.62 332 THR A CA 1
ATOM 2593 C C . THR A 1 332 ? 4.199 11.243 15.035 1.00 85.62 332 THR A C 1
ATOM 2595 O O . THR A 1 332 ? 3.648 12.326 14.844 1.00 85.62 332 THR A O 1
ATOM 2598 N N . LEU A 1 333 ? 3.986 10.196 14.232 1.00 84.56 333 LEU A N 1
ATOM 2599 C CA . LEU A 1 333 ? 3.137 10.244 13.037 1.00 84.56 333 LEU A CA 1
ATOM 2600 C C . LEU A 1 333 ? 1.666 10.535 13.365 1.00 84.56 333 LEU A C 1
ATOM 2602 O O . LEU A 1 333 ? 1.009 11.286 12.637 1.00 84.56 333 LEU A O 1
ATOM 2606 N N . LEU A 1 334 ? 1.139 9.963 14.452 1.00 84.75 334 LEU A N 1
ATOM 2607 C CA . LEU A 1 334 ? -0.219 10.239 14.924 1.00 84.75 334 LEU A CA 1
ATOM 2608 C C . LEU A 1 334 ? -0.354 11.687 15.413 1.00 84.75 334 LEU A C 1
ATOM 2610 O O . LEU A 1 334 ? -1.306 12.374 15.034 1.00 84.75 334 LEU A O 1
ATOM 2614 N N . ARG A 1 335 ? 0.600 12.178 16.216 1.00 82.00 335 ARG A N 1
ATOM 2615 C CA . ARG A 1 335 ? 0.605 13.557 16.744 1.00 82.00 335 ARG A CA 1
ATOM 2616 C C . ARG A 1 335 ? 0.768 14.599 15.642 1.00 82.00 335 ARG A C 1
ATOM 2618 O O . ARG A 1 335 ? 0.061 15.605 15.642 1.00 82.00 335 ARG A O 1
ATOM 2625 N N . ALA A 1 336 ? 1.632 14.324 14.668 1.00 78.50 336 ALA A N 1
ATOM 2626 C CA . ALA A 1 336 ? 1.827 15.143 13.475 1.00 78.50 336 ALA A CA 1
ATOM 2627 C C . ALA A 1 336 ? 0.668 15.032 12.462 1.00 78.50 336 ALA A C 1
ATOM 2629 O O . ALA A 1 336 ? 0.632 15.781 11.487 1.00 78.50 336 ALA A O 1
ATOM 2630 N N . ARG A 1 337 ? -0.316 14.148 12.705 1.00 80.38 337 ARG A N 1
ATOM 2631 C CA . ARG A 1 337 ? -1.491 13.888 11.847 1.00 80.38 337 ARG A CA 1
ATOM 2632 C C . ARG A 1 337 ? -1.144 13.387 10.445 1.00 80.38 337 ARG A C 1
ATOM 2634 O O . ARG A 1 337 ? -1.937 13.558 9.521 1.00 80.38 337 ARG A O 1
ATOM 2641 N N . CYS A 1 338 ? 0.012 12.751 10.301 1.00 77.81 338 CYS A N 1
ATOM 2642 C CA . CYS A 1 338 ? 0.450 12.123 9.059 1.00 77.81 338 CYS A CA 1
ATOM 2643 C C . CYS A 1 338 ? -0.309 10.815 8.808 1.00 77.81 338 CYS A C 1
ATOM 2645 O O . CYS A 1 338 ? -0.567 10.457 7.663 1.00 77.81 338 CYS A O 1
ATOM 2647 N N . ILE A 1 339 ? -0.701 10.126 9.886 1.00 83.94 339 ILE A N 1
ATOM 2648 C CA . ILE A 1 339 ? -1.531 8.922 9.822 1.00 83.94 339 ILE A CA 1
ATOM 2649 C C . ILE A 1 339 ? -2.839 9.097 10.595 1.00 83.94 339 ILE A C 1
ATOM 2651 O O . ILE A 1 339 ? -2.905 9.748 11.639 1.00 83.94 339 ILE A O 1
ATOM 2655 N N . LEU A 1 340 ? -3.904 8.499 10.073 1.00 86.38 340 LEU A N 1
ATOM 2656 C CA . LEU A 1 340 ? -5.205 8.407 10.708 1.00 86.38 340 LEU A CA 1
ATOM 2657 C C . LEU A 1 340 ? -5.214 7.239 11.703 1.00 86.38 340 LEU A C 1
ATOM 2659 O O . LEU A 1 340 ? -4.754 6.142 11.370 1.00 86.38 340 LEU A O 1
ATOM 2663 N N . PRO A 1 341 ? -5.842 7.407 12.881 1.00 90.12 341 PRO A N 1
ATOM 2664 C CA . PRO A 1 341 ? -6.050 6.306 13.814 1.00 90.12 341 PRO A CA 1
ATOM 2665 C C . PRO A 1 341 ? -6.735 5.089 13.181 1.00 90.12 341 PRO A C 1
ATOM 2667 O O . PRO A 1 341 ? -6.359 3.956 13.454 1.00 90.12 341 PRO A O 1
ATOM 2670 N N . SER A 1 342 ? -7.712 5.310 12.296 1.00 89.56 342 SER A N 1
ATOM 2671 C CA . SER A 1 342 ? -8.414 4.232 11.592 1.00 89.56 342 SER A CA 1
ATOM 2672 C C . SER A 1 342 ? -7.487 3.398 10.712 1.00 89.56 342 SER A C 1
ATOM 2674 O O . SER A 1 342 ? -7.586 2.175 10.724 1.00 89.56 342 SER A O 1
ATOM 2676 N N . SER A 1 343 ? -6.580 4.051 9.984 1.00 89.31 343 SER A N 1
ATOM 2677 C CA . SER A 1 343 ? -5.612 3.400 9.101 1.00 89.31 343 SER A CA 1
ATOM 2678 C C . SER A 1 343 ? -4.616 2.567 9.898 1.00 89.31 343 SER A C 1
ATOM 2680 O O . SER A 1 343 ? -4.392 1.408 9.564 1.00 89.31 343 SER A O 1
ATOM 2682 N N . LEU A 1 344 ? -4.101 3.101 11.014 1.00 91.38 344 LEU A N 1
ATOM 2683 C CA . LEU A 1 344 ? -3.224 2.354 11.919 1.00 91.38 344 LEU A CA 1
ATOM 2684 C C . LEU A 1 344 ? -3.914 1.096 12.460 1.00 91.38 344 LEU A C 1
ATOM 2686 O O . LEU A 1 344 ? -3.347 0.007 12.405 1.00 91.38 344 LEU A O 1
ATOM 2690 N N . LEU A 1 345 ? -5.148 1.235 12.954 1.00 92.38 345 LEU A N 1
ATOM 2691 C CA . LEU A 1 345 ? -5.916 0.112 13.490 1.00 92.38 345 LEU A CA 1
ATOM 2692 C C . LEU A 1 345 ? -6.189 -0.947 12.414 1.00 92.38 345 LEU A C 1
ATOM 2694 O O . LEU A 1 345 ? -6.038 -2.135 12.688 1.00 92.38 345 LEU A O 1
ATOM 2698 N N . LEU A 1 346 ? -6.572 -0.551 11.199 1.00 90.38 346 LEU A N 1
ATOM 2699 C CA . LEU A 1 346 ? -6.811 -1.494 10.101 1.00 90.38 346 LEU A CA 1
ATOM 2700 C C . LEU A 1 346 ? -5.519 -2.179 9.637 1.00 90.38 346 LEU A C 1
ATOM 2702 O O . LEU A 1 346 ? -5.528 -3.392 9.427 1.00 90.38 346 LEU A O 1
ATOM 2706 N N . GLY A 1 347 ? -4.412 -1.440 9.532 1.00 85.25 347 GLY A N 1
ATOM 2707 C CA . GLY A 1 347 ? -3.101 -1.994 9.191 1.00 85.25 347 GLY A CA 1
ATOM 2708 C C . GLY A 1 347 ? -2.613 -3.006 10.229 1.00 85.25 347 GLY A C 1
ATOM 2709 O O . GLY A 1 347 ? -2.154 -4.091 9.871 1.00 85.25 347 GLY A O 1
ATOM 2710 N N . LEU A 1 348 ? -2.793 -2.708 11.521 1.00 88.06 348 LEU A N 1
ATOM 2711 C CA . LEU A 1 348 ? -2.497 -3.654 12.598 1.00 88.06 348 LEU A CA 1
ATOM 2712 C C . LEU A 1 348 ? -3.372 -4.905 12.508 1.00 88.06 348 LEU A C 1
ATOM 2714 O O . LEU A 1 348 ? -2.856 -6.010 12.634 1.00 88.06 348 LEU A O 1
ATOM 2718 N N . LEU A 1 349 ? -4.668 -4.753 12.219 1.00 86.88 349 LEU A N 1
ATOM 2719 C CA . LEU A 1 349 ? -5.586 -5.886 12.096 1.00 86.88 349 LEU A CA 1
ATOM 2720 C C . LEU A 1 349 ? -5.181 -6.846 10.967 1.00 86.88 349 LEU A C 1
ATOM 2722 O O . LEU A 1 349 ? -5.292 -8.057 11.127 1.00 86.88 349 LEU A O 1
ATOM 2726 N N . GLN A 1 350 ? -4.683 -6.332 9.839 1.00 81.94 350 GLN A N 1
ATOM 2727 C CA . GLN A 1 350 ? -4.197 -7.164 8.726 1.00 81.94 350 GLN A CA 1
ATOM 2728 C C . GLN A 1 350 ? -2.956 -7.993 9.091 1.00 81.94 350 GLN A C 1
ATOM 2730 O O . GLN A 1 350 ? -2.748 -9.087 8.559 1.00 81.94 350 GLN A O 1
ATOM 2735 N N . LYS A 1 351 ? -2.118 -7.477 9.995 1.00 76.69 351 LYS A N 1
ATOM 2736 C CA . LYS A 1 351 ? -0.939 -8.183 10.518 1.00 76.69 351 LYS A CA 1
ATOM 2737 C C . LYS A 1 351 ? -1.227 -8.991 11.773 1.00 76.69 351 LYS A C 1
ATOM 2739 O O . LYS A 1 351 ? -0.351 -9.717 12.246 1.00 76.69 351 LYS A O 1
ATOM 2744 N N . PHE A 1 352 ? -2.428 -8.858 12.318 1.00 75.94 352 PHE A N 1
ATOM 2745 C CA . PHE A 1 352 ? -2.808 -9.530 13.537 1.00 75.94 352 PHE A CA 1
ATOM 2746 C C . PHE A 1 352 ? -2.939 -11.031 13.291 1.00 75.94 352 PHE A C 1
ATOM 2748 O O . PHE A 1 352 ? -3.540 -11.480 12.310 1.00 75.94 352 PHE A O 1
ATOM 2755 N N . ARG A 1 353 ? -2.357 -11.821 14.196 1.00 64.94 353 ARG A N 1
ATOM 2756 C CA . ARG A 1 353 ? -2.098 -13.255 13.983 1.00 64.94 353 ARG A CA 1
ATOM 2757 C C . ARG A 1 353 ? -3.357 -14.072 13.703 1.00 64.94 353 ARG A C 1
ATOM 2759 O O . ARG A 1 353 ? -3.284 -15.057 12.980 1.00 64.94 353 ARG A O 1
ATOM 2766 N N . PHE A 1 354 ? -4.507 -13.642 14.216 1.00 60.81 354 PHE A N 1
ATOM 2767 C CA . PHE A 1 354 ? -5.772 -14.367 14.070 1.00 60.81 354 PHE A CA 1
ATOM 2768 C C . PHE A 1 354 ? -6.437 -14.167 12.706 1.00 60.81 354 PHE A C 1
ATOM 2770 O O . PHE A 1 354 ? -7.256 -14.980 12.295 1.00 60.81 354 PHE A O 1
ATOM 2777 N N . VAL A 1 355 ? -6.060 -13.118 11.971 1.00 56.12 355 VAL A N 1
ATOM 2778 C CA . VAL A 1 355 ? -6.637 -12.803 10.655 1.00 56.12 355 VAL A CA 1
ATOM 2779 C C . VAL A 1 355 ? -5.896 -13.526 9.522 1.00 56.12 355 VAL A C 1
ATOM 2781 O O . VAL A 1 355 ? -6.469 -13.752 8.460 1.00 56.12 355 VAL A O 1
ATOM 2784 N N . GLN A 1 356 ? -4.641 -13.940 9.734 1.00 49.75 356 GLN A N 1
ATOM 2785 C CA . GLN A 1 356 ? -3.808 -14.532 8.678 1.00 49.75 356 GLN A CA 1
ATOM 2786 C C . GLN A 1 356 ? -4.026 -16.036 8.439 1.00 49.75 356 GLN A C 1
ATOM 2788 O O . GLN A 1 356 ? -3.435 -16.581 7.510 1.00 49.75 356 GLN A O 1
ATOM 2793 N N . GLY A 1 357 ? -4.862 -16.719 9.230 1.00 42.22 357 GLY A N 1
ATOM 2794 C CA . GLY A 1 357 ? -5.209 -18.133 9.008 1.00 42.22 357 GLY A CA 1
ATOM 2795 C C . GLY A 1 357 ? -4.028 -19.114 9.067 1.00 42.22 357 GLY A C 1
ATOM 2796 O O . GLY A 1 357 ? -4.169 -20.262 8.655 1.00 42.22 357 GLY A O 1
ATOM 2797 N N . VAL A 1 358 ? -2.858 -18.684 9.555 1.00 39.25 358 VAL A N 1
ATOM 2798 C CA . VAL A 1 358 ? -1.679 -19.544 9.679 1.00 39.25 358 VAL A CA 1
ATOM 2799 C C . VAL A 1 358 ? -1.740 -20.258 11.025 1.00 39.25 358 VAL A C 1
ATOM 2801 O O . VAL A 1 358 ? -1.425 -19.678 12.063 1.00 39.25 358 VAL A O 1
ATOM 2804 N N . THR A 1 359 ? -2.106 -21.537 11.007 1.00 35.81 359 THR A N 1
ATOM 2805 C CA . THR A 1 359 ? -1.840 -22.478 12.101 1.00 35.81 359 THR A CA 1
ATOM 2806 C C . THR A 1 359 ? -0.327 -22.683 12.211 1.00 35.81 359 THR A C 1
ATOM 2808 O O . THR A 1 359 ? 0.228 -23.608 11.619 1.00 35.81 359 THR A O 1
ATOM 2811 N N . GLN A 1 360 ? 0.378 -21.781 12.899 1.00 35.25 360 GLN A N 1
ATOM 2812 C CA . GLN A 1 360 ? 1.761 -22.042 13.300 1.00 35.25 360 GLN A CA 1
ATOM 2813 C C . GLN A 1 360 ? 1.776 -22.985 14.512 1.00 35.25 360 GLN A C 1
ATOM 2815 O O . GLN A 1 360 ? 0.885 -22.891 15.360 1.00 35.25 360 GLN A O 1
ATOM 2820 N N . PRO A 1 361 ? 2.772 -23.885 14.628 1.00 31.64 361 PRO A N 1
ATOM 2821 C CA . PRO A 1 361 ? 2.917 -24.726 15.808 1.00 31.64 361 PRO A CA 1
ATOM 2822 C C . PRO A 1 361 ? 3.114 -23.845 17.041 1.00 31.64 361 PRO A C 1
ATOM 2824 O O . PRO A 1 361 ? 3.830 -22.843 16.985 1.00 31.64 361 PRO A O 1
ATOM 2827 N N . ALA A 1 362 ? 2.501 -24.235 18.155 1.00 42.81 362 ALA A N 1
ATOM 2828 C CA . ALA A 1 362 ? 2.652 -23.566 19.438 1.00 42.81 362 ALA A CA 1
ATOM 2829 C C . ALA A 1 362 ? 4.133 -23.503 19.845 1.00 42.81 362 ALA A C 1
ATOM 2831 O O . ALA A 1 362 ? 4.674 -24.496 20.322 1.00 42.81 362 ALA A O 1
ATOM 2832 N N . LEU A 1 363 ? 4.794 -22.351 19.676 1.00 36.00 363 LEU A N 1
ATOM 2833 C CA . LEU A 1 363 ? 6.140 -22.131 20.204 1.00 36.00 363 LEU A CA 1
ATOM 2834 C C . LEU A 1 363 ? 6.385 -20.698 20.707 1.00 36.00 363 LEU A C 1
ATOM 2836 O O . LEU A 1 363 ? 6.241 -19.699 20.005 1.00 36.00 363 LEU A O 1
ATOM 2840 N N . SER A 1 364 ? 6.889 -20.678 21.944 1.00 33.75 364 SER A N 1
ATOM 2841 C CA . SER A 1 364 ? 7.422 -19.589 22.770 1.00 33.75 364 SER A CA 1
ATOM 2842 C C . SER A 1 364 ? 6.442 -18.499 23.237 1.00 33.75 364 SER A C 1
ATOM 2844 O O . SER A 1 364 ? 5.983 -17.628 22.502 1.00 33.75 364 SER A O 1
ATOM 2846 N N . THR A 1 365 ? 6.239 -18.502 24.550 1.00 37.12 365 THR A N 1
ATOM 2847 C CA . THR A 1 365 ? 5.600 -17.526 25.449 1.00 37.12 365 THR A CA 1
ATOM 2848 C C . THR A 1 365 ? 6.128 -16.077 25.364 1.00 37.12 365 THR A C 1
ATOM 2850 O O . THR A 1 365 ? 5.822 -15.260 26.226 1.00 37.12 365 THR A O 1
ATOM 2853 N N . LEU A 1 366 ? 6.915 -15.720 24.344 1.00 39.00 366 LEU A N 1
ATOM 2854 C CA . LEU A 1 366 ? 7.696 -14.475 24.268 1.00 39.00 366 LEU A CA 1
ATOM 2855 C C . LEU A 1 366 ? 7.148 -13.418 23.304 1.00 39.00 366 LEU A C 1
ATOM 2857 O O . LEU A 1 366 ? 7.768 -12.376 23.113 1.00 39.00 366 LEU A O 1
ATOM 2861 N N . SER A 1 367 ? 6.002 -13.656 22.675 1.00 49.22 367 SER A N 1
ATOM 2862 C CA . SER A 1 367 ? 5.441 -12.734 21.685 1.00 49.22 367 SER A CA 1
ATOM 2863 C C . SER A 1 367 ? 4.059 -12.232 22.113 1.00 49.22 367 SER A C 1
ATOM 2865 O O . SER A 1 367 ? 3.078 -12.359 21.384 1.00 49.22 367 SER A O 1
ATOM 2867 N N . LEU A 1 368 ? 4.019 -11.680 23.329 1.00 55.62 368 LEU A N 1
ATOM 2868 C CA . LEU A 1 368 ? 2.895 -10.948 23.920 1.00 55.62 368 LEU A CA 1
ATOM 2869 C C . LEU A 1 368 ? 2.431 -9.815 22.970 1.00 55.62 368 LEU A C 1
ATOM 2871 O O . LEU A 1 368 ? 3.295 -9.177 22.359 1.00 55.62 368 LEU A O 1
ATOM 2875 N N . PRO A 1 369 ? 1.124 -9.512 22.852 1.00 60.00 369 PRO A N 1
ATOM 2876 C CA . PRO A 1 369 ? 0.586 -8.392 22.060 1.00 60.00 369 PRO A CA 1
ATOM 2877 C C . PRO A 1 369 ? 0.856 -7.015 22.707 1.00 60.00 369 PRO A C 1
ATOM 2879 O O . PRO A 1 369 ? -0.024 -6.167 22.828 1.00 60.00 369 PRO A O 1
ATOM 2882 N N . ILE A 1 370 ? 2.099 -6.775 23.135 1.00 72.00 370 ILE A N 1
ATOM 2883 C CA . ILE A 1 370 ? 2.536 -5.520 23.766 1.00 72.00 370 ILE A CA 1
ATOM 2884 C C . ILE A 1 370 ? 2.422 -4.359 22.772 1.00 72.00 370 ILE A C 1
ATOM 2886 O O . ILE A 1 370 ? 2.187 -3.219 23.169 1.00 72.00 370 ILE A O 1
ATOM 2890 N N . PHE A 1 371 ? 2.620 -4.623 21.480 1.00 82.19 371 PHE A N 1
ATOM 2891 C CA . PHE A 1 371 ? 2.592 -3.576 20.467 1.00 82.19 371 PHE A CA 1
ATOM 2892 C C . PHE A 1 371 ? 1.169 -3.087 20.203 1.00 82.19 371 PHE A C 1
ATOM 2894 O O . PHE A 1 371 ? 0.932 -1.883 20.235 1.00 82.19 371 PHE A O 1
ATOM 2901 N N . GLU A 1 372 ? 0.223 -3.999 19.972 1.00 86.50 372 GLU A N 1
ATOM 2902 C CA . GLU A 1 372 ? -1.182 -3.673 19.735 1.00 86.50 372 GLU A CA 1
ATOM 2903 C C . GLU A 1 372 ? -1.798 -2.983 20.955 1.00 86.50 372 GLU A C 1
ATOM 2905 O O . GLU A 1 372 ? -2.441 -1.945 20.808 1.00 86.50 372 GLU A O 1
ATOM 2910 N N . GLU A 1 373 ? -1.518 -3.490 22.161 1.00 86.56 373 GLU A N 1
ATOM 2911 C CA . GLU A 1 373 ? -1.912 -2.860 23.424 1.00 86.56 373 GLU A CA 1
ATOM 2912 C C . GLU A 1 373 ? -1.409 -1.407 23.511 1.00 86.56 373 GLU A C 1
ATOM 2914 O O . GLU A 1 373 ? -2.194 -0.471 23.702 1.00 86.56 373 GLU A O 1
ATOM 2919 N N . LYS A 1 374 ? -0.107 -1.184 23.279 1.00 86.12 374 LYS A N 1
ATOM 2920 C CA . LYS A 1 374 ? 0.483 0.164 23.255 1.00 86.12 374 LYS A CA 1
ATOM 2921 C C . LYS A 1 374 ? -0.121 1.041 22.163 1.00 86.12 374 LYS A C 1
ATOM 2923 O O . LYS A 1 374 ? -0.384 2.214 22.415 1.00 86.12 374 LYS A O 1
ATOM 2928 N N . ALA A 1 375 ? -0.366 0.500 20.972 1.00 88.38 375 ALA A N 1
ATOM 2929 C CA . ALA A 1 375 ? -0.962 1.240 19.868 1.00 88.38 375 ALA A CA 1
ATOM 2930 C C . ALA A 1 375 ? -2.397 1.684 20.195 1.00 88.38 375 ALA A C 1
ATOM 2932 O O . ALA A 1 375 ? -2.745 2.838 19.945 1.00 88.38 375 ALA A O 1
ATOM 2933 N N . PHE A 1 376 ? -3.212 0.826 20.821 1.00 90.81 376 PHE A N 1
ATOM 2934 C CA . PHE A 1 376 ? -4.547 1.204 21.295 1.00 90.81 376 PHE A CA 1
ATOM 2935 C C . PHE A 1 376 ? -4.480 2.313 22.346 1.00 90.81 376 PHE A C 1
ATOM 2937 O O . PHE A 1 376 ? -5.253 3.273 22.277 1.00 90.81 376 PHE A O 1
ATOM 2944 N N . HIS A 1 377 ? -3.527 2.238 23.279 1.00 87.62 377 HIS A N 1
ATOM 2945 C CA . HIS A 1 377 ? -3.301 3.303 24.253 1.00 87.62 377 HIS A CA 1
ATOM 2946 C C . HIS A 1 377 ? -2.856 4.619 23.606 1.00 87.62 377 HIS A C 1
ATOM 2948 O O . HIS A 1 377 ? -3.397 5.664 23.966 1.00 87.62 377 HIS A O 1
ATOM 2954 N N . LEU A 1 378 ? -1.936 4.587 22.638 1.00 87.31 378 LEU A N 1
ATOM 2955 C CA . LEU A 1 378 ? -1.509 5.777 21.898 1.00 87.31 378 LEU A CA 1
ATOM 2956 C C . LEU A 1 378 ? -2.674 6.418 21.150 1.00 87.31 378 LEU A C 1
ATOM 2958 O O . LEU A 1 378 ? -2.915 7.614 21.295 1.00 87.31 378 LEU A O 1
ATOM 2962 N N . VAL A 1 379 ? -3.444 5.619 20.407 1.00 89.00 379 VAL A N 1
ATOM 2963 C CA . VAL A 1 379 ? -4.636 6.102 19.702 1.00 89.00 379 VAL A CA 1
ATOM 2964 C C . VAL A 1 379 ? -5.616 6.737 20.687 1.00 89.00 379 VAL A C 1
ATOM 2966 O O . VAL A 1 379 ? -6.120 7.825 20.424 1.00 89.00 379 VAL A O 1
ATOM 2969 N N . ARG A 1 380 ? -5.847 6.118 21.848 1.00 87.19 380 ARG A N 1
ATOM 2970 C CA . ARG A 1 380 ? -6.709 6.681 22.896 1.00 87.19 380 ARG A CA 1
ATOM 2971 C C . ARG A 1 380 ? -6.211 8.048 23.375 1.00 87.19 380 ARG A C 1
ATOM 2973 O O . ARG A 1 380 ? -7.015 8.966 23.475 1.00 87.19 380 ARG A O 1
ATOM 2980 N N . VAL A 1 381 ? -4.911 8.188 23.642 1.00 83.38 381 VAL A N 1
ATOM 2981 C CA . VAL A 1 381 ? -4.293 9.452 24.090 1.00 83.38 381 VAL A CA 1
ATOM 2982 C C . VAL A 1 381 ? -4.405 10.536 23.017 1.00 83.38 381 VAL A C 1
ATOM 2984 O O . VAL A 1 381 ? -4.768 11.666 23.324 1.00 83.38 381 VAL A O 1
ATOM 2987 N N . VAL A 1 382 ? -4.153 10.194 21.753 1.00 79.62 382 VAL A N 1
ATOM 2988 C CA . VAL A 1 382 ? -4.253 11.130 20.620 1.00 79.62 382 VAL A CA 1
ATOM 2989 C C . VAL A 1 382 ? -5.701 11.572 20.374 1.00 79.62 382 VAL A C 1
ATOM 2991 O O . VAL A 1 382 ? -5.937 12.702 19.957 1.00 79.62 382 VAL A O 1
ATOM 2994 N N . LEU A 1 383 ? -6.681 10.705 20.642 1.00 76.75 383 LEU A N 1
ATOM 2995 C CA . LEU A 1 383 ? -8.108 11.013 20.495 1.00 76.75 383 LEU A CA 1
ATOM 2996 C C . LEU A 1 383 ? -8.698 11.818 21.661 1.00 76.75 383 LEU A C 1
ATOM 2998 O O . LEU A 1 383 ? -9.744 12.445 21.482 1.00 76.75 383 LEU A O 1
ATOM 3002 N N . ASP A 1 384 ? -8.048 11.813 22.826 1.00 67.12 384 ASP A N 1
ATOM 3003 C CA . ASP A 1 384 ? -8.395 12.702 23.943 1.00 67.12 384 ASP A CA 1
ATOM 3004 C C . ASP A 1 384 ? -8.047 14.169 23.606 1.00 67.12 384 ASP A C 1
ATOM 3006 O O . ASP A 1 384 ? -8.655 15.117 24.116 1.00 67.12 384 ASP A O 1
ATOM 3010 N N . ASP A 1 385 ? -7.125 14.362 22.655 1.00 56.69 385 ASP A N 1
ATOM 3011 C CA . ASP A 1 385 ? -6.790 15.662 22.096 1.00 56.69 385 ASP A CA 1
ATOM 3012 C C . ASP A 1 385 ? -7.845 16.111 21.063 1.00 56.69 385 ASP A C 1
ATOM 3014 O O . ASP A 1 385 ? -8.149 15.459 20.058 1.00 56.69 385 ASP A O 1
ATOM 3018 N N . ARG A 1 386 ? -8.461 17.262 21.338 1.00 55.38 386 ARG A N 1
ATOM 3019 C CA . ARG A 1 386 ? -9.839 17.637 20.950 1.00 55.38 386 ARG A CA 1
ATOM 3020 C C . ARG A 1 386 ? -10.099 17.850 19.446 1.00 55.38 386 ARG A C 1
ATOM 3022 O O . ARG A 1 386 ? -11.197 18.258 19.073 1.00 55.38 386 ARG A O 1
ATOM 3029 N N . LEU A 1 387 ? -9.120 17.613 18.571 1.00 50.50 387 LEU A N 1
ATOM 3030 C CA . LEU A 1 387 ? -9.141 18.023 17.159 1.00 50.50 387 LEU A CA 1
ATOM 3031 C C . LEU A 1 387 ? -9.462 16.899 16.153 1.00 50.50 387 LEU A C 1
ATOM 3033 O O . LEU A 1 387 ? -9.918 17.200 15.046 1.00 50.50 387 LEU A O 1
ATOM 3037 N N . VAL A 1 388 ? -9.277 15.620 16.505 1.00 55.19 388 VAL A N 1
ATOM 3038 C CA . VAL A 1 388 ? -9.370 14.498 15.539 1.00 55.19 388 VAL A CA 1
ATOM 3039 C C . VAL A 1 388 ? -10.817 14.097 15.204 1.00 55.19 388 VAL A C 1
ATOM 3041 O O . VAL A 1 388 ? -11.100 13.701 14.072 1.00 55.19 388 VAL A O 1
ATOM 3044 N N . LEU A 1 389 ? -11.756 14.267 16.140 1.00 56.62 389 LEU A N 1
ATOM 3045 C CA . LEU A 1 389 ? -13.163 13.849 15.998 1.00 56.62 389 LEU A CA 1
ATOM 3046 C C . LEU A 1 389 ? -14.062 14.884 15.292 1.00 56.62 389 LEU A C 1
ATOM 3048 O O . LEU A 1 389 ? -15.261 14.667 15.157 1.00 56.62 389 LEU A O 1
ATOM 3052 N N . SER A 1 390 ? -13.495 15.999 14.824 1.00 57.00 390 SER A N 1
ATOM 3053 C CA . SER A 1 390 ? -14.237 17.122 14.227 1.00 57.00 390 SER A CA 1
ATOM 3054 C C . SER A 1 390 ? -14.843 16.827 12.848 1.00 57.00 390 SER A C 1
ATOM 3056 O O . SER A 1 390 ? -15.699 17.573 12.378 1.00 57.00 390 SER A O 1
ATOM 3058 N N . SER A 1 391 ? -14.415 15.750 12.179 1.00 64.31 391 SER A N 1
ATOM 3059 C CA . SER A 1 391 ? -14.859 15.421 10.825 1.00 64.31 391 SER A CA 1
ATOM 3060 C C . SER A 1 391 ? -15.585 14.079 10.757 1.00 64.31 391 SER A C 1
ATOM 3062 O O . SER A 1 391 ? -15.037 13.038 11.125 1.00 64.31 391 SER A O 1
ATOM 3064 N N . ALA A 1 392 ? -16.811 14.096 10.226 1.00 59.53 392 ALA A N 1
ATOM 3065 C CA . ALA A 1 392 ? -17.704 12.937 10.174 1.00 59.53 392 ALA A CA 1
ATOM 3066 C C . ALA A 1 392 ? -17.122 11.724 9.423 1.00 59.53 392 ALA A C 1
ATOM 3068 O O . ALA A 1 392 ? -17.393 10.584 9.800 1.00 59.53 392 ALA A O 1
ATOM 3069 N N . TRP A 1 393 ? -16.301 11.947 8.390 1.00 60.22 393 TRP A N 1
ATOM 3070 C CA . TRP A 1 393 ? -15.676 10.865 7.619 1.00 60.22 393 TRP A CA 1
ATOM 3071 C C . TRP A 1 393 ? -14.540 10.174 8.388 1.00 60.22 393 TRP A C 1
ATOM 3073 O O . TRP A 1 393 ? -14.411 8.952 8.331 1.00 60.22 393 TRP A O 1
ATOM 3083 N N . LYS A 1 394 ? -13.757 10.924 9.178 1.00 74.25 394 LYS A N 1
ATOM 3084 C CA . LYS A 1 394 ? -12.699 10.360 10.039 1.00 74.25 394 LYS A CA 1
ATOM 3085 C C . LYS A 1 394 ? -13.303 9.461 11.116 1.00 74.25 394 LYS A C 1
ATOM 3087 O O . LYS A 1 394 ? -12.780 8.387 11.408 1.00 74.25 394 LYS A O 1
ATOM 3092 N N . LEU A 1 395 ? -14.448 9.880 11.655 1.00 80.25 395 LEU A N 1
ATOM 3093 C CA . LEU A 1 395 ? -15.220 9.111 12.627 1.00 80.25 395 LEU A CA 1
ATOM 3094 C C . LEU A 1 395 ? -15.743 7.796 12.026 1.00 80.25 395 LEU A C 1
ATOM 3096 O O . LEU A 1 395 ? -15.684 6.757 12.677 1.00 80.25 395 LEU A O 1
ATOM 3100 N N . HIS A 1 396 ? -16.213 7.823 10.774 1.00 86.12 396 HIS A N 1
ATOM 3101 C CA . HIS A 1 396 ? -16.685 6.631 10.060 1.00 86.12 396 HIS A CA 1
ATOM 3102 C C . HIS A 1 396 ? -15.595 5.567 9.919 1.00 86.12 396 HIS A C 1
ATOM 3104 O O . HIS A 1 396 ? -15.833 4.406 10.264 1.00 86.12 396 HIS A O 1
ATOM 3110 N N . GLY A 1 397 ? -14.398 5.964 9.478 1.00 86.75 397 GLY A N 1
ATOM 3111 C CA . GLY A 1 397 ? -13.246 5.065 9.377 1.00 86.75 397 GLY A CA 1
ATOM 3112 C C . GLY A 1 397 ? -12.847 4.471 10.730 1.00 86.75 397 GLY A C 1
ATOM 3113 O O . GLY A 1 397 ? -12.585 3.274 10.828 1.00 86.75 397 GLY A O 1
ATOM 3114 N N . LEU A 1 398 ? -12.862 5.280 11.794 1.00 88.81 398 LEU A N 1
ATOM 3115 C CA . LEU A 1 398 ? -12.516 4.827 13.143 1.00 88.81 398 LEU A CA 1
ATOM 3116 C C . LEU A 1 398 ? -13.540 3.830 13.701 1.00 88.81 398 LEU A C 1
ATOM 3118 O O . LEU A 1 398 ? -13.153 2.773 14.195 1.00 88.81 398 LEU A O 1
ATOM 3122 N N . VAL A 1 399 ? -14.840 4.124 13.572 1.00 90.19 399 VAL A N 1
ATOM 3123 C CA . VAL A 1 399 ? -15.920 3.195 13.950 1.00 90.19 399 VAL A CA 1
ATOM 3124 C C . VAL A 1 399 ? -15.764 1.879 13.197 1.00 90.19 399 VAL A C 1
ATOM 3126 O O . VAL A 1 399 ? -15.828 0.817 13.805 1.00 90.19 399 VAL A O 1
ATOM 3129 N N . PHE A 1 400 ? -15.512 1.941 11.887 1.00 91.38 400 PHE A N 1
ATOM 3130 C CA . PHE A 1 400 ? -15.306 0.749 11.072 1.00 91.38 400 PHE A CA 1
ATOM 3131 C C . PHE A 1 400 ? -14.141 -0.109 11.572 1.00 91.38 400 PHE A C 1
ATOM 3133 O O . PHE A 1 400 ? -14.304 -1.319 11.728 1.00 91.38 400 PHE A O 1
ATOM 3140 N N . ALA A 1 401 ? -12.992 0.514 11.846 1.00 92.12 401 ALA A N 1
ATOM 3141 C CA . ALA A 1 401 ? -11.809 -0.177 12.337 1.00 92.12 401 ALA A CA 1
ATOM 3142 C C . ALA A 1 401 ? -12.069 -0.859 13.689 1.00 92.12 401 ALA A C 1
ATOM 3144 O O . ALA A 1 401 ? -11.761 -2.039 13.844 1.00 92.12 401 ALA A O 1
ATOM 3145 N N . LEU A 1 402 ? -12.700 -0.157 14.639 1.00 93.62 402 LEU A N 1
ATOM 3146 C CA . LEU A 1 402 ? -13.037 -0.713 15.953 1.00 93.62 402 LEU A CA 1
ATOM 3147 C C . LEU A 1 402 ? -14.013 -1.889 15.845 1.00 93.62 402 LEU A C 1
ATOM 3149 O O . LEU A 1 402 ? -13.774 -2.931 16.443 1.00 93.62 402 LEU A O 1
ATOM 3153 N N . THR A 1 403 ? -15.073 -1.773 15.040 1.00 93.00 403 THR A N 1
ATOM 3154 C CA . THR A 1 403 ? -16.026 -2.877 14.832 1.00 93.00 403 THR A CA 1
ATOM 3155 C C . THR A 1 403 ? -15.350 -4.110 14.232 1.00 93.00 403 THR A C 1
ATOM 3157 O O . THR A 1 403 ? -15.622 -5.229 14.658 1.00 93.00 403 THR A O 1
ATOM 3160 N N . ARG A 1 404 ? -14.434 -3.921 13.273 1.00 93.50 404 ARG A N 1
ATOM 3161 C CA . ARG A 1 404 ? -13.652 -5.012 12.672 1.00 93.50 404 ARG A CA 1
ATOM 3162 C C . ARG A 1 404 ? -12.746 -5.711 13.685 1.00 93.50 404 ARG A C 1
ATOM 3164 O O . ARG A 1 404 ? -12.645 -6.933 13.645 1.00 93.50 404 ARG A O 1
ATOM 3171 N N . TRP A 1 405 ? -12.114 -4.953 14.577 1.00 93.69 405 TRP A N 1
ATOM 3172 C CA . TRP A 1 405 ? -11.311 -5.511 15.662 1.00 93.69 405 TRP A CA 1
ATOM 3173 C C . TRP A 1 405 ? -12.149 -6.298 16.672 1.00 93.69 405 TRP A C 1
ATOM 3175 O O . TRP A 1 405 ? -11.774 -7.417 17.011 1.00 93.69 405 TRP A O 1
ATOM 3185 N N . LEU A 1 406 ? -13.282 -5.742 17.121 1.00 93.31 406 LEU A N 1
ATOM 3186 C CA . LEU A 1 406 ? -14.189 -6.416 18.059 1.00 93.31 406 LEU A CA 1
ATOM 3187 C C . LEU A 1 406 ? -14.670 -7.757 17.495 1.00 93.31 406 LEU A C 1
ATOM 3189 O O . LEU A 1 406 ? -14.587 -8.766 18.191 1.00 93.31 406 LEU A O 1
ATOM 3193 N N . SER A 1 407 ? -15.077 -7.782 16.222 1.00 91.19 407 SER A N 1
ATOM 3194 C CA . SER A 1 407 ? -15.446 -9.016 15.517 1.00 91.19 407 SER A CA 1
ATOM 3195 C C . SER A 1 407 ? -14.279 -10.001 15.468 1.00 91.19 407 SER A C 1
ATOM 3197 O O . SER A 1 407 ? -14.431 -11.127 15.921 1.00 91.19 407 SER A O 1
ATOM 3199 N N . ALA A 1 408 ? -13.098 -9.583 15.001 1.00 88.69 408 ALA A N 1
ATOM 3200 C CA . ALA A 1 408 ? -11.959 -10.488 14.839 1.00 88.69 408 ALA A CA 1
ATOM 3201 C C . ALA A 1 408 ? -11.488 -11.123 16.159 1.00 88.69 408 ALA A C 1
ATOM 3203 O O . ALA A 1 408 ? -11.157 -12.307 16.182 1.00 88.69 408 ALA A O 1
ATOM 3204 N N . ILE A 1 409 ? -11.461 -10.353 17.254 1.00 88.75 409 ILE A N 1
ATOM 3205 C CA . ILE A 1 409 ? -11.104 -10.877 18.579 1.00 88.75 409 ILE A CA 1
ATOM 3206 C C . ILE A 1 409 ? -12.190 -11.830 19.084 1.00 88.75 409 ILE A C 1
ATOM 3208 O O . ILE A 1 409 ? -11.879 -12.921 19.554 1.00 88.75 409 ILE A O 1
ATOM 3212 N N . THR A 1 410 ? -13.460 -11.437 18.960 1.00 88.69 410 THR A N 1
ATOM 3213 C CA . THR A 1 410 ? -14.581 -12.259 19.430 1.00 88.69 410 THR A CA 1
ATOM 3214 C C . THR A 1 410 ? -14.649 -13.586 18.683 1.00 88.69 410 THR A C 1
ATOM 3216 O O . THR A 1 410 ? -14.790 -14.630 19.309 1.00 88.69 410 THR A O 1
ATOM 3219 N N . ASP A 1 411 ? -14.505 -13.564 17.357 1.00 87.12 411 ASP A N 1
ATOM 3220 C CA . ASP A 1 411 ? -14.539 -14.767 16.527 1.00 87.12 411 ASP A CA 1
ATOM 3221 C C . ASP A 1 411 ? -13.376 -15.716 16.878 1.00 87.12 411 ASP A C 1
ATOM 3223 O O . ASP A 1 411 ? -13.566 -16.932 16.915 1.00 87.12 411 ASP A O 1
ATOM 3227 N N . HIS A 1 412 ? -12.194 -15.175 17.204 1.00 84.56 412 HIS A N 1
ATOM 3228 C CA . HIS A 1 412 ? -11.056 -15.970 17.670 1.00 84.56 412 HIS A CA 1
ATOM 3229 C C . HIS A 1 412 ? -11.317 -16.639 19.027 1.00 84.56 412 HIS A C 1
ATOM 3231 O O . HIS A 1 412 ? -11.122 -17.846 19.157 1.00 84.56 412 HIS A O 1
ATOM 3237 N N . GLU A 1 413 ? -11.777 -15.883 20.027 1.00 83.69 413 GLU A N 1
ATOM 3238 C CA . GLU A 1 413 ? -12.052 -16.433 21.362 1.00 83.69 413 GLU A CA 1
ATOM 3239 C C . GLU A 1 413 ? -13.192 -17.452 21.333 1.00 83.69 413 GLU A C 1
ATOM 3241 O O . GLU A 1 413 ? -13.094 -18.507 21.955 1.00 83.69 413 GLU A O 1
ATOM 3246 N N . MET A 1 414 ? -14.241 -17.200 20.547 1.00 83.19 414 MET A N 1
ATOM 3247 C CA . MET A 1 414 ? -15.315 -18.173 20.349 1.00 83.19 414 MET A CA 1
ATOM 3248 C C . MET A 1 414 ? -14.801 -19.465 19.696 1.00 83.19 414 MET A C 1
ATOM 3250 O O . MET A 1 414 ? -15.211 -20.553 20.100 1.00 83.19 414 MET A O 1
ATOM 3254 N N . ALA A 1 415 ? -13.889 -19.376 18.721 1.00 82.62 415 ALA A N 1
ATOM 3255 C CA . ALA A 1 415 ? -13.270 -20.556 18.116 1.00 82.62 415 ALA A CA 1
ATOM 3256 C C . ALA A 1 415 ? -12.435 -21.351 19.135 1.00 82.62 415 ALA A C 1
ATOM 3258 O O . ALA A 1 415 ? -12.561 -22.571 19.208 1.00 82.62 415 ALA A O 1
ATOM 3259 N N . GLN A 1 416 ? -11.649 -20.672 19.976 1.00 77.69 416 GLN A N 1
ATOM 3260 C CA . GLN A 1 416 ? -10.876 -21.321 21.040 1.00 77.69 416 GLN A CA 1
ATOM 3261 C C . GLN A 1 416 ? -11.774 -21.983 22.097 1.00 77.69 416 GLN A C 1
ATOM 3263 O O . GLN A 1 416 ? -11.513 -23.113 22.503 1.00 77.69 416 GLN A O 1
ATOM 3268 N N . GLN A 1 417 ? -12.874 -21.335 22.493 1.00 78.00 417 GLN A N 1
ATOM 3269 C CA . GLN A 1 417 ? -13.862 -21.911 23.415 1.00 78.00 417 GLN A CA 1
ATOM 3270 C C . GLN A 1 417 ? -14.515 -23.183 22.854 1.00 78.00 417 GLN A C 1
ATOM 3272 O O . GLN A 1 417 ? -14.771 -24.125 23.605 1.00 78.00 417 GLN A O 1
ATOM 3277 N N . LEU A 1 418 ? -14.770 -23.233 21.542 1.00 81.00 418 LEU A N 1
ATOM 3278 C CA . LEU A 1 418 ? -15.305 -24.422 20.873 1.00 81.00 418 LEU A CA 1
ATOM 3279 C C . LEU A 1 418 ? -14.290 -25.574 20.825 1.00 81.00 418 LEU A C 1
ATOM 3281 O O . LEU A 1 418 ? -14.685 -26.729 20.970 1.00 81.00 418 LEU A O 1
ATOM 3285 N N . GLU A 1 419 ? -13.003 -25.274 20.638 1.00 78.44 419 GLU A N 1
ATOM 3286 C CA . GLU A 1 419 ? -11.932 -26.279 20.572 1.00 78.44 419 GLU A CA 1
ATOM 3287 C C . GLU A 1 419 ? -11.538 -26.829 21.951 1.00 78.44 419 GLU A C 1
ATOM 3289 O O . GLU A 1 419 ? -11.358 -28.037 22.112 1.00 78.44 419 GLU A O 1
ATOM 3294 N N . LEU A 1 420 ? -11.401 -25.955 22.950 1.00 74.81 420 LEU A N 1
ATOM 3295 C CA . LEU A 1 420 ? -10.862 -26.285 24.276 1.00 74.81 420 LEU A CA 1
ATOM 3296 C C . LEU A 1 420 ? -11.954 -26.581 25.321 1.00 74.81 420 LEU A C 1
ATOM 3298 O O . LEU A 1 420 ? -11.663 -27.120 26.393 1.00 74.81 420 LEU A O 1
ATOM 3302 N N . GLY A 1 421 ? -13.217 -26.276 25.013 1.00 70.38 421 GLY A N 1
ATOM 3303 C CA . GLY A 1 421 ? -14.362 -26.535 25.882 1.00 70.38 421 GLY A CA 1
ATOM 3304 C C . GLY A 1 421 ? -14.405 -25.644 27.139 1.00 70.38 421 GLY A C 1
ATOM 3305 O O . GLY A 1 421 ? -13.732 -24.616 27.210 1.00 70.38 421 GLY A O 1
ATOM 3306 N N . PRO A 1 422 ? -15.186 -26.020 28.173 1.00 58.69 422 PRO A N 1
ATOM 3307 C CA . PRO A 1 422 ? -15.465 -25.180 29.351 1.00 58.69 422 PRO A CA 1
ATOM 3308 C C . PRO A 1 422 ? -14.257 -24.906 30.271 1.00 58.69 422 PRO A C 1
ATOM 3310 O O . PRO A 1 422 ? -14.407 -24.226 31.282 1.00 58.69 422 PRO A O 1
ATOM 3313 N N . LEU A 1 423 ? -13.073 -25.435 29.944 1.00 57.19 423 LEU A N 1
ATOM 3314 C CA . LEU A 1 423 ? -11.808 -25.171 30.638 1.00 57.19 423 LEU A CA 1
ATOM 3315 C C . LEU A 1 423 ? -10.980 -24.057 29.970 1.00 57.19 423 LEU A C 1
ATOM 3317 O O . LEU A 1 423 ? -9.906 -23.733 30.476 1.00 57.19 423 LEU A O 1
ATOM 3321 N N . HIS A 1 424 ? -11.450 -23.478 28.856 1.00 66.69 424 HIS A N 1
ATOM 3322 C CA . HIS A 1 424 ? -10.775 -22.357 28.200 1.00 66.69 424 HIS A CA 1
ATOM 3323 C C . HIS A 1 424 ? -10.754 -21.136 29.118 1.00 66.69 424 HIS A C 1
ATOM 3325 O O . HIS A 1 424 ? -11.784 -20.514 29.380 1.00 66.69 424 HIS A O 1
ATOM 3331 N N . THR A 1 425 ? -9.569 -20.789 29.607 1.00 64.56 425 THR A N 1
ATOM 3332 C CA . THR A 1 425 ? -9.323 -19.530 30.301 1.00 64.56 425 THR A CA 1
ATOM 3333 C C . THR A 1 425 ? -8.657 -18.567 29.333 1.00 64.56 425 THR A C 1
ATOM 3335 O O . THR A 1 425 ? -7.705 -18.922 28.634 1.00 64.56 425 THR A O 1
ATOM 3338 N N . VAL A 1 426 ? -9.167 -17.334 29.279 1.00 65.19 426 VAL A N 1
ATOM 3339 C CA . VAL A 1 426 ? -8.570 -16.283 28.451 1.00 65.19 426 VAL A CA 1
ATOM 3340 C C . VAL A 1 426 ? -7.108 -16.131 28.855 1.00 65.19 426 VAL A C 1
ATOM 3342 O O . VAL A 1 426 ? -6.799 -15.931 30.032 1.00 65.19 426 VAL A O 1
ATOM 3345 N N . SER A 1 427 ? -6.201 -16.234 27.882 1.00 65.06 427 SER A N 1
ATOM 3346 C CA . SER A 1 427 ? -4.771 -16.131 28.159 1.00 65.06 427 SER A CA 1
ATOM 3347 C C . SER A 1 427 ? -4.461 -14.794 28.834 1.00 65.06 427 SER A C 1
ATOM 3349 O O . SER A 1 427 ? -4.768 -13.725 28.298 1.00 65.06 427 SER A O 1
ATOM 3351 N N . THR A 1 428 ? -3.772 -14.836 29.976 1.00 63.88 428 THR A N 1
ATOM 3352 C CA . THR A 1 428 ? -3.281 -13.644 30.691 1.00 63.88 428 THR A CA 1
ATOM 3353 C C . THR A 1 428 ? -2.415 -12.747 29.807 1.00 63.88 428 THR A C 1
ATOM 3355 O O . THR A 1 428 ? -2.350 -11.544 30.034 1.00 63.88 428 THR A O 1
ATOM 3358 N N . SER A 1 429 ? -1.804 -13.304 28.755 1.00 62.78 429 SER A N 1
ATOM 3359 C CA . SER A 1 429 ? -1.050 -12.553 27.746 1.00 62.78 429 SER A CA 1
ATOM 3360 C C . SER A 1 429 ? -1.912 -11.620 26.888 1.00 62.78 429 SER A C 1
ATOM 3362 O O . SER A 1 429 ? -1.406 -10.616 26.403 1.00 62.78 429 SER A O 1
ATOM 3364 N N . MET A 1 430 ? -3.178 -11.975 26.645 1.00 74.00 430 MET A N 1
ATOM 3365 C CA . MET A 1 430 ? -4.095 -11.239 25.763 1.00 74.00 430 MET A CA 1
ATOM 3366 C C . MET A 1 430 ? -5.012 -10.295 26.544 1.00 74.00 430 MET A C 1
ATOM 3368 O O . MET A 1 430 ? -5.537 -9.341 25.972 1.00 74.00 430 MET A O 1
ATOM 3372 N N . ALA A 1 431 ? -5.163 -10.522 27.853 1.00 77.38 431 ALA A N 1
ATOM 3373 C CA . ALA A 1 431 ? -6.012 -9.718 28.726 1.00 77.38 431 ALA A CA 1
ATOM 3374 C C . ALA A 1 431 ? -5.686 -8.215 28.640 1.00 77.38 431 ALA A C 1
ATOM 3376 O O . ALA A 1 431 ? -6.597 -7.415 28.448 1.00 77.38 431 ALA A O 1
ATOM 3377 N N . GLY A 1 432 ? -4.401 -7.832 28.674 1.00 79.19 432 GLY A N 1
ATOM 3378 C CA . GLY A 1 432 ? -3.982 -6.426 28.551 1.00 79.19 432 GLY A CA 1
ATOM 3379 C C . GLY A 1 432 ? -4.429 -5.776 27.237 1.00 79.19 432 GLY A C 1
ATOM 3380 O O . GLY A 1 432 ? -4.985 -4.678 27.230 1.00 79.19 432 GLY A O 1
ATOM 3381 N N . MET A 1 433 ? -4.310 -6.500 26.122 1.00 85.88 433 MET A N 1
ATOM 3382 C CA . MET A 1 433 ? -4.788 -6.045 24.816 1.00 85.88 433 MET A CA 1
ATOM 3383 C C . MET A 1 433 ? -6.318 -5.885 24.781 1.00 85.88 433 MET A C 1
ATOM 3385 O O . MET A 1 433 ? -6.819 -4.904 24.224 1.00 85.88 433 MET A O 1
ATOM 3389 N N . TYR A 1 434 ? -7.065 -6.826 25.369 1.00 88.31 434 TYR A N 1
ATOM 3390 C CA . TYR A 1 434 ? -8.531 -6.772 25.434 1.00 88.31 434 TYR A CA 1
ATOM 3391 C C . TYR A 1 434 ? -9.021 -5.620 26.311 1.00 88.31 434 TYR A C 1
ATOM 3393 O O . TYR A 1 434 ? -9.981 -4.937 25.953 1.00 88.31 434 TYR A O 1
ATOM 3401 N N . GLU A 1 435 ? -8.327 -5.327 27.408 1.00 85.69 435 GLU A N 1
ATOM 3402 C CA . GLU A 1 435 ? -8.620 -4.146 28.218 1.00 85.69 435 GLU A CA 1
ATOM 3403 C C . GLU A 1 435 ? -8.278 -2.851 27.477 1.00 85.69 435 GLU A C 1
ATOM 3405 O O . GLU A 1 435 ? -9.083 -1.917 27.460 1.00 85.69 435 GLU A O 1
ATOM 3410 N N . ALA A 1 436 ? -7.132 -2.794 26.794 1.00 87.50 436 ALA A N 1
ATOM 3411 C CA . ALA A 1 436 ? -6.725 -1.618 26.033 1.00 87.50 436 ALA A CA 1
ATOM 3412 C C . ALA A 1 436 ? -7.711 -1.286 24.902 1.00 87.50 436 ALA A C 1
ATOM 3414 O O . ALA A 1 436 ? -8.083 -0.116 24.741 1.00 87.50 436 ALA A O 1
ATOM 3415 N N . ILE A 1 437 ? -8.193 -2.289 24.154 1.00 91.38 437 ILE A N 1
ATOM 3416 C CA . ILE A 1 437 ? -9.196 -2.051 23.111 1.00 91.38 437 ILE A CA 1
ATOM 3417 C C . ILE A 1 437 ? -10.572 -1.712 23.692 1.00 91.38 437 ILE A C 1
ATOM 3419 O O . ILE A 1 437 ? -11.226 -0.805 23.178 1.00 91.38 437 ILE A O 1
ATOM 3423 N N . ALA A 1 438 ? -10.990 -2.342 24.795 1.00 87.94 438 ALA A N 1
ATOM 3424 C CA . ALA A 1 438 ? -12.235 -1.998 25.481 1.00 87.94 438 ALA A CA 1
ATOM 3425 C C . ALA A 1 438 ? -12.220 -0.545 25.977 1.00 87.94 438 ALA A C 1
ATOM 3427 O O . ALA A 1 438 ? -13.184 0.195 25.771 1.00 87.94 438 ALA A O 1
ATOM 3428 N N . MET A 1 439 ? -11.099 -0.094 26.547 1.00 84.69 439 MET A N 1
ATOM 3429 C CA . MET A 1 439 ? -10.908 1.296 26.963 1.00 84.69 439 MET A CA 1
ATOM 3430 C C . MET A 1 439 ? -10.905 2.266 25.785 1.00 84.69 439 MET A C 1
ATOM 3432 O O . MET A 1 439 ? -11.457 3.366 25.894 1.00 84.69 439 MET A O 1
ATOM 3436 N N . LEU A 1 440 ? -10.301 1.887 24.657 1.00 88.50 440 LEU A N 1
ATOM 3437 C CA . LEU A 1 440 ? -10.330 2.699 23.444 1.00 88.50 440 LEU A CA 1
ATOM 3438 C C . LEU A 1 440 ? -11.764 2.839 22.917 1.00 88.50 440 LEU A C 1
ATOM 3440 O O . LEU A 1 440 ? -12.216 3.958 22.679 1.00 88.50 440 LEU A O 1
ATOM 3444 N N . VAL A 1 441 ? -12.500 1.731 22.807 1.00 89.31 441 VAL A N 1
ATOM 3445 C CA . VAL A 1 441 ? -13.917 1.712 22.415 1.00 89.31 441 VAL A CA 1
ATOM 3446 C C . VAL A 1 441 ? -14.744 2.589 23.350 1.00 89.31 441 VAL A C 1
ATOM 3448 O O . VAL A 1 441 ? -15.483 3.452 22.878 1.00 89.31 441 VAL A O 1
ATOM 3451 N N . TYR A 1 442 ? -14.565 2.442 24.664 1.00 84.38 442 TYR A N 1
ATOM 3452 C CA . TYR A 1 442 ? -15.261 3.256 25.655 1.00 84.38 442 TYR A CA 1
ATOM 3453 C C . TYR A 1 442 ? -14.945 4.748 25.500 1.00 84.38 442 TYR A C 1
ATOM 3455 O O . TYR A 1 442 ? -15.848 5.581 25.539 1.00 84.38 442 TYR A O 1
ATOM 3463 N N . THR A 1 443 ? -13.679 5.100 25.260 1.00 82.25 443 THR A N 1
ATOM 3464 C CA . THR A 1 443 ? -13.252 6.495 25.072 1.00 82.25 443 THR A CA 1
ATOM 3465 C C . THR A 1 443 ? -13.862 7.102 23.808 1.00 82.25 443 THR A C 1
ATOM 3467 O O . THR A 1 443 ? -14.350 8.229 23.844 1.00 82.25 443 THR A O 1
ATOM 3470 N N . VAL A 1 444 ? -13.875 6.361 22.694 1.00 83.38 444 VAL A N 1
ATOM 3471 C CA . VAL A 1 444 ? -14.418 6.843 21.413 1.00 83.38 444 VAL A CA 1
ATOM 3472 C C . VAL A 1 444 ? -15.938 6.968 21.472 1.00 83.38 444 VAL A C 1
ATOM 3474 O O . VAL A 1 444 ? -16.484 8.003 21.095 1.00 83.38 444 VAL A O 1
ATOM 3477 N N . PHE A 1 445 ? -16.625 5.938 21.962 1.00 83.06 445 PHE A N 1
ATOM 3478 C CA . PHE A 1 445 ? -18.087 5.859 21.964 1.00 83.06 445 PHE A CA 1
ATOM 3479 C C . PHE A 1 445 ? -18.739 6.621 23.119 1.00 83.06 445 PHE A C 1
ATOM 3481 O O . PHE A 1 445 ? -19.839 7.147 22.963 1.00 83.06 445 PHE A O 1
ATOM 3488 N N . GLY A 1 446 ? -18.053 6.738 24.257 1.00 73.88 446 GLY A N 1
ATOM 3489 C CA . GLY A 1 446 ? -18.472 7.565 25.389 1.00 73.88 446 GLY A CA 1
ATOM 3490 C C . GLY A 1 446 ? -18.227 9.062 25.180 1.00 73.88 446 GLY A C 1
ATOM 3491 O O . GLY A 1 446 ? -18.701 9.882 25.970 1.00 73.88 446 GLY A O 1
ATOM 3492 N N . ASN A 1 447 ? -17.510 9.452 24.120 1.00 74.81 447 ASN A N 1
ATOM 3493 C CA . ASN A 1 447 ? -17.215 10.850 23.846 1.00 74.81 447 ASN A CA 1
ATOM 3494 C C . ASN A 1 447 ? -18.493 11.639 23.507 1.00 74.81 447 ASN A C 1
ATOM 3496 O O . ASN A 1 447 ? -19.299 11.239 22.669 1.00 74.81 447 ASN A O 1
ATOM 3500 N N . ARG A 1 448 ? -18.654 12.830 24.097 1.00 68.81 448 ARG A N 1
ATOM 3501 C CA . ARG A 1 448 ? -19.787 13.730 23.816 1.00 68.81 448 ARG A CA 1
ATOM 3502 C C . ARG A 1 448 ? -19.953 14.064 22.328 1.00 68.81 448 ARG A C 1
ATOM 3504 O O . ARG A 1 448 ? -21.090 14.195 21.885 1.00 68.81 448 ARG A O 1
ATOM 3511 N N . PHE A 1 449 ? -18.856 14.182 21.575 1.00 68.38 449 PHE A N 1
ATOM 3512 C CA . PHE A 1 449 ? -18.873 14.477 20.138 1.00 68.38 449 PHE A CA 1
ATOM 3513 C C . PHE A 1 449 ? -19.373 13.292 19.316 1.00 68.38 449 PHE A C 1
ATOM 3515 O O . PHE A 1 449 ? -19.975 13.486 18.265 1.00 68.38 449 PHE A O 1
ATOM 3522 N N . PHE A 1 450 ? -19.221 12.062 19.820 1.00 75.88 450 PHE A N 1
ATOM 3523 C CA . PHE A 1 450 ? -19.755 10.878 19.155 1.00 75.88 450 PHE A CA 1
ATOM 3524 C C . PHE A 1 450 ? -21.277 10.962 18.988 1.00 75.88 450 PHE A C 1
ATOM 3526 O O . PHE A 1 450 ? -21.817 10.457 18.013 1.00 75.88 450 PHE A O 1
ATOM 3533 N N . ARG A 1 451 ? -21.984 11.692 19.863 1.00 73.50 451 ARG A N 1
ATOM 3534 C CA . ARG A 1 451 ? -23.433 11.928 19.730 1.00 73.50 451 ARG A CA 1
ATOM 3535 C C . ARG A 1 451 ? -23.816 12.654 18.439 1.00 73.50 451 ARG A C 1
ATOM 3537 O O . ARG A 1 451 ? -24.931 12.479 17.960 1.00 73.50 451 ARG A O 1
ATOM 3544 N N . GLU A 1 452 ? -22.912 13.432 17.847 1.00 73.19 452 GLU A N 1
ATOM 3545 C CA . GLU A 1 452 ? -23.167 14.151 16.593 1.00 73.19 452 GLU A CA 1
ATOM 3546 C C . GLU A 1 452 ? -23.279 13.205 15.383 1.00 73.19 452 GLU A C 1
ATOM 3548 O O . GLU A 1 452 ? -23.855 13.576 14.356 1.00 73.19 452 GLU A O 1
ATOM 3553 N N . ILE A 1 453 ? -22.822 11.952 15.523 1.00 79.38 453 ILE A N 1
ATOM 3554 C CA . ILE A 1 453 ? -22.939 10.897 14.508 1.00 79.38 453 ILE A CA 1
ATOM 3555 C C . ILE A 1 453 ? -24.394 10.513 14.211 1.00 79.38 453 ILE A C 1
ATOM 3557 O O . ILE A 1 453 ? -24.684 10.011 13.131 1.00 79.38 453 ILE A O 1
ATOM 3561 N N . GLU A 1 454 ? -25.322 10.779 15.140 1.00 75.81 454 GLU A N 1
ATOM 3562 C CA . GLU A 1 454 ? -26.752 10.464 15.002 1.00 75.81 454 GLU A CA 1
ATOM 3563 C C . GLU A 1 454 ? -27.359 11.130 13.754 1.00 75.81 454 GLU A C 1
ATOM 3565 O O . GLU A 1 454 ? -28.290 10.609 13.142 1.00 75.81 454 GLU A O 1
ATOM 3570 N N . ARG A 1 455 ? -26.780 12.262 13.335 1.00 77.88 455 ARG A N 1
ATOM 3571 C CA . ARG A 1 455 ? -27.187 13.020 12.145 1.00 77.88 455 ARG A CA 1
ATOM 3572 C C . ARG A 1 455 ? -26.614 12.463 10.839 1.00 77.88 455 ARG A C 1
ATOM 3574 O O . ARG A 1 455 ? -27.019 12.908 9.769 1.00 77.88 455 ARG A O 1
ATOM 3581 N N . GLN A 1 456 ? -25.672 11.526 10.902 1.00 83.38 456 GLN A N 1
ATOM 3582 C CA . GLN A 1 456 ? -24.976 11.012 9.729 1.00 83.38 456 GLN A CA 1
ATOM 3583 C C . GLN A 1 456 ? -25.774 9.879 9.055 1.00 83.38 456 GLN A C 1
ATOM 3585 O O . GLN A 1 456 ? -26.147 8.915 9.729 1.00 83.38 456 GLN A O 1
ATOM 3590 N N . PRO A 1 457 ? -25.995 9.917 7.724 1.00 84.38 457 PRO A N 1
ATOM 3591 C CA . PRO A 1 457 ? -26.773 8.891 7.020 1.00 84.38 457 PRO A CA 1
ATOM 3592 C C . PRO A 1 457 ? -26.210 7.473 7.177 1.00 84.38 457 PRO A C 1
ATOM 3594 O O . PRO A 1 457 ? -26.957 6.512 7.355 1.00 84.38 457 PRO A O 1
ATOM 3597 N N . TRP A 1 458 ? -24.882 7.344 7.166 1.00 87.19 458 TRP A N 1
ATOM 3598 C CA . TRP A 1 458 ? -24.191 6.059 7.264 1.00 87.19 458 TRP A CA 1
ATOM 3599 C C . TRP A 1 458 ? -24.337 5.395 8.643 1.00 87.19 458 TRP A C 1
ATOM 3601 O O . TRP A 1 458 ? -24.225 4.172 8.743 1.00 87.19 458 TRP A O 1
ATOM 3611 N N . TRP A 1 459 ? -24.604 6.168 9.705 1.00 89.19 459 TRP A N 1
ATOM 3612 C CA . TRP A 1 459 ? -24.739 5.635 11.063 1.00 89.19 459 TRP A CA 1
ATOM 3613 C C . TRP A 1 459 ? -25.990 4.779 11.213 1.00 89.19 459 TRP A C 1
ATOM 3615 O O . TRP A 1 459 ? -25.912 3.693 11.777 1.00 89.19 459 TRP A O 1
ATOM 3625 N N . LYS A 1 460 ? -27.123 5.211 10.641 1.00 84.19 460 LYS A N 1
ATOM 3626 C CA . LYS A 1 460 ? -28.389 4.458 10.699 1.00 84.19 460 LYS A CA 1
ATOM 3627 C C . LYS A 1 460 ? -28.234 3.028 10.174 1.00 84.19 460 LYS A C 1
ATOM 3629 O O . LYS A 1 460 ? -28.751 2.099 10.781 1.00 84.19 460 LYS A O 1
ATOM 3634 N N . LEU A 1 461 ? -27.480 2.861 9.086 1.00 86.00 461 LEU A N 1
ATOM 3635 C CA . LEU A 1 461 ? -27.205 1.560 8.471 1.00 86.00 461 LEU A CA 1
ATOM 3636 C C . LEU A 1 461 ? -26.216 0.714 9.288 1.00 86.00 461 LEU A C 1
ATOM 3638 O O . LEU A 1 461 ? -26.333 -0.506 9.319 1.00 86.00 461 LEU A O 1
ATOM 3642 N N . ARG A 1 462 ? -25.229 1.340 9.942 1.00 88.31 462 ARG A N 1
ATOM 3643 C CA . ARG A 1 462 ? -24.153 0.625 10.654 1.00 88.31 462 ARG A CA 1
ATOM 3644 C C . ARG A 1 462 ? -24.432 0.356 12.127 1.00 88.31 462 ARG A C 1
ATOM 3646 O O . ARG A 1 462 ? -23.878 -0.594 12.669 1.00 88.31 462 ARG A O 1
ATOM 3653 N N . ARG A 1 463 ? -25.277 1.155 12.776 1.00 89.88 463 ARG A N 1
ATOM 3654 C CA . ARG A 1 463 ? -25.575 1.069 14.212 1.00 89.88 463 ARG A CA 1
ATOM 3655 C C . ARG A 1 463 ? -25.932 -0.350 14.682 1.00 89.88 463 ARG A C 1
ATOM 3657 O O . ARG A 1 463 ? -25.330 -0.760 15.671 1.00 89.88 463 ARG A O 1
ATOM 3664 N N . PRO A 1 464 ? -26.820 -1.122 14.013 1.00 86.56 464 PRO A N 1
ATOM 3665 C CA . PRO A 1 464 ? -27.170 -2.466 14.481 1.00 86.56 464 PRO A CA 1
ATOM 3666 C C . PRO A 1 464 ? -25.956 -3.398 14.552 1.00 86.56 464 PRO A C 1
ATOM 3668 O O . PRO A 1 464 ? -25.778 -4.108 15.538 1.00 86.56 464 PRO A O 1
ATOM 3671 N N . LEU A 1 465 ? -25.078 -3.330 13.545 1.00 89.12 465 LEU A N 1
ATOM 3672 C CA . LEU A 1 465 ? -23.839 -4.104 13.512 1.00 89.12 465 LEU A CA 1
ATOM 3673 C C . LEU A 1 465 ? -22.899 -3.689 14.649 1.00 89.12 465 LEU A C 1
ATOM 3675 O O . LEU A 1 465 ? -22.379 -4.546 15.350 1.00 89.12 465 LEU A O 1
ATOM 3679 N N . VAL A 1 466 ? -22.709 -2.384 14.870 1.00 90.44 466 VAL A N 1
ATOM 3680 C CA . VAL A 1 466 ? -21.833 -1.898 15.949 1.00 90.44 466 VAL A CA 1
ATOM 3681 C C . VAL A 1 466 ? -22.350 -2.344 17.319 1.00 90.44 466 VAL A C 1
ATOM 3683 O O . VAL A 1 466 ? -21.569 -2.838 18.123 1.00 90.44 466 VAL A O 1
ATOM 3686 N N . VAL A 1 467 ? -23.655 -2.210 17.580 1.00 87.81 467 VAL A N 1
ATOM 3687 C CA . VAL A 1 467 ? -24.275 -2.648 18.843 1.00 87.81 467 VAL A CA 1
ATOM 3688 C C . VAL A 1 467 ? -24.108 -4.154 19.043 1.00 87.81 467 VAL A C 1
ATOM 3690 O O . VAL A 1 467 ? -23.727 -4.581 20.132 1.00 87.81 467 VAL A O 1
ATOM 3693 N N . SER A 1 468 ? -24.342 -4.945 17.992 1.00 87.88 468 SER A N 1
ATOM 3694 C CA . SER A 1 468 ? -24.139 -6.395 18.014 1.00 87.88 468 SER A CA 1
ATOM 3695 C C . SER A 1 468 ? -22.699 -6.754 18.380 1.00 87.88 468 SER A C 1
ATOM 3697 O O . SER A 1 468 ? -22.485 -7.489 19.338 1.00 87.88 468 SER A O 1
ATOM 3699 N N . GLU A 1 469 ? -21.707 -6.197 17.682 1.00 91.56 469 GLU A N 1
ATOM 3700 C CA . GLU A 1 469 ? -20.296 -6.527 17.921 1.00 91.56 469 GLU A CA 1
ATOM 3701 C C . GLU A 1 469 ? -19.800 -6.070 19.299 1.00 91.56 469 GLU A C 1
ATOM 3703 O O . GLU A 1 469 ? -19.044 -6.788 19.948 1.00 91.56 469 GLU A O 1
ATOM 3708 N N . VAL A 1 470 ? -20.263 -4.917 19.795 1.00 88.62 470 VAL A N 1
ATOM 3709 C CA . VAL A 1 470 ? -19.931 -4.443 21.149 1.00 88.62 470 VAL A CA 1
ATOM 3710 C C . VAL A 1 470 ? -20.495 -5.382 22.219 1.00 88.62 470 VAL A C 1
ATOM 3712 O O . VAL A 1 470 ? -19.777 -5.751 23.148 1.00 88.62 470 VAL A O 1
ATOM 3715 N N . ASN A 1 471 ? -21.755 -5.807 22.082 1.00 85.69 471 ASN A N 1
ATOM 3716 C CA . ASN A 1 471 ? -22.376 -6.732 23.031 1.00 85.69 471 ASN A CA 1
ATOM 3717 C C . ASN A 1 471 ? -21.742 -8.130 22.955 1.00 85.69 471 ASN A C 1
ATOM 3719 O O . ASN A 1 471 ? -21.482 -8.739 23.991 1.00 85.69 471 ASN A O 1
ATOM 3723 N N . ARG A 1 472 ? -21.456 -8.628 21.742 1.00 89.94 472 ARG A N 1
ATOM 3724 C CA . ARG A 1 472 ? -20.772 -9.913 21.526 1.00 89.94 472 ARG A CA 1
ATOM 3725 C C . ARG A 1 472 ? -19.385 -9.927 22.167 1.00 89.94 472 ARG A C 1
ATOM 3727 O O . ARG A 1 472 ? -19.044 -10.919 22.803 1.00 89.94 472 ARG A O 1
ATOM 3734 N N . PHE A 1 473 ? -18.618 -8.849 22.026 1.00 90.38 473 PHE A N 1
ATOM 3735 C CA . PHE A 1 473 ? -17.295 -8.732 22.634 1.00 90.38 473 PHE A CA 1
ATOM 3736 C C . PHE A 1 473 ? -17.367 -8.688 24.167 1.00 90.38 473 PHE A C 1
ATOM 3738 O O . PHE A 1 473 ? -16.617 -9.386 24.843 1.00 90.38 473 PHE A O 1
ATOM 3745 N N . ASP A 1 474 ? -18.300 -7.921 24.737 1.00 84.38 474 ASP A N 1
ATOM 3746 C CA . ASP A 1 474 ? -18.476 -7.857 26.194 1.00 84.38 474 ASP A CA 1
ATOM 3747 C C . ASP A 1 474 ? -18.838 -9.232 26.790 1.00 84.38 474 ASP A C 1
ATOM 3749 O O . ASP A 1 474 ? -18.203 -9.678 27.745 1.00 84.38 474 ASP A O 1
ATOM 3753 N N . LEU A 1 475 ? -19.795 -9.934 26.171 1.00 84.06 475 LEU A N 1
ATOM 3754 C CA . LEU A 1 475 ? -20.279 -11.244 26.622 1.00 84.06 475 LEU A CA 1
ATOM 3755 C C . LEU A 1 475 ? -19.251 -12.368 26.453 1.00 84.06 475 LEU A C 1
ATOM 3757 O O . LEU A 1 475 ? -19.113 -13.198 27.345 1.00 84.06 475 LEU A O 1
ATOM 3761 N N . ASN A 1 476 ? -18.556 -12.428 25.315 1.00 84.69 476 ASN A N 1
ATOM 3762 C CA . ASN A 1 476 ? -17.717 -13.585 24.975 1.00 84.69 476 ASN A CA 1
ATOM 3763 C C . ASN A 1 476 ? -16.224 -13.370 25.256 1.00 84.69 476 ASN A C 1
ATOM 3765 O O . ASN A 1 476 ? -15.474 -14.343 25.243 1.00 84.69 476 ASN A O 1
ATOM 3769 N N . VAL A 1 477 ? -15.788 -12.129 25.508 1.00 86.69 477 VAL A N 1
ATOM 3770 C CA . VAL A 1 477 ? -14.375 -11.794 25.751 1.00 86.69 477 VAL A CA 1
ATOM 3771 C C . VAL A 1 477 ? -14.182 -11.184 27.141 1.00 86.69 477 VAL A C 1
ATOM 3773 O O . VAL A 1 477 ? -13.474 -11.768 27.957 1.00 86.69 477 VAL A O 1
ATOM 3776 N N . LEU A 1 478 ? -14.835 -10.055 27.453 1.00 82.88 478 LEU A N 1
ATOM 3777 C CA . LEU A 1 478 ? -14.597 -9.330 28.717 1.00 82.88 478 LEU A CA 1
ATOM 3778 C C . LEU A 1 478 ? -15.142 -10.050 29.956 1.00 82.88 478 LEU A C 1
ATOM 3780 O O . LEU A 1 478 ? -14.501 -10.034 31.009 1.00 82.88 478 LEU A O 1
ATOM 3784 N N . GLN A 1 479 ? -16.324 -10.662 29.845 1.00 81.12 479 GLN A N 1
ATOM 3785 C CA . GLN A 1 479 ? -16.926 -11.431 30.936 1.00 81.12 479 GLN A CA 1
ATOM 3786 C C . GLN A 1 479 ? -16.089 -12.672 31.293 1.00 81.12 479 GLN A C 1
ATOM 3788 O O . GLN A 1 479 ? -15.714 -12.798 32.462 1.00 81.12 479 GLN A O 1
ATOM 3793 N N . PRO A 1 480 ? -15.709 -13.546 30.333 1.00 79.00 480 PRO A N 1
ATOM 3794 C CA . PRO A 1 480 ? -14.824 -14.678 30.609 1.00 79.00 480 PRO A CA 1
ATOM 3795 C C . PRO A 1 480 ? -13.424 -14.270 31.072 1.00 79.00 480 PRO A C 1
ATOM 3797 O O . PRO A 1 480 ? -12.796 -15.005 31.827 1.00 79.00 480 PRO A O 1
ATOM 3800 N N . SER A 1 481 ? -12.927 -13.097 30.660 1.00 72.94 481 SER A N 1
ATOM 3801 C CA . SER A 1 481 ? -11.635 -12.582 31.125 1.00 72.94 481 SER A CA 1
ATOM 3802 C C . SER A 1 481 ? -11.692 -11.927 32.512 1.00 72.94 481 SER A C 1
ATOM 3804 O O . SER A 1 481 ? -10.681 -11.387 32.955 1.00 72.94 481 SER A O 1
ATOM 3806 N N . HIS A 1 482 ? -12.854 -11.913 33.181 1.00 74.38 482 HIS A N 1
ATOM 3807 C CA . HIS A 1 482 ? -13.086 -11.223 34.457 1.00 74.38 482 HIS A CA 1
ATOM 3808 C C . HIS A 1 482 ? -12.659 -9.741 34.457 1.00 74.38 482 HIS A C 1
ATOM 3810 O O . HIS A 1 482 ? -12.225 -9.212 35.484 1.00 74.38 482 HIS A O 1
ATOM 3816 N N . SER A 1 483 ? -12.774 -9.052 33.316 1.00 75.44 483 SER A N 1
ATOM 3817 C CA . SER A 1 483 ? -12.364 -7.648 33.230 1.00 75.44 483 SER A CA 1
ATOM 3818 C C . SER A 1 483 ? -13.268 -6.753 34.080 1.00 75.44 483 SER A C 1
ATOM 3820 O O . SER A 1 483 ? -14.492 -6.905 34.097 1.00 75.44 483 SER A O 1
ATOM 3822 N N . GLN A 1 484 ? -12.681 -5.740 34.721 1.00 70.75 484 GLN A N 1
ATOM 3823 C CA . GLN A 1 484 ? -13.433 -4.716 35.461 1.00 70.75 484 GLN A CA 1
ATOM 3824 C C . GLN A 1 484 ? -14.332 -3.857 34.553 1.00 70.75 484 GLN A C 1
ATOM 3826 O O . GLN A 1 484 ? -15.241 -3.181 35.038 1.00 70.75 484 GLN A O 1
ATOM 3831 N N . LEU A 1 485 ? -14.088 -3.895 33.239 1.00 66.75 485 LEU A N 1
ATOM 3832 C CA . LEU A 1 485 ? -14.855 -3.189 32.211 1.00 66.75 485 LEU A CA 1
ATOM 3833 C C . LEU A 1 485 ? -16.076 -3.979 31.725 1.00 66.75 485 LEU A C 1
ATOM 3835 O O . LEU A 1 485 ? -16.869 -3.457 30.941 1.00 66.75 485 LEU A O 1
ATOM 3839 N N . SER A 1 486 ? -16.240 -5.221 32.186 1.00 72.00 486 SER A N 1
ATOM 3840 C CA . SER A 1 486 ? -17.393 -6.054 31.858 1.00 72.00 486 SER A CA 1
ATOM 3841 C C . SER A 1 486 ? -18.711 -5.335 32.176 1.00 72.00 486 SER A C 1
ATOM 3843 O O . SER A 1 486 ? -18.895 -4.753 33.250 1.00 72.00 486 SER A O 1
ATOM 3845 N N . GLY A 1 487 ? -19.638 -5.338 31.220 1.00 67.44 487 GLY A N 1
ATOM 3846 C CA . GLY A 1 487 ? -20.930 -4.666 31.314 1.00 67.44 487 GLY A CA 1
ATOM 3847 C C . GLY A 1 487 ? -20.872 -3.146 31.113 1.00 67.44 487 GLY A C 1
ATOM 3848 O O . GLY A 1 487 ? -21.920 -2.518 30.945 1.00 67.44 487 GLY A O 1
ATOM 3849 N N . TRP A 1 488 ? -19.692 -2.513 31.082 1.00 71.56 488 TRP A N 1
ATOM 3850 C CA . TRP A 1 488 ? -19.582 -1.076 30.785 1.00 71.56 488 TRP A CA 1
ATOM 3851 C C . TRP A 1 488 ? -19.888 -0.800 29.316 1.00 71.56 488 TRP A C 1
ATOM 3853 O O . TRP A 1 488 ? -20.573 0.173 28.996 1.00 71.56 488 TRP A O 1
ATOM 3863 N N . LEU A 1 489 ? -19.428 -1.679 28.424 1.00 74.56 489 LEU A N 1
ATOM 3864 C CA . LEU A 1 489 ? -19.718 -1.578 26.998 1.00 74.56 489 LEU A CA 1
ATOM 3865 C C . LEU A 1 489 ? -21.206 -1.822 26.707 1.00 74.56 489 LEU A C 1
ATOM 3867 O O . LEU A 1 489 ? -21.798 -1.090 25.916 1.00 74.56 489 LEU A O 1
ATOM 3871 N N . GLN A 1 490 ? -21.845 -2.755 27.419 1.00 70.94 490 GLN A N 1
ATOM 3872 C CA . GLN A 1 490 ? -23.301 -2.940 27.349 1.00 70.94 490 GLN A CA 1
ATOM 3873 C C . GLN A 1 490 ? -24.053 -1.690 27.820 1.00 70.94 490 GLN A C 1
ATOM 3875 O O . GLN A 1 490 ? -25.006 -1.252 27.185 1.00 70.94 490 GLN A O 1
ATOM 3880 N N . LYS A 1 491 ? -23.601 -1.039 28.899 1.00 69.06 491 LYS A N 1
ATOM 3881 C CA . LYS A 1 491 ? -24.194 0.233 29.345 1.00 69.06 491 LYS A CA 1
ATOM 3882 C C . LYS A 1 491 ? -24.059 1.333 28.290 1.00 69.06 491 LYS A C 1
ATOM 3884 O O . LYS A 1 491 ? -24.993 2.116 28.128 1.00 69.06 491 LYS A O 1
ATOM 3889 N N . LEU A 1 492 ? -22.951 1.386 27.543 1.00 69.50 492 LEU A N 1
ATOM 3890 C CA . LEU A 1 492 ? -22.791 2.336 26.435 1.00 69.50 492 LEU A CA 1
ATOM 3891 C C . LEU A 1 492 ? -23.812 2.101 25.317 1.00 69.50 492 LEU A C 1
ATOM 3893 O O . LEU A 1 492 ? -24.379 3.078 24.819 1.00 69.50 492 LEU A O 1
ATOM 3897 N N . THR A 1 493 ? -24.101 0.843 24.958 1.00 74.31 493 THR A N 1
ATOM 3898 C CA . THR A 1 493 ? -25.092 0.533 23.910 1.00 74.31 493 THR A CA 1
ATOM 3899 C C . THR A 1 493 ? -26.525 0.912 24.308 1.00 74.31 493 THR A C 1
ATOM 3901 O O . THR A 1 493 ? -27.363 1.127 23.433 1.00 74.31 493 THR A O 1
ATOM 3904 N N . MET A 1 494 ? -26.788 1.123 25.605 1.00 69.06 494 MET A N 1
ATOM 3905 C CA . MET A 1 494 ? -28.057 1.655 26.131 1.00 69.06 494 MET A CA 1
ATOM 3906 C C . MET A 1 494 ? -28.147 3.191 26.123 1.00 69.06 494 MET A C 1
ATOM 3908 O O . MET A 1 494 ? -29.125 3.763 26.610 1.00 69.06 494 MET A O 1
ATOM 3912 N N . THR A 1 495 ? -27.145 3.892 25.586 1.00 67.94 495 THR A N 1
ATOM 3913 C CA . THR A 1 495 ? -27.121 5.361 25.513 1.00 67.94 495 THR A CA 1
ATOM 3914 C C . THR A 1 495 ? -27.138 5.863 24.071 1.00 67.94 495 THR A C 1
ATOM 3916 O O . THR A 1 495 ? -26.756 5.168 23.130 1.00 67.94 495 THR A O 1
ATOM 3919 N N . ARG A 1 496 ? -27.590 7.105 23.852 1.00 63.84 496 ARG A N 1
ATOM 3920 C CA . ARG A 1 496 ? -27.460 7.737 22.529 1.00 63.84 496 ARG A CA 1
ATOM 3921 C C . ARG A 1 496 ? -25.979 7.935 22.184 1.00 63.84 496 ARG A C 1
ATOM 3923 O O . ARG A 1 496 ? -25.246 8.423 23.050 1.00 63.84 496 ARG A O 1
ATOM 3930 N N . PRO A 1 497 ? -25.550 7.654 20.940 1.00 71.69 497 PRO A N 1
ATOM 3931 C CA . PRO A 1 497 ? -26.350 7.449 19.719 1.00 71.69 497 PRO A CA 1
ATOM 3932 C C . PRO A 1 497 ? -26.587 5.970 19.327 1.00 71.69 497 PRO A C 1
ATOM 3934 O O . PRO A 1 497 ? -27.016 5.697 18.204 1.00 71.69 497 PRO A O 1
ATOM 3937 N N . PHE A 1 498 ? -26.283 5.013 20.212 1.00 72.62 498 PHE A N 1
ATOM 3938 C CA . PHE A 1 498 ? -26.465 3.571 19.974 1.00 72.62 498 PHE A CA 1
ATOM 3939 C C . PHE A 1 498 ? -27.916 3.129 20.072 1.00 72.62 498 PHE A C 1
ATOM 3941 O O . PHE A 1 498 ? -28.323 2.179 19.405 1.00 72.62 498 PHE A O 1
ATOM 3948 N N . LEU A 1 499 ? -28.692 3.835 20.885 1.00 72.62 499 LEU A N 1
ATOM 3949 C CA . LEU A 1 499 ? -30.093 3.534 21.066 1.00 72.62 499 LEU A CA 1
ATOM 3950 C C . LEU A 1 499 ? -30.944 4.089 19.917 1.00 72.62 499 LEU A C 1
ATOM 3952 O O . LEU A 1 499 ? -30.734 5.213 19.454 1.00 72.62 499 LEU A O 1
ATOM 3956 N N . GLU A 1 500 ? -31.924 3.307 19.470 1.00 66.50 500 GLU A N 1
ATOM 3957 C CA . GLU A 1 500 ? -32.950 3.795 18.556 1.00 66.50 500 GLU A CA 1
ATOM 3958 C C . GLU A 1 500 ? -33.819 4.851 19.221 1.00 66.50 500 GLU A C 1
ATOM 3960 O O . GLU A 1 500 ? -34.108 4.774 20.413 1.00 66.50 500 GLU A O 1
ATOM 3965 N N . ILE A 1 501 ? -34.222 5.853 18.446 1.00 64.19 501 ILE A N 1
ATOM 3966 C CA . ILE A 1 501 ? -35.163 6.871 18.889 1.00 64.19 501 ILE A CA 1
ATOM 3967 C C . ILE A 1 501 ? -36.319 6.956 17.905 1.00 64.19 501 ILE A C 1
ATOM 3969 O O . ILE A 1 501 ? -36.115 6.822 16.699 1.00 64.19 501 ILE A O 1
ATOM 3973 N N . ASP A 1 502 ? -37.522 7.160 18.431 1.00 60.88 502 ASP A N 1
ATOM 3974 C CA . ASP A 1 502 ? -38.705 7.426 17.621 1.00 60.88 502 ASP A CA 1
ATOM 3975 C C . ASP A 1 502 ? -38.673 8.851 17.037 1.00 60.88 502 ASP A C 1
ATOM 3977 O O . ASP A 1 502 ? -37.813 9.674 17.374 1.00 60.88 502 ASP A O 1
ATOM 3981 N N . ASP A 1 503 ? -39.652 9.170 16.188 1.00 54.00 503 ASP A N 1
ATOM 3982 C CA . ASP A 1 503 ? -39.794 10.487 15.546 1.00 54.00 503 ASP A CA 1
ATOM 3983 C C . ASP A 1 503 ? -39.964 11.648 16.549 1.00 54.00 503 ASP A C 1
ATOM 3985 O O . ASP A 1 503 ? -39.850 12.819 16.190 1.00 54.00 503 ASP A O 1
ATOM 3989 N N . LYS A 1 504 ? -40.226 11.340 17.826 1.00 49.81 504 LYS A N 1
ATOM 3990 C CA . LYS A 1 504 ? -40.370 12.296 18.932 1.00 49.81 504 LYS A CA 1
ATOM 3991 C C . LYS A 1 504 ? -39.115 12.360 19.810 1.00 49.81 504 LYS A C 1
ATOM 3993 O O . LYS A 1 504 ? -39.117 13.048 20.832 1.00 49.81 504 LYS A O 1
ATOM 3998 N N . GLY A 1 505 ? -38.043 11.659 19.438 1.00 50.41 505 GLY A N 1
ATOM 3999 C CA . GLY A 1 505 ? -36.797 11.598 20.192 1.00 50.41 505 GLY A CA 1
ATOM 4000 C C . GLY A 1 505 ? -36.882 10.744 21.460 1.00 50.41 505 GLY A C 1
ATOM 4001 O O . GLY A 1 505 ? -36.043 10.896 22.351 1.00 50.41 505 GLY A O 1
ATOM 4002 N N . LYS A 1 506 ? -37.868 9.857 21.597 1.00 46.88 506 LYS A N 1
ATOM 400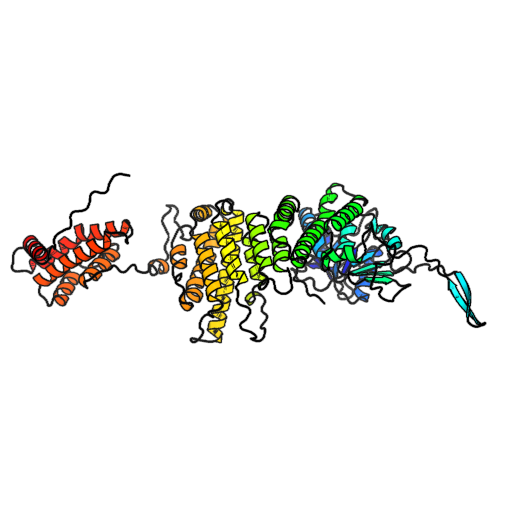3 C CA . LYS A 1 506 ? -37.910 8.919 22.719 1.00 46.88 506 LYS A CA 1
ATOM 4004 C C . LYS A 1 506 ? -37.129 7.648 22.402 1.00 46.88 506 LYS A C 1
ATOM 4006 O O . LYS A 1 506 ? -37.222 7.151 21.287 1.00 46.88 506 LYS A O 1
ATOM 4011 N N . PRO A 1 507 ? -36.383 7.118 23.380 1.00 53.22 507 PRO A N 1
ATOM 4012 C CA . PRO A 1 507 ? -35.668 5.860 23.238 1.00 53.22 507 PRO A CA 1
ATOM 4013 C C . PRO A 1 507 ? -36.613 4.683 22.926 1.00 53.22 507 PRO A C 1
ATOM 401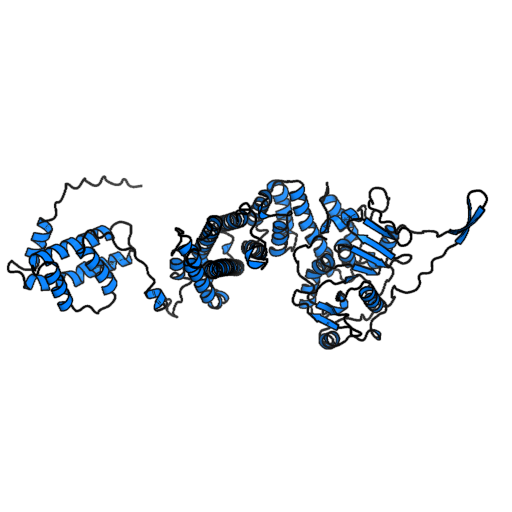5 O O . PRO A 1 507 ? -37.585 4.468 23.649 1.00 53.22 507 PRO A O 1
ATOM 4018 N N . ILE A 1 508 ? -36.317 3.924 21.868 1.00 59.03 508 ILE A N 1
ATOM 4019 C CA . ILE A 1 508 ? -36.978 2.665 21.506 1.00 59.03 508 ILE A CA 1
ATOM 4020 C C . ILE A 1 508 ? -36.151 1.535 22.124 1.00 59.03 508 ILE A C 1
ATOM 4022 O O . ILE A 1 508 ? -35.018 1.290 21.712 1.00 59.03 508 ILE A O 1
ATOM 4026 N N . PHE A 1 509 ? -36.707 0.867 23.135 1.00 52.78 509 PHE A N 1
ATOM 4027 C CA . PHE A 1 509 ? -36.061 -0.260 23.807 1.00 52.78 509 PHE A CA 1
ATOM 4028 C C . PHE A 1 509 ? -36.637 -1.587 23.317 1.00 52.78 509 PHE A C 1
ATOM 4030 O O . PHE A 1 509 ? -37.854 -1.754 23.228 1.00 52.78 509 PHE A O 1
ATOM 4037 N N . THR A 1 510 ? -35.764 -2.555 23.051 1.00 50.94 510 THR A N 1
ATOM 4038 C CA . THR A 1 510 ? -36.167 -3.948 22.816 1.00 50.94 510 THR A CA 1
ATOM 4039 C C . THR A 1 510 ? -36.491 -4.651 24.139 1.00 50.94 510 THR A C 1
ATOM 4041 O O . THR A 1 510 ? -36.009 -4.260 25.205 1.00 50.94 510 THR A O 1
ATOM 4044 N N . ARG A 1 511 ? -37.303 -5.717 24.090 1.00 43.25 511 ARG A N 1
ATOM 4045 C CA . ARG A 1 511 ? -37.706 -6.494 25.280 1.00 43.25 511 ARG A CA 1
ATOM 4046 C C . ARG A 1 511 ? -36.502 -7.025 26.070 1.00 43.25 511 ARG A C 1
ATOM 4048 O O . ARG A 1 511 ? -36.548 -7.052 27.292 1.00 43.25 511 ARG A O 1
ATOM 4055 N N . GLU A 1 512 ? -35.426 -7.390 25.384 1.00 45.47 512 GLU A N 1
ATOM 4056 C CA . GLU A 1 512 ? -34.173 -7.879 25.974 1.00 45.47 512 GLU A CA 1
ATOM 4057 C C . GLU A 1 512 ? -33.372 -6.756 26.653 1.00 45.47 512 GLU A C 1
ATOM 4059 O O . GLU A 1 512 ? -32.877 -6.945 27.759 1.00 45.47 512 GLU A O 1
ATOM 4064 N N . GLN A 1 513 ? -33.320 -5.553 26.066 1.00 44.69 513 GLN A N 1
ATOM 4065 C CA . GLN A 1 513 ? -32.667 -4.382 26.676 1.00 44.69 513 GLN A CA 1
ATOM 4066 C C . GLN A 1 513 ? -33.379 -3.901 27.944 1.00 44.69 513 GLN A C 1
ATOM 4068 O O . GLN A 1 513 ? -32.728 -3.427 28.870 1.00 44.69 513 GLN A O 1
ATOM 4073 N N . ILE A 1 514 ? -34.706 -4.049 27.998 1.00 45.53 514 ILE A N 1
ATOM 4074 C CA . ILE A 1 514 ? -35.503 -3.772 29.202 1.00 45.53 514 ILE A CA 1
ATOM 4075 C C . ILE A 1 514 ? -35.138 -4.753 30.329 1.00 45.53 514 ILE A C 1
ATOM 4077 O O . ILE A 1 514 ? -35.117 -4.364 31.494 1.00 45.53 514 ILE A O 1
ATOM 4081 N N . LEU A 1 515 ? -34.830 -6.007 29.986 1.00 40.69 515 LEU A N 1
ATOM 4082 C CA . LEU A 1 515 ? -34.464 -7.060 30.938 1.00 40.69 515 LEU A CA 1
ATOM 4083 C C . LEU A 1 515 ? -32.982 -7.015 31.357 1.00 40.69 515 LEU A C 1
ATOM 4085 O O . LEU A 1 515 ? -32.642 -7.534 32.413 1.00 40.69 515 LEU A O 1
ATOM 4089 N N . ALA A 1 516 ? -32.112 -6.384 30.561 1.00 39.69 516 ALA A N 1
ATOM 4090 C CA . ALA A 1 516 ? -30.661 -6.339 30.757 1.00 39.69 516 ALA A CA 1
ATOM 4091 C C . ALA A 1 516 ? -30.152 -5.125 31.558 1.00 39.69 516 ALA A C 1
ATOM 4093 O O . ALA A 1 516 ? -28.957 -4.860 31.532 1.00 39.69 516 ALA A O 1
ATOM 4094 N N . ILE A 1 517 ? -31.013 -4.364 32.244 1.00 42.03 517 ILE A N 1
ATOM 4095 C CA . ILE A 1 517 ? -30.606 -3.248 33.119 1.00 42.03 517 ILE A CA 1
ATOM 4096 C C . ILE A 1 517 ? -30.143 -3.825 34.473 1.00 42.03 517 ILE A C 1
ATOM 4098 O O . ILE A 1 517 ? -31.007 -4.174 35.279 1.00 42.03 517 ILE A O 1
ATOM 4102 N N . PRO A 1 518 ? -28.832 -3.912 34.795 1.00 44.22 518 PRO A N 1
ATOM 4103 C CA . PRO A 1 518 ? -28.385 -4.494 36.052 1.00 44.22 518 PRO A CA 1
ATOM 4104 C C . PRO A 1 518 ? -28.148 -3.385 37.086 1.00 44.22 518 PRO A C 1
ATOM 4106 O O . PRO A 1 518 ? -27.278 -2.523 36.932 1.00 44.22 518 PRO A O 1
ATOM 4109 N N . GLU A 1 519 ? -28.977 -3.425 38.126 1.00 45.38 519 GLU A N 1
ATOM 4110 C CA . GLU A 1 519 ? -28.576 -3.371 39.536 1.00 45.38 519 GLU A CA 1
ATOM 4111 C C . GLU A 1 519 ? -27.476 -2.364 39.925 1.00 45.38 519 GLU A C 1
ATOM 4113 O O . GLU A 1 519 ? -26.289 -2.672 39.967 1.00 45.38 519 GLU A O 1
ATOM 4118 N N . ALA A 1 520 ? -27.881 -1.192 40.410 1.00 44.22 520 ALA A N 1
ATOM 4119 C CA . ALA A 1 520 ? -27.369 -0.803 41.719 1.00 44.22 520 ALA A CA 1
ATOM 4120 C C . ALA A 1 520 ? -28.418 -1.284 42.722 1.00 44.22 520 ALA A C 1
ATOM 4122 O O . ALA A 1 520 ? -29.382 -0.566 42.992 1.00 44.22 520 ALA A O 1
ATOM 4123 N N . LEU A 1 521 ? -28.292 -2.530 43.193 1.00 52.31 521 LEU A N 1
ATOM 4124 C CA . LEU A 1 521 ? -29.039 -2.954 44.375 1.00 52.31 521 LEU A CA 1
ATOM 4125 C C . LEU A 1 521 ? -28.723 -1.939 45.485 1.00 52.31 521 LEU A C 1
ATOM 4127 O O . LEU A 1 521 ? -27.558 -1.585 45.682 1.00 52.31 521 LEU A O 1
ATOM 4131 N N . PRO A 1 522 ? -29.740 -1.398 46.161 1.00 53.44 522 PRO A N 1
ATOM 4132 C CA . PRO A 1 522 ? -29.531 -0.369 47.159 1.00 53.44 522 PRO A CA 1
ATOM 4133 C C . PRO A 1 522 ? -28.771 -0.989 48.334 1.00 53.44 522 PRO A C 1
ATOM 4135 O O . PRO A 1 522 ? -28.934 -2.172 48.639 1.00 53.44 522 PRO A O 1
ATOM 4138 N N . ILE A 1 523 ? -27.988 -0.186 49.047 1.00 55.31 523 ILE A N 1
ATOM 4139 C CA . ILE A 1 523 ? -27.584 -0.562 50.400 1.00 55.31 523 ILE A CA 1
ATOM 4140 C C . ILE A 1 523 ? -28.862 -0.468 51.236 1.00 55.31 523 ILE A C 1
ATOM 4142 O O . ILE A 1 523 ? -29.346 0.620 51.529 1.00 55.31 523 ILE A O 1
ATOM 4146 N N . VAL A 1 524 ? -29.472 -1.608 51.527 1.00 57.00 524 VAL A N 1
ATOM 4147 C CA . VAL A 1 524 ? -30.641 -1.731 52.404 1.00 57.00 524 VAL A CA 1
ATOM 4148 C C . VAL A 1 524 ? -30.267 -2.695 53.503 1.00 57.00 524 VAL A C 1
ATOM 4150 O O . VAL A 1 524 ? -29.944 -3.853 53.249 1.00 57.00 524 VAL A O 1
ATOM 4153 N N . GLN A 1 525 ? -30.273 -2.198 54.732 1.00 56.03 525 GLN A N 1
ATOM 4154 C CA . GLN A 1 525 ? -29.850 -2.961 55.902 1.00 56.03 525 GLN A CA 1
ATOM 4155 C C . GLN A 1 525 ? -30.966 -3.865 56.431 1.00 56.03 525 GLN A C 1
ATOM 4157 O O . GLN A 1 525 ? -30.743 -4.709 57.297 1.00 56.03 525 GLN A O 1
ATOM 4162 N N . SER A 1 526 ? -32.173 -3.732 55.877 1.00 61.97 526 SER A N 1
ATOM 4163 C CA . SER A 1 526 ? -33.326 -4.549 56.225 1.00 61.97 526 SER A CA 1
ATOM 4164 C C . SER A 1 526 ? -33.940 -5.232 55.000 1.00 61.97 526 SER A C 1
ATOM 4166 O O . SER A 1 526 ? -34.009 -4.679 53.900 1.00 61.97 526 SER A O 1
ATOM 4168 N N . ARG A 1 527 ? -34.476 -6.442 55.206 1.00 56.94 527 ARG A N 1
ATOM 4169 C CA . ARG A 1 527 ? -35.267 -7.162 54.188 1.00 56.94 527 ARG A CA 1
ATOM 4170 C C . ARG A 1 527 ? -36.510 -6.364 53.756 1.00 56.94 527 ARG A C 1
ATOM 4172 O O . ARG A 1 527 ? -36.928 -6.472 52.607 1.00 56.94 527 ARG A O 1
ATOM 4179 N N . GLY A 1 528 ? -37.064 -5.541 54.653 1.00 61.97 528 GLY A N 1
ATOM 4180 C CA . GLY A 1 528 ? -38.130 -4.584 54.341 1.00 61.97 528 GLY A CA 1
ATOM 4181 C C . GLY A 1 528 ? -37.664 -3.458 53.412 1.00 61.97 528 GLY A C 1
ATOM 4182 O O . GLY A 1 528 ? -38.402 -3.068 52.513 1.00 61.97 528 GLY A O 1
ATOM 4183 N N . GLY A 1 529 ? -36.424 -2.980 53.561 1.00 64.19 529 GLY A N 1
ATOM 4184 C CA . GLY A 1 529 ? -35.845 -1.953 52.693 1.00 64.19 529 GLY A CA 1
ATOM 4185 C C . GLY A 1 529 ? -35.663 -2.446 51.258 1.00 64.19 529 GLY A C 1
ATOM 4186 O O . GLY A 1 529 ? -36.048 -1.759 50.311 1.00 64.19 529 GLY A O 1
ATOM 4187 N N . LEU A 1 530 ? -35.171 -3.679 51.085 1.00 60.25 530 LEU A N 1
ATOM 4188 C CA . LEU A 1 530 ? -35.071 -4.320 49.766 1.00 60.25 530 LEU A CA 1
ATOM 4189 C C . LEU A 1 530 ? -36.434 -4.412 49.077 1.00 60.25 530 LEU A C 1
ATOM 4191 O O . LEU A 1 530 ? -36.556 -4.122 47.888 1.00 60.25 530 LEU A O 1
ATOM 4195 N N . PHE A 1 531 ? -37.468 -4.755 49.841 1.00 61.38 531 PHE A N 1
ATOM 4196 C CA . PHE A 1 531 ? -38.832 -4.814 49.340 1.00 61.38 531 PHE A CA 1
ATOM 4197 C C . PHE A 1 531 ? -39.363 -3.434 48.908 1.00 61.38 531 PHE A C 1
ATOM 4199 O O . PHE A 1 531 ? -39.906 -3.310 47.808 1.00 61.38 531 PHE A O 1
ATOM 4206 N N . VAL A 1 532 ? -39.205 -2.395 49.741 1.00 65.62 532 VAL A N 1
ATOM 4207 C CA . VAL A 1 532 ? -39.649 -1.022 49.424 1.00 65.62 532 VAL A CA 1
ATOM 4208 C C . VAL A 1 532 ? -38.940 -0.504 48.173 1.00 65.62 532 VAL A C 1
ATOM 4210 O O . VAL A 1 532 ? -39.569 0.128 47.323 1.00 65.62 532 VAL A O 1
ATOM 4213 N N . TRP A 1 533 ? -37.655 -0.815 48.010 1.00 64.44 533 TRP A N 1
ATOM 4214 C CA . TRP A 1 533 ? -36.894 -0.437 46.825 1.00 64.44 533 TRP A CA 1
ATOM 4215 C C . TRP A 1 533 ? -37.336 -1.179 45.560 1.00 64.44 533 TRP A C 1
ATOM 4217 O O . TRP A 1 533 ? -37.633 -0.527 44.559 1.00 64.44 533 TRP A O 1
ATOM 4227 N N . LEU A 1 534 ? -37.448 -2.513 45.606 1.00 58.41 534 LEU A N 1
ATOM 4228 C CA . LEU A 1 534 ? -37.949 -3.309 44.477 1.00 58.41 534 LEU A CA 1
ATOM 4229 C C . LEU A 1 534 ? -39.345 -2.840 44.076 1.00 58.41 534 LEU A C 1
ATOM 4231 O O . LEU A 1 534 ? -39.614 -2.632 42.899 1.00 58.41 534 LEU A O 1
ATOM 4235 N N . SER A 1 535 ? -40.207 -2.584 45.056 1.00 58.69 535 SER A N 1
ATOM 4236 C CA . SER A 1 535 ? -41.550 -2.070 44.813 1.00 58.69 535 SER A CA 1
ATOM 4237 C C . SER A 1 535 ? -41.527 -0.667 44.240 1.00 58.69 535 SER A C 1
ATOM 4239 O O . SER A 1 535 ? -42.311 -0.395 43.350 1.00 58.69 535 SER A O 1
ATOM 4241 N N . THR A 1 536 ? -40.625 0.219 44.657 1.00 64.06 536 THR A N 1
ATOM 4242 C CA . THR A 1 536 ? -40.476 1.548 44.044 1.00 64.06 536 THR A CA 1
ATOM 4243 C C . THR A 1 536 ? -40.072 1.441 42.570 1.00 64.06 536 THR A C 1
ATOM 4245 O O . THR A 1 536 ? -40.620 2.159 41.734 1.00 64.06 536 THR A O 1
ATOM 4248 N N . MET A 1 537 ? -39.153 0.528 42.240 1.00 57.78 537 MET A N 1
ATOM 4249 C CA . MET A 1 537 ? -38.736 0.263 40.857 1.00 57.78 537 MET A CA 1
ATOM 4250 C C . MET A 1 537 ? -39.869 -0.344 40.029 1.00 57.78 537 MET A C 1
ATOM 4252 O O . MET A 1 537 ? -40.111 0.062 38.894 1.00 57.78 537 MET A O 1
ATOM 4256 N N . LEU A 1 538 ? -40.599 -1.285 40.625 1.00 54.34 538 LEU A N 1
ATOM 4257 C CA . LEU A 1 538 ? -41.723 -1.969 40.001 1.00 54.34 538 LEU A CA 1
ATOM 4258 C C . LEU A 1 538 ? -42.995 -1.120 39.976 1.00 54.34 538 LEU A C 1
ATOM 4260 O O . LEU A 1 538 ? -43.836 -1.378 39.135 1.00 54.34 538 LEU A O 1
ATOM 4264 N N . SER A 1 539 ? -43.130 -0.082 40.807 1.00 52.81 539 SER A N 1
ATOM 4265 C CA . SER A 1 539 ? -44.281 0.844 40.850 1.00 52.81 539 SER A CA 1
ATOM 4266 C C . SER A 1 539 ? -44.330 1.799 39.656 1.00 52.81 539 SER A C 1
ATOM 4268 O O . SER A 1 539 ? -45.301 2.538 39.500 1.00 52.81 539 SER A O 1
ATOM 4270 N N . ALA A 1 540 ? -43.328 1.764 38.770 1.00 47.75 540 ALA A N 1
ATOM 4271 C CA . ALA A 1 540 ? -43.501 2.223 37.392 1.00 47.75 540 ALA A CA 1
ATOM 4272 C C . ALA A 1 540 ? -44.455 1.307 36.581 1.00 47.75 540 ALA A C 1
ATOM 4274 O O . ALA A 1 540 ? -44.858 1.665 35.476 1.00 47.75 540 ALA A O 1
ATOM 4275 N N . GLN A 1 541 ? -44.849 0.150 37.127 1.00 46.97 541 GLN A N 1
ATOM 4276 C CA . GLN A 1 541 ? -45.841 -0.788 36.605 1.00 46.97 541 GLN A CA 1
ATOM 4277 C C . GLN A 1 541 ? -46.936 -1.077 37.657 1.00 46.97 541 GLN A C 1
ATOM 4279 O O . GLN A 1 541 ? -46.689 -1.372 38.820 1.00 46.97 541 GLN A O 1
ATOM 4284 N N . VAL A 1 542 ? -48.193 -0.961 37.238 1.00 40.81 542 VAL A N 1
ATOM 4285 C CA . VAL A 1 542 ? -49.375 -0.725 38.095 1.00 40.81 542 VAL A CA 1
ATOM 4286 C C . VAL A 1 542 ? -50.043 -2.015 38.636 1.00 40.81 542 VAL A C 1
ATOM 4288 O O . VAL A 1 542 ? -51.232 -2.014 38.914 1.00 40.81 542 VAL A O 1
ATOM 4291 N N . TYR A 1 543 ? -49.341 -3.140 38.818 1.00 46.09 543 TYR A N 1
ATOM 4292 C CA . TYR A 1 543 ? -50.021 -4.447 38.998 1.00 46.09 543 TYR A CA 1
ATOM 4293 C C . TYR A 1 543 ? -49.660 -5.272 40.245 1.00 46.09 543 TYR A C 1
ATOM 4295 O O . TYR A 1 543 ? -49.534 -6.491 40.157 1.00 46.09 543 TYR A O 1
ATOM 4303 N N . VAL A 1 544 ? -49.569 -4.660 41.429 1.00 53.78 544 VAL A N 1
ATOM 4304 C CA . VAL A 1 544 ? -49.609 -5.433 42.689 1.00 53.78 544 VAL A CA 1
ATOM 4305 C C . VAL A 1 544 ? -50.825 -5.008 43.508 1.00 53.78 544 VAL A C 1
ATOM 4307 O O . VAL A 1 544 ? -50.958 -3.843 43.870 1.00 53.78 544 VAL A O 1
ATOM 4310 N N . ASP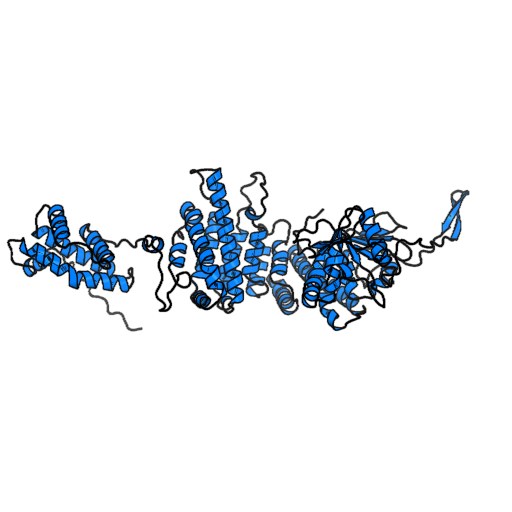 A 1 545 ? -51.732 -5.952 43.756 1.00 60.53 545 ASP A N 1
ATOM 4311 C CA . ASP A 1 545 ? -52.913 -5.774 44.602 1.00 60.53 545 ASP A CA 1
ATOM 4312 C C . ASP A 1 545 ? -52.503 -5.533 46.071 1.00 60.53 545 ASP A C 1
ATOM 4314 O O . ASP A 1 545 ? -51.771 -6.330 46.668 1.00 60.53 545 ASP A O 1
ATOM 4318 N N . ASP A 1 546 ? -52.993 -4.435 46.662 1.00 62.00 546 ASP A N 1
ATOM 4319 C CA . ASP A 1 546 ? -52.664 -4.002 48.028 1.00 62.00 546 ASP A CA 1
ATOM 4320 C C . ASP A 1 546 ? -53.062 -5.053 49.082 1.00 62.00 546 ASP A C 1
ATOM 4322 O O . ASP A 1 546 ? -52.444 -5.138 50.147 1.00 62.00 546 ASP A O 1
ATOM 4326 N N . SER A 1 547 ? -54.065 -5.892 48.790 1.00 66.06 547 SER A N 1
ATOM 4327 C CA . SER A 1 547 ? -54.536 -6.935 49.707 1.00 66.06 547 SER A CA 1
ATOM 4328 C C . SER A 1 547 ? -53.566 -8.119 49.795 1.00 66.06 547 SER A C 1
ATOM 4330 O O . SER A 1 547 ? -53.215 -8.560 50.894 1.00 66.06 547 SER A O 1
ATOM 4332 N N . THR A 1 548 ? -53.051 -8.562 48.646 1.00 64.50 548 THR A N 1
ATOM 4333 C CA . THR A 1 548 ? -52.007 -9.590 48.549 1.00 64.50 548 THR A CA 1
ATOM 4334 C C . THR A 1 548 ? -50.741 -9.131 49.269 1.00 64.50 548 THR A C 1
ATOM 4336 O O . THR A 1 548 ? -50.108 -9.896 50.000 1.00 64.50 548 THR A O 1
ATOM 4339 N N . PHE A 1 549 ? -50.407 -7.848 49.124 1.00 64.94 549 PHE A N 1
ATOM 4340 C CA . PHE A 1 549 ? -49.236 -7.270 49.759 1.00 64.94 549 PHE A CA 1
ATOM 4341 C C . PHE A 1 549 ? -49.359 -7.170 51.288 1.00 64.94 549 PHE A C 1
ATOM 4343 O O . PHE A 1 549 ? -48.444 -7.570 52.012 1.00 64.94 549 PHE A O 1
ATOM 4350 N N . ARG A 1 550 ? -50.506 -6.703 51.794 1.00 70.12 550 ARG A N 1
ATOM 4351 C CA . ARG A 1 550 ? -50.788 -6.673 53.235 1.00 70.12 550 ARG A CA 1
ATOM 4352 C C . ARG A 1 550 ? -50.639 -8.056 53.871 1.00 70.12 550 ARG A C 1
ATOM 4354 O O . ARG A 1 550 ? -50.010 -8.177 54.918 1.00 70.12 550 ARG A O 1
ATOM 4361 N N . ASN A 1 551 ? -51.173 -9.089 53.223 1.00 69.62 551 ASN A N 1
ATOM 4362 C CA . ASN A 1 551 ? -51.104 -10.461 53.726 1.00 69.62 551 ASN A CA 1
ATOM 4363 C C . ASN A 1 551 ? -49.662 -10.986 53.762 1.00 69.62 551 ASN A C 1
ATOM 4365 O O . ASN A 1 551 ? -49.265 -11.618 54.735 1.00 69.62 551 ASN A O 1
ATOM 4369 N N . TYR A 1 552 ? -48.852 -10.675 52.745 1.00 70.81 552 TYR A N 1
ATOM 4370 C CA . TYR A 1 552 ? -47.430 -11.019 52.747 1.00 70.81 552 TYR A CA 1
ATOM 4371 C C . TYR A 1 552 ? -46.678 -10.381 53.925 1.00 70.81 552 TYR A C 1
ATOM 4373 O O . TYR A 1 552 ? -45.882 -11.051 54.587 1.00 70.81 552 TYR A O 1
ATOM 4381 N N . LEU A 1 553 ? -46.933 -9.096 54.206 1.00 69.06 553 LEU A N 1
ATOM 4382 C CA . LEU A 1 553 ? -46.308 -8.409 55.337 1.00 69.06 553 LEU A CA 1
ATOM 4383 C C . LEU A 1 553 ? -46.711 -9.036 56.672 1.00 69.06 553 LEU A C 1
ATOM 4385 O O . LEU A 1 553 ? -45.836 -9.296 57.490 1.00 69.06 553 LEU A O 1
ATOM 4389 N N . LEU A 1 554 ? -47.994 -9.332 56.878 1.00 74.31 554 LEU A N 1
ATOM 4390 C CA . LEU A 1 554 ? -48.456 -9.971 58.112 1.00 74.31 554 LEU A CA 1
ATOM 4391 C C . LEU A 1 554 ? -47.769 -11.320 58.329 1.00 74.31 554 LEU A C 1
ATOM 4393 O O . LEU A 1 554 ? -47.087 -11.477 59.336 1.00 74.31 554 LEU A O 1
ATOM 4397 N N . VAL A 1 555 ? -47.777 -12.210 57.332 1.00 76.19 555 VAL A N 1
ATOM 4398 C CA . VAL A 1 555 ? -47.084 -13.510 57.411 1.00 76.19 555 VAL A CA 1
ATOM 4399 C C . VAL A 1 555 ? -45.608 -13.343 57.778 1.00 76.19 555 VAL A C 1
ATOM 4401 O O . VAL A 1 555 ? -45.048 -14.115 58.557 1.00 76.19 555 VAL A O 1
ATOM 4404 N N . ARG A 1 556 ? -44.944 -12.325 57.219 1.00 71.56 556 ARG A N 1
ATOM 4405 C CA . ARG A 1 556 ? -43.511 -12.112 57.435 1.00 71.56 556 ARG A CA 1
ATOM 4406 C C . ARG A 1 556 ? -43.179 -11.574 58.821 1.00 71.56 556 ARG A C 1
ATOM 4408 O O . ARG A 1 556 ? -42.106 -11.883 59.335 1.00 71.56 556 ARG A O 1
ATOM 4415 N N . TYR A 1 557 ? -44.077 -10.791 59.395 1.00 75.06 557 TYR A N 1
ATOM 4416 C CA . TYR A 1 557 ? -43.975 -10.268 60.751 1.00 75.06 557 TYR A CA 1
ATOM 4417 C C . TYR A 1 557 ? -44.813 -11.100 61.731 1.00 75.06 557 TYR A C 1
ATOM 4419 O O . TYR A 1 557 ? -45.317 -10.568 62.711 1.00 75.06 557 TYR A O 1
ATOM 4427 N N . HIS A 1 558 ? -44.943 -12.409 61.473 1.00 78.25 558 HIS A N 1
ATOM 4428 C CA . HIS A 1 558 ? -45.594 -13.377 62.363 1.00 78.25 558 HIS A CA 1
ATOM 4429 C C . HIS A 1 558 ? -47.037 -13.008 62.750 1.00 78.25 558 HIS A C 1
ATOM 4431 O O . HIS A 1 558 ? -47.454 -13.209 63.884 1.00 78.25 558 HIS A O 1
ATOM 4437 N N . ASP A 1 559 ? -47.785 -12.456 61.796 1.00 75.38 559 ASP A N 1
ATOM 4438 C CA . ASP A 1 559 ? -49.152 -11.947 61.935 1.00 75.38 559 ASP A CA 1
ATOM 4439 C C . ASP A 1 559 ? -49.316 -10.855 63.007 1.00 75.38 559 ASP A C 1
ATOM 4441 O O . ASP A 1 559 ? -50.424 -10.585 63.469 1.00 75.38 559 ASP A O 1
ATOM 4445 N N . GLU A 1 560 ? -48.228 -10.159 63.353 1.00 79.50 560 GLU A N 1
ATOM 4446 C CA . GLU A 1 560 ? -48.246 -8.996 64.236 1.00 79.50 560 GLU A CA 1
ATOM 4447 C C . GLU A 1 560 ? -48.313 -7.690 63.416 1.00 79.50 560 GLU A C 1
ATOM 4449 O O . GLU A 1 560 ? -47.288 -7.176 62.948 1.00 79.50 560 GLU A O 1
ATOM 4454 N N . PRO A 1 561 ? -49.503 -7.082 63.243 1.00 74.38 561 PRO A N 1
ATOM 4455 C CA . PRO A 1 561 ? -49.671 -5.888 62.410 1.00 74.38 561 PRO A CA 1
ATOM 4456 C C . PRO A 1 561 ? -48.896 -4.669 62.935 1.00 74.38 561 PRO A C 1
ATOM 4458 O O . PRO A 1 561 ? -48.462 -3.823 62.149 1.00 74.38 561 PRO A O 1
ATOM 4461 N N . GLN A 1 562 ? -48.674 -4.584 64.251 1.00 74.38 562 GLN A N 1
ATOM 4462 C CA . GLN A 1 562 ? -47.871 -3.524 64.871 1.00 74.38 562 GLN A CA 1
ATOM 4463 C C . GLN A 1 562 ? -46.387 -3.651 64.492 1.00 74.38 562 GLN A C 1
ATOM 4465 O O . GLN A 1 562 ? -45.786 -2.673 64.042 1.00 74.38 562 GLN A O 1
ATOM 4470 N N . ALA A 1 563 ? -45.817 -4.855 64.596 1.00 73.56 563 ALA A N 1
ATOM 4471 C CA . ALA A 1 563 ? -44.435 -5.132 64.209 1.00 73.56 563 ALA A CA 1
ATOM 4472 C C . ALA A 1 563 ? -44.220 -4.951 62.697 1.00 73.56 563 ALA A C 1
ATOM 4474 O O . ALA A 1 563 ? -43.210 -4.380 62.279 1.00 73.56 563 ALA A O 1
ATOM 4475 N N . ALA A 1 564 ? -45.201 -5.353 61.880 1.00 74.75 564 ALA A N 1
ATOM 4476 C CA . ALA A 1 564 ? -45.186 -5.133 60.435 1.00 74.75 564 ALA A CA 1
ATOM 4477 C C . ALA A 1 564 ? -45.148 -3.645 60.076 1.00 74.75 564 ALA A C 1
ATOM 4479 O O . ALA A 1 564 ? -44.337 -3.215 59.254 1.00 74.75 564 ALA A O 1
ATOM 4480 N N . THR A 1 565 ? -45.995 -2.845 60.725 1.00 75.25 565 THR A N 1
ATOM 4481 C CA . THR A 1 565 ? -46.064 -1.400 60.487 1.00 75.25 565 THR A CA 1
ATOM 4482 C C . THR A 1 565 ? -44.758 -0.716 60.883 1.00 75.25 565 THR A C 1
ATOM 4484 O O . THR A 1 565 ? -44.197 0.050 60.099 1.00 75.25 565 THR A O 1
ATOM 4487 N N . LEU A 1 566 ? -44.230 -1.048 62.064 1.00 75.69 566 LEU A N 1
ATOM 4488 C CA . LEU A 1 566 ? -42.950 -0.548 62.560 1.00 75.69 566 LEU A CA 1
ATOM 4489 C C . LEU A 1 566 ? -41.796 -0.883 61.602 1.00 75.69 566 LEU A C 1
ATOM 4491 O O . LEU A 1 566 ? -41.040 -0.001 61.191 1.00 75.69 566 LEU A O 1
ATOM 4495 N N . GLY A 1 567 ? -41.696 -2.149 61.193 1.00 74.88 567 GLY A N 1
ATOM 4496 C CA . GLY A 1 567 ? -40.638 -2.624 60.309 1.00 74.88 567 GLY A CA 1
ATOM 4497 C C . GLY A 1 567 ? -40.663 -1.977 58.923 1.00 74.88 567 GLY A C 1
ATOM 4498 O O . GLY A 1 567 ? -39.606 -1.676 58.370 1.00 74.88 567 GLY A O 1
ATOM 4499 N N . VAL A 1 568 ? -41.852 -1.708 58.376 1.00 76.12 568 VAL A N 1
ATOM 4500 C CA . VAL A 1 568 ? -42.019 -1.041 57.076 1.00 76.12 568 VAL A CA 1
ATOM 4501 C C . VAL A 1 568 ? -41.658 0.447 57.143 1.00 76.12 568 VAL A C 1
ATOM 4503 O O . VAL A 1 568 ? -41.026 0.958 56.218 1.00 76.12 568 VAL A O 1
ATOM 4506 N N . VAL A 1 569 ? -41.999 1.140 58.235 1.00 77.25 569 VAL A N 1
ATOM 4507 C CA . VAL A 1 569 ? -41.629 2.552 58.435 1.00 77.25 569 VAL A CA 1
ATOM 4508 C C . VAL A 1 569 ? -40.110 2.703 58.544 1.00 77.25 569 VAL A C 1
ATOM 4510 O O . VAL A 1 569 ? -39.524 3.508 57.820 1.00 77.25 569 VAL A O 1
ATOM 4513 N N . VAL A 1 570 ? -39.457 1.891 59.380 1.00 76.50 570 VAL A N 1
ATOM 4514 C CA . VAL A 1 570 ? -37.992 1.917 59.546 1.00 76.50 570 VAL A CA 1
ATOM 4515 C C . VAL A 1 570 ? -37.281 1.579 58.230 1.00 76.50 570 VAL A C 1
ATOM 4517 O O . VAL A 1 570 ? -36.344 2.271 57.834 1.00 76.50 570 VAL A O 1
ATOM 4520 N N . ALA A 1 571 ? -37.774 0.579 57.494 1.00 75.75 571 ALA A N 1
ATOM 4521 C CA . ALA A 1 571 ? -37.262 0.218 56.174 1.00 75.75 571 ALA A CA 1
ATOM 4522 C C . ALA A 1 571 ? -37.368 1.352 55.138 1.00 75.75 571 ALA A C 1
ATOM 4524 O O . ALA A 1 571 ? -36.467 1.522 54.317 1.00 75.75 571 ALA A O 1
ATOM 4525 N N . ALA A 1 572 ? -38.451 2.133 55.156 1.00 74.38 572 ALA A N 1
ATOM 4526 C CA . ALA A 1 572 ? -38.625 3.255 54.238 1.00 74.38 572 ALA A CA 1
ATOM 4527 C C . ALA A 1 572 ? -37.638 4.397 54.519 1.00 74.38 572 ALA A C 1
ATOM 4529 O O . ALA A 1 572 ? -37.108 4.991 53.577 1.00 74.38 572 ALA A O 1
ATOM 4530 N N . PHE A 1 573 ? -37.347 4.672 55.796 1.00 75.31 573 PHE A N 1
ATOM 4531 C CA . PHE A 1 573 ? -36.306 5.625 56.179 1.00 75.31 573 PHE A CA 1
ATOM 4532 C C . PHE A 1 573 ? -34.911 5.135 55.789 1.00 75.31 573 PHE A C 1
ATOM 4534 O O . PHE A 1 573 ? -34.149 5.920 55.237 1.00 75.31 573 PHE A O 1
ATOM 4541 N N . ASP A 1 574 ? -34.604 3.850 55.980 1.00 72.38 574 ASP A N 1
ATOM 4542 C CA . ASP A 1 574 ? -33.336 3.242 55.548 1.00 72.38 574 ASP A CA 1
ATOM 4543 C C . ASP A 1 574 ? -33.129 3.390 54.027 1.00 72.38 574 ASP A C 1
ATOM 4545 O O . ASP A 1 574 ? -32.106 3.904 53.572 1.00 72.38 574 ASP A O 1
ATOM 4549 N N . VAL A 1 575 ? -34.150 3.072 53.220 1.00 72.12 575 VAL A N 1
ATOM 4550 C CA . VAL A 1 575 ? -34.119 3.268 51.757 1.00 72.12 575 VAL A CA 1
ATOM 4551 C C . VAL A 1 575 ? -33.938 4.740 51.388 1.00 72.12 575 VAL A C 1
ATOM 4553 O O . VAL A 1 575 ? -33.183 5.058 50.468 1.00 72.12 575 VAL A O 1
ATOM 4556 N N . LEU A 1 576 ? -34.616 5.659 52.077 1.00 71.69 576 LEU A N 1
ATOM 4557 C CA . LEU A 1 576 ? -34.528 7.090 51.792 1.00 71.69 576 LEU A CA 1
ATOM 4558 C C . LEU A 1 576 ? -33.159 7.671 52.176 1.00 71.69 576 LEU A C 1
ATOM 4560 O O . LEU A 1 576 ? -32.589 8.432 51.398 1.00 71.69 576 LEU A O 1
ATOM 4564 N N . VAL A 1 577 ? -32.611 7.289 53.330 1.00 67.56 577 VAL A N 1
ATOM 4565 C CA . VAL A 1 577 ? -31.296 7.733 53.813 1.00 67.56 577 VAL A CA 1
ATOM 4566 C C . VAL A 1 577 ? -30.184 7.178 52.932 1.00 67.56 577 VAL A C 1
ATOM 4568 O O . VAL A 1 577 ? -29.309 7.942 52.538 1.00 67.56 577 VAL A O 1
ATOM 4571 N N . ASN A 1 578 ? -30.250 5.909 52.524 1.00 62.66 578 ASN A N 1
ATOM 4572 C CA . ASN A 1 578 ? -29.224 5.315 51.661 1.00 62.66 578 ASN A CA 1
ATOM 4573 C C . ASN A 1 578 ? -29.362 5.729 50.184 1.00 62.66 578 ASN A C 1
ATOM 4575 O O . ASN A 1 578 ? -28.393 5.657 49.433 1.00 62.66 578 ASN A O 1
ATOM 4579 N N . SER A 1 579 ? -30.531 6.218 49.749 1.00 61.03 579 SER A N 1
ATOM 4580 C CA . SER A 1 579 ? -30.722 6.780 48.399 1.00 61.03 579 SER A CA 1
ATOM 4581 C C . SER A 1 579 ? -30.468 8.295 48.300 1.00 61.03 579 SER A C 1
ATOM 4583 O O . SER A 1 579 ? -30.384 8.827 47.185 1.00 61.03 579 SER A O 1
ATOM 4585 N N . ALA A 1 580 ? -30.327 9.011 49.425 1.00 54.81 580 ALA A N 1
ATOM 4586 C CA . ALA A 1 580 ? -30.219 10.473 49.465 1.00 54.81 580 ALA A CA 1
ATOM 4587 C C . ALA A 1 580 ? -28.806 11.055 49.207 1.00 54.81 580 ALA A C 1
ATOM 4589 O O . ALA A 1 580 ? -28.742 12.068 48.502 1.00 54.81 580 ALA A O 1
ATOM 4590 N N . PRO A 1 581 ? -27.675 10.484 49.679 1.00 46.78 581 PRO A N 1
ATOM 4591 C CA . PRO A 1 581 ? -26.356 11.047 49.410 1.00 46.78 581 PRO A CA 1
ATOM 4592 C C . PRO A 1 581 ? -25.610 10.290 48.294 1.00 46.78 581 PRO A C 1
ATOM 4594 O O . PRO A 1 581 ? -25.180 9.153 48.442 1.00 46.78 581 PRO A O 1
ATOM 4597 N N . GLY A 1 582 ? -25.404 10.963 47.160 1.00 52.09 582 GLY A N 1
ATOM 4598 C CA . GLY A 1 582 ? -24.246 10.752 46.278 1.00 52.09 582 GLY A CA 1
ATOM 4599 C C . GLY A 1 582 ? -24.219 9.568 45.299 1.00 52.09 582 GLY A C 1
ATOM 4600 O O . GLY A 1 582 ? -23.420 9.640 44.371 1.00 52.09 582 GLY A O 1
ATOM 4601 N N . GLN A 1 583 ? -25.048 8.522 45.431 1.00 48.69 583 GLN A N 1
ATOM 4602 C CA . GLN A 1 583 ? -24.919 7.313 44.581 1.00 48.69 583 GLN A CA 1
ATOM 4603 C C . GLN A 1 583 ? -26.127 6.957 43.685 1.00 48.69 583 GLN A C 1
ATOM 4605 O O . GLN A 1 583 ? -26.035 6.036 42.878 1.00 48.69 583 GLN A O 1
ATOM 4610 N N . GLY A 1 584 ? -27.244 7.690 43.753 1.00 53.06 584 GLY A N 1
ATOM 4611 C CA . GLY A 1 584 ? -28.428 7.455 42.906 1.00 53.06 584 GLY A CA 1
ATOM 4612 C C . GLY A 1 584 ? -28.618 8.499 41.798 1.00 53.06 584 GLY A C 1
ATOM 4613 O O . GLY A 1 584 ? -28.246 9.661 41.959 1.00 53.06 584 GLY A O 1
ATOM 4614 N N . THR A 1 585 ? -29.254 8.127 40.678 1.00 55.09 585 THR A N 1
ATOM 4615 C CA . THR A 1 585 ? -29.673 9.114 39.664 1.00 55.09 585 THR A CA 1
ATOM 4616 C C . THR A 1 585 ? -30.762 10.041 40.241 1.00 55.09 585 THR A C 1
ATOM 4618 O O . THR A 1 585 ? -31.619 9.584 41.003 1.00 55.09 585 THR A O 1
ATOM 4621 N N . PRO A 1 586 ? -30.821 11.333 39.855 1.00 58.38 586 PRO A N 1
ATOM 4622 C CA . PRO A 1 586 ? -31.858 12.263 40.328 1.00 58.38 586 PRO A CA 1
ATOM 4623 C C . PRO A 1 586 ? -33.297 11.787 40.059 1.00 58.38 586 PRO A C 1
ATOM 4625 O O . PRO A 1 586 ? -34.242 12.218 40.718 1.00 58.38 586 PRO A O 1
ATOM 4628 N N . HIS A 1 587 ? -33.476 10.905 39.072 1.00 60.41 587 HIS A N 1
ATOM 4629 C CA . HIS A 1 587 ? -34.756 10.289 38.743 1.00 60.41 587 HIS A CA 1
ATOM 4630 C C . HIS A 1 587 ? -35.170 9.224 39.769 1.00 60.41 587 HIS A C 1
ATOM 4632 O O . HIS A 1 587 ? -36.308 9.245 40.235 1.00 60.41 587 HIS A O 1
ATOM 4638 N N . LEU A 1 588 ? -34.240 8.361 40.192 1.00 61.91 588 LEU A N 1
ATOM 4639 C CA . LEU A 1 588 ? -34.491 7.355 41.224 1.00 61.91 588 LEU A CA 1
ATOM 4640 C C . LEU A 1 588 ? -34.911 7.999 42.550 1.00 61.91 588 LEU A C 1
ATOM 4642 O O . LEU A 1 588 ? -35.884 7.578 43.169 1.00 61.91 588 LEU A O 1
ATOM 4646 N N . GLN A 1 589 ? -34.243 9.085 42.943 1.00 66.62 589 GLN A N 1
ATOM 4647 C CA . GLN A 1 589 ? -34.606 9.835 44.148 1.00 66.62 589 GLN A CA 1
ATOM 4648 C C . GLN A 1 589 ? -36.035 10.393 44.082 1.00 66.62 589 GLN A C 1
ATOM 4650 O O . GLN A 1 589 ? -36.741 10.402 45.089 1.00 66.62 589 GLN A O 1
ATOM 4655 N N . LYS A 1 590 ? -36.492 10.833 42.902 1.00 67.88 590 LYS A N 1
ATOM 4656 C CA . LYS A 1 590 ? -37.881 11.281 42.707 1.00 67.88 590 LYS A CA 1
ATOM 4657 C C . LYS A 1 590 ? -38.878 10.127 42.819 1.00 67.88 590 LYS A C 1
ATOM 4659 O O . LYS A 1 590 ? -39.934 10.324 43.412 1.00 67.88 590 LYS A O 1
ATOM 4664 N N . LEU A 1 591 ? -38.553 8.945 42.293 1.00 67.44 591 LEU A N 1
ATOM 4665 C CA . LEU A 1 591 ? -39.415 7.760 42.376 1.00 67.44 591 LEU A CA 1
ATOM 4666 C C . LEU A 1 591 ? -39.548 7.246 43.813 1.00 67.44 591 LEU A C 1
ATOM 4668 O O . LEU A 1 591 ? -40.668 7.067 44.283 1.00 67.44 591 LEU A O 1
ATOM 4672 N N . VAL A 1 592 ? -38.429 7.102 44.533 1.00 71.19 592 VAL A N 1
ATOM 4673 C CA . VAL A 1 592 ? -38.406 6.693 45.952 1.00 71.19 592 VAL A CA 1
ATOM 4674 C C . VAL A 1 592 ? -39.210 7.667 46.808 1.00 71.19 592 VAL A C 1
ATOM 4676 O O . VAL A 1 592 ? -40.081 7.247 47.566 1.00 71.19 592 VAL A O 1
ATOM 4679 N N . ARG A 1 593 ? -39.002 8.979 46.629 1.00 71.31 593 ARG A N 1
ATOM 4680 C CA . ARG A 1 593 ? -39.803 10.004 47.318 1.00 71.31 593 ARG A CA 1
ATOM 4681 C C . ARG A 1 593 ? -41.286 9.903 46.967 1.00 71.31 593 ARG A C 1
ATOM 4683 O O . ARG A 1 593 ? -42.118 9.965 47.861 1.00 71.31 593 ARG A O 1
ATOM 4690 N N . SER A 1 594 ? -41.625 9.710 45.692 1.00 73.12 594 SER A N 1
ATOM 4691 C CA . SER A 1 594 ? -43.020 9.579 45.256 1.00 73.12 594 SER A CA 1
ATOM 4692 C C . SER A 1 594 ? -43.711 8.364 45.882 1.00 73.12 594 SER A C 1
ATOM 4694 O O . SER A 1 594 ? -44.825 8.491 46.384 1.00 73.12 594 SER A O 1
ATOM 4696 N N . PHE A 1 595 ? -43.057 7.200 45.915 1.00 74.19 595 PHE A N 1
ATOM 4697 C CA . PHE A 1 595 ? -43.622 5.993 46.520 1.00 74.19 595 PHE A CA 1
ATOM 4698 C C . PHE A 1 595 ? -43.833 6.160 48.031 1.00 74.19 595 PHE A C 1
ATOM 4700 O O . PHE A 1 595 ? -44.922 5.874 48.537 1.00 74.19 595 PHE A O 1
ATOM 4707 N N . ILE A 1 596 ? -42.823 6.682 48.736 1.00 75.50 596 ILE A N 1
ATOM 4708 C CA . ILE A 1 596 ? -42.875 6.918 50.186 1.00 75.50 596 ILE A CA 1
ATOM 4709 C C . ILE A 1 596 ? -43.952 7.948 50.546 1.00 75.50 596 ILE A C 1
ATOM 4711 O O . ILE A 1 596 ? -44.654 7.765 51.534 1.00 75.50 596 ILE A O 1
ATOM 4715 N N . CYS A 1 597 ? -44.124 9.008 49.755 1.00 75.81 597 CYS A N 1
ATOM 4716 C CA . CYS A 1 597 ? -45.126 10.034 50.042 1.00 75.81 597 CYS A CA 1
ATOM 4717 C C . CYS A 1 597 ? -46.550 9.621 49.648 1.00 75.81 597 CYS A C 1
ATOM 4719 O O . CYS A 1 597 ? -47.490 10.010 50.331 1.00 75.81 597 CYS A O 1
ATOM 4721 N N . ASN A 1 598 ? -46.728 8.862 48.560 1.00 71.50 598 ASN A N 1
ATOM 4722 C CA . ASN A 1 598 ? -48.056 8.652 47.971 1.00 71.50 598 ASN A CA 1
ATOM 4723 C C . ASN A 1 598 ? -48.631 7.250 48.204 1.00 71.50 598 ASN A C 1
ATOM 4725 O O . ASN A 1 598 ? -49.840 7.109 48.361 1.00 71.50 598 ASN A O 1
ATOM 4729 N N . ARG A 1 599 ? -47.799 6.200 48.199 1.00 74.19 599 ARG A N 1
ATOM 4730 C CA . ARG A 1 599 ? -48.273 4.805 48.252 1.00 74.19 599 ARG A CA 1
ATOM 4731 C C . ARG A 1 599 ? -48.087 4.184 49.629 1.00 74.19 599 ARG A C 1
ATOM 4733 O O . ARG A 1 599 ? -48.995 3.531 50.136 1.00 74.19 599 ARG A O 1
ATOM 4740 N N . LEU A 1 600 ? -46.940 4.427 50.255 1.00 77.00 600 LEU A N 1
ATOM 4741 C CA . LEU A 1 600 ? -46.619 3.881 51.571 1.00 77.00 600 LEU A CA 1
ATOM 4742 C C . LEU A 1 600 ? -47.643 4.251 52.667 1.00 77.00 600 LEU A C 1
ATOM 4744 O O . LEU A 1 600 ? -48.003 3.358 53.437 1.00 77.00 600 LEU A O 1
ATOM 4748 N N . PRO A 1 601 ? -48.194 5.484 52.732 1.00 77.81 601 PRO A N 1
ATOM 4749 C CA . PRO A 1 601 ? -49.189 5.829 53.747 1.00 77.81 601 PRO A CA 1
ATOM 4750 C C . PRO A 1 601 ? -50.491 5.033 53.612 1.00 77.81 601 PRO A C 1
ATOM 4752 O O . PRO A 1 601 ? -51.118 4.727 54.621 1.00 77.81 601 PRO A O 1
ATOM 4755 N N . LEU A 1 602 ? -50.883 4.649 52.391 1.00 75.44 602 LEU A N 1
ATOM 4756 C CA . LEU A 1 602 ? -52.082 3.836 52.144 1.00 75.44 602 LEU A CA 1
ATOM 4757 C C . LEU A 1 602 ? -51.903 2.404 52.665 1.00 75.44 602 LEU A C 1
ATOM 4759 O O . LEU A 1 602 ? -52.805 1.838 53.279 1.00 75.44 602 LEU A O 1
ATOM 4763 N N . ILE A 1 603 ? -50.709 1.844 52.480 1.00 74.56 603 ILE A N 1
ATOM 4764 C CA . ILE A 1 603 ? -50.340 0.519 52.989 1.00 74.56 603 ILE A CA 1
ATOM 4765 C C . ILE A 1 603 ? -50.315 0.538 54.522 1.00 74.56 603 ILE A C 1
ATOM 4767 O O . ILE A 1 603 ? -50.907 -0.332 55.160 1.00 74.56 603 ILE A O 1
ATOM 4771 N N . ILE A 1 604 ? -49.671 1.551 55.114 1.00 76.44 604 ILE A N 1
ATOM 4772 C CA . ILE A 1 604 ? -49.621 1.738 56.571 1.00 76.44 604 ILE A CA 1
ATOM 4773 C C . ILE A 1 604 ? -51.030 1.931 57.132 1.00 76.44 604 ILE A C 1
ATOM 4775 O O . ILE A 1 604 ? -51.366 1.318 58.138 1.00 76.44 604 ILE A O 1
ATOM 4779 N N . SER A 1 605 ? -51.877 2.721 56.465 1.00 74.94 605 SER A N 1
ATOM 4780 C CA . SER A 1 605 ? -53.285 2.883 56.832 1.00 74.94 605 SER A CA 1
ATOM 4781 C C . SER A 1 605 ? -54.005 1.540 56.869 1.00 74.94 605 SER A C 1
ATOM 4783 O O . SER A 1 605 ? -54.638 1.214 57.870 1.00 74.94 605 SER A O 1
ATOM 4785 N N . SER A 1 606 ? -53.841 0.719 55.829 1.00 76.94 606 SER A N 1
ATOM 4786 C CA . SER A 1 606 ? -54.472 -0.596 55.787 1.00 76.94 606 SER A CA 1
ATOM 4787 C C . SER A 1 606 ? -53.961 -1.542 56.878 1.00 76.94 606 SER A C 1
ATOM 4789 O O . SER A 1 606 ? -54.759 -2.314 57.401 1.00 76.94 606 SER A O 1
ATOM 4791 N N . LEU A 1 607 ? -52.681 -1.496 57.251 1.00 73.00 607 LEU A N 1
ATOM 4792 C CA . LEU A 1 607 ? -52.143 -2.304 58.355 1.00 73.00 607 LEU A CA 1
ATOM 4793 C C . LEU A 1 607 ? -52.597 -1.787 59.724 1.00 73.00 607 LEU A C 1
ATOM 4795 O O . LEU A 1 607 ? -52.939 -2.580 60.597 1.00 73.00 607 LEU A O 1
ATOM 4799 N N . ALA A 1 608 ? -52.671 -0.466 59.895 1.00 71.12 608 ALA A N 1
ATOM 4800 C CA . ALA A 1 608 ? -53.112 0.175 61.129 1.00 71.12 608 ALA A CA 1
ATOM 4801 C C . ALA A 1 608 ? -54.590 -0.107 61.447 1.00 71.12 608 ALA A C 1
ATOM 4803 O O . ALA A 1 608 ? -54.964 -0.119 62.613 1.00 71.12 608 ALA A O 1
ATOM 4804 N N . THR A 1 609 ? -55.434 -0.404 60.447 1.00 72.81 609 THR A N 1
ATOM 4805 C CA . THR A 1 609 ? -56.813 -0.873 60.714 1.00 72.81 609 THR A CA 1
ATOM 4806 C C . THR A 1 609 ? -56.877 -2.214 61.450 1.00 72.81 609 THR A C 1
ATOM 4808 O O . THR A 1 609 ? -57.917 -2.549 62.008 1.00 72.81 609 THR A O 1
ATOM 4811 N N . LEU A 1 610 ? -55.777 -2.974 61.470 1.00 70.56 610 LEU A N 1
ATOM 4812 C CA . LEU A 1 610 ? -55.681 -4.282 62.117 1.00 70.56 610 LEU A CA 1
ATOM 4813 C C . LEU A 1 610 ? -55.028 -4.209 63.509 1.00 70.56 610 LEU A C 1
ATOM 4815 O O . LEU A 1 610 ? -54.887 -5.243 64.159 1.00 70.56 610 LEU A O 1
ATOM 4819 N N . THR A 1 611 ? -54.615 -3.025 63.982 1.00 65.56 611 THR A N 1
ATOM 4820 C CA . THR A 1 611 ? -53.961 -2.860 65.290 1.00 65.56 611 THR A CA 1
ATOM 4821 C C . THR A 1 611 ? -54.940 -2.333 66.357 1.00 65.56 611 THR A C 1
ATOM 4823 O O . THR A 1 611 ? -55.738 -1.439 66.074 1.00 65.56 611 THR A O 1
ATOM 4826 N N . PRO A 1 612 ? -54.886 -2.821 67.616 1.00 59.16 612 PRO A N 1
ATOM 4827 C CA . PRO A 1 612 ? -55.783 -2.351 68.684 1.00 59.16 612 PRO A CA 1
ATOM 4828 C C . PRO A 1 612 ? -55.479 -0.933 69.199 1.00 59.16 612 PRO A C 1
ATOM 4830 O O . PRO A 1 612 ? -56.289 -0.339 69.907 1.00 59.16 612 PRO A O 1
ATOM 4833 N N . THR A 1 613 ? -54.298 -0.390 68.894 1.00 55.94 613 THR A N 1
ATOM 4834 C CA . THR A 1 613 ? -53.755 0.830 69.507 1.00 55.94 613 THR A CA 1
ATOM 4835 C C . THR A 1 613 ? -53.603 1.951 68.477 1.00 55.94 613 THR A C 1
ATOM 4837 O O . THR A 1 613 ? -52.534 2.140 67.903 1.00 55.94 613 THR A O 1
ATOM 4840 N N . GLY A 1 614 ? -54.676 2.717 68.270 1.00 59.09 614 GLY A N 1
ATOM 4841 C CA . GLY A 1 614 ? -54.596 4.137 67.906 1.00 59.09 614 GLY A CA 1
ATOM 4842 C C . GLY A 1 614 ? -53.955 4.503 66.562 1.00 59.09 614 GLY A C 1
ATOM 4843 O O . GLY A 1 614 ? -53.001 5.274 66.543 1.00 59.09 614 GLY A O 1
ATOM 4844 N N . GLY A 1 615 ? -54.532 4.043 65.448 1.00 63.94 615 GLY A N 1
ATOM 4845 C CA . GLY A 1 615 ? -54.376 4.665 64.124 1.00 63.94 615 GLY A CA 1
ATOM 4846 C C . GLY A 1 615 ? -52.941 4.811 63.585 1.00 63.94 615 GLY A C 1
ATOM 4847 O O . GLY A 1 615 ? -51.962 4.297 64.121 1.00 63.94 615 GLY A O 1
ATOM 4848 N N . ILE A 1 616 ? -52.815 5.516 62.459 1.00 61.97 616 ILE A N 1
ATOM 4849 C CA . ILE A 1 616 ? -51.534 5.708 61.755 1.00 61.97 616 ILE A CA 1
ATOM 4850 C C . ILE A 1 616 ? -50.545 6.519 62.607 1.00 61.97 616 ILE A C 1
ATOM 4852 O O . ILE A 1 616 ? -49.357 6.203 62.647 1.00 61.97 616 ILE A O 1
ATOM 4856 N N . GLU A 1 617 ? -51.031 7.537 63.322 1.00 66.94 617 GLU A N 1
ATOM 4857 C CA . GLU A 1 617 ? -50.201 8.446 64.124 1.00 66.94 617 GLU A CA 1
ATOM 4858 C C . GLU A 1 617 ? -49.535 7.750 65.319 1.00 66.94 617 GLU A C 1
ATOM 4860 O O . GLU A 1 617 ? -48.362 8.013 65.607 1.00 66.94 617 GLU A O 1
ATOM 4865 N N . GLY A 1 618 ? -50.232 6.814 65.976 1.00 66.88 618 GLY A N 1
ATOM 4866 C CA . GLY A 1 618 ? -49.664 6.013 67.062 1.00 66.88 618 GLY A CA 1
ATOM 4867 C C . GLY A 1 618 ? -48.544 5.097 66.569 1.00 66.88 618 GLY A C 1
ATOM 4868 O O . GLY A 1 618 ? -47.472 5.039 67.171 1.00 66.88 618 GLY A O 1
ATOM 4869 N N . CYS A 1 619 ? -48.748 4.458 65.414 1.00 64.62 619 CYS A N 1
ATOM 4870 C CA . CYS A 1 619 ? -47.754 3.575 64.806 1.00 64.62 619 CYS A CA 1
ATOM 4871 C C . CYS A 1 619 ? -46.489 4.331 64.358 1.00 64.62 619 CYS A C 1
ATOM 4873 O O . CYS A 1 619 ? -45.377 3.844 64.563 1.00 64.62 619 CYS A O 1
ATOM 4875 N N . ILE A 1 620 ? -46.639 5.533 63.786 1.00 65.25 620 ILE A N 1
ATOM 4876 C CA . ILE A 1 620 ? -45.501 6.385 63.398 1.00 65.25 620 ILE A CA 1
ATOM 4877 C C . ILE A 1 620 ? -44.740 6.872 64.639 1.00 65.25 620 ILE A C 1
ATOM 4879 O O . ILE A 1 620 ? -43.511 6.832 64.654 1.00 65.25 620 ILE A O 1
ATOM 4883 N N . SER A 1 621 ? -45.450 7.286 65.692 1.00 67.62 621 SER A N 1
ATOM 4884 C CA . SER A 1 621 ? -44.829 7.769 66.935 1.00 67.62 621 SER A CA 1
ATOM 4885 C C . SER A 1 621 ? -44.019 6.675 67.634 1.00 67.62 621 SER A C 1
ATOM 4887 O O . SER A 1 621 ? -42.893 6.918 68.063 1.00 67.62 621 SER A O 1
ATOM 4889 N N . MET A 1 622 ? -44.545 5.447 67.681 1.00 65.50 622 MET A N 1
ATOM 4890 C CA . MET A 1 622 ? -43.809 4.278 68.173 1.00 65.50 622 MET A CA 1
ATOM 4891 C C . MET A 1 622 ? -42.571 3.970 67.325 1.00 65.50 622 MET A C 1
ATOM 4893 O O . MET A 1 622 ? -41.519 3.645 67.872 1.00 65.50 622 MET A O 1
ATOM 4897 N N . ALA A 1 623 ? -42.675 4.102 65.999 1.00 63.97 623 ALA A N 1
ATOM 4898 C CA . ALA A 1 623 ? -41.540 3.885 65.113 1.00 63.97 623 ALA A CA 1
ATOM 4899 C C . ALA A 1 623 ? -40.416 4.889 65.336 1.00 63.97 623 ALA A C 1
ATOM 4901 O O . ALA A 1 623 ? -39.259 4.494 65.454 1.00 63.97 623 ALA A O 1
ATOM 4902 N N . LEU A 1 624 ? -40.753 6.166 65.487 1.00 63.31 624 LEU A N 1
ATOM 4903 C CA . LEU A 1 624 ? -39.771 7.204 65.786 1.00 63.31 624 LEU A CA 1
ATOM 4904 C C . LEU A 1 624 ? -39.154 7.042 67.183 1.00 63.31 624 LEU A C 1
ATOM 4906 O O . LEU A 1 624 ? -37.969 7.312 67.344 1.00 63.31 624 LEU A O 1
ATOM 4910 N N . ALA A 1 625 ? -39.909 6.545 68.169 1.00 65.12 625 ALA A N 1
ATOM 4911 C CA . ALA A 1 625 ? -39.395 6.278 69.516 1.00 65.12 625 ALA A CA 1
ATOM 4912 C C . ALA A 1 625 ? -38.361 5.134 69.569 1.00 65.12 625 ALA A C 1
ATOM 4914 O O . ALA A 1 625 ? -37.553 5.086 70.491 1.00 65.12 625 ALA A O 1
ATOM 4915 N N . SER A 1 626 ? -38.373 4.225 68.587 1.00 59.69 626 SER A N 1
ATOM 4916 C CA . SER A 1 626 ? -37.424 3.105 68.490 1.00 59.69 626 SER A CA 1
ATOM 4917 C C . SER A 1 626 ? -36.083 3.458 67.828 1.00 59.69 626 SER A C 1
ATOM 4919 O O . SER A 1 626 ? -35.180 2.625 67.786 1.00 59.69 626 SER A O 1
ATOM 4921 N N . ILE A 1 627 ? -35.940 4.681 67.305 1.00 59.50 627 ILE A N 1
ATOM 4922 C CA . ILE A 1 627 ? -34.722 5.152 66.639 1.00 59.50 627 ILE A CA 1
ATOM 4923 C C . ILE A 1 627 ? -33.851 5.879 67.673 1.00 59.50 627 ILE A C 1
ATOM 4925 O O . ILE A 1 627 ? -34.188 6.979 68.110 1.00 59.50 627 ILE A O 1
ATOM 4929 N N . GLU A 1 628 ? -32.714 5.293 68.062 1.00 52.03 628 GLU A N 1
ATOM 4930 C CA . GLU A 1 628 ? -31.728 5.975 68.910 1.00 52.03 628 GLU A CA 1
ATOM 4931 C C . GLU A 1 628 ? -31.071 7.133 68.139 1.00 52.03 628 GLU A C 1
ATOM 4933 O O . GLU A 1 628 ? -30.218 6.939 67.271 1.00 52.03 628 GLU A O 1
ATOM 4938 N N . LEU A 1 629 ? -31.463 8.370 68.453 1.00 50.69 629 LEU A N 1
ATOM 4939 C CA . LEU A 1 629 ? -30.795 9.573 67.960 1.00 50.69 629 LEU A CA 1
ATOM 4940 C C . LEU A 1 629 ? -29.513 9.805 68.773 1.00 50.69 629 LEU A C 1
ATOM 4942 O O . LEU A 1 629 ? -29.537 10.434 69.830 1.00 50.69 629 LEU A O 1
ATOM 4946 N N . GLY A 1 630 ? -28.377 9.308 68.278 1.00 43.41 630 GLY A N 1
ATOM 4947 C CA . GLY A 1 630 ? -27.065 9.744 68.766 1.00 43.41 630 GLY A CA 1
ATOM 4948 C C . GLY A 1 630 ? -26.877 11.264 68.578 1.00 43.41 630 GLY A C 1
ATOM 4949 O O . GLY A 1 630 ? -27.491 11.850 67.681 1.00 43.41 630 GLY A O 1
ATOM 4950 N N . PRO A 1 631 ? -26.050 11.939 69.401 1.00 38.12 631 PRO A N 1
ATOM 4951 C CA . PRO A 1 631 ? -25.876 13.386 69.316 1.00 38.12 631 PRO A CA 1
ATOM 4952 C C . PRO A 1 631 ? -25.336 13.790 67.939 1.00 38.12 631 PRO A C 1
ATOM 4954 O O . PRO A 1 631 ? -24.262 13.363 67.518 1.00 38.12 631 PRO A O 1
ATOM 4957 N N . VAL A 1 632 ? -26.092 14.637 67.240 1.00 41.16 632 VAL A N 1
ATOM 4958 C CA . VAL A 1 632 ? -25.693 15.226 65.959 1.00 41.16 632 VAL A CA 1
ATOM 4959 C C . VAL A 1 632 ? -24.537 16.193 66.217 1.00 41.16 632 VAL A C 1
ATOM 4961 O O . VAL A 1 632 ? -24.710 17.212 66.887 1.00 41.16 632 VAL A O 1
ATOM 4964 N N . THR A 1 633 ? -23.351 15.898 65.685 1.00 31.97 633 THR A N 1
ATOM 4965 C CA . THR A 1 633 ? -22.252 16.866 65.622 1.00 31.97 633 THR A CA 1
ATOM 4966 C C . THR A 1 633 ? -22.700 18.067 64.781 1.00 31.97 633 THR A C 1
ATOM 4968 O O . THR A 1 633 ? -23.141 17.871 63.645 1.00 31.97 633 THR A O 1
ATOM 4971 N N . PRO A 1 634 ? -22.613 19.314 65.285 1.00 37.53 634 PRO A N 1
ATOM 4972 C CA . PRO A 1 634 ? -22.982 20.484 64.500 1.00 37.53 634 PRO A CA 1
ATOM 4973 C C . PRO A 1 634 ? -22.162 20.523 63.210 1.00 37.53 634 PRO A C 1
ATOM 4975 O O . PRO A 1 634 ? -20.934 20.428 63.246 1.00 37.53 634 PRO A O 1
ATOM 4978 N N . TRP A 1 635 ? -22.831 20.668 62.065 1.00 37.09 635 TRP A N 1
ATOM 4979 C CA . TRP A 1 635 ? -22.150 20.930 60.803 1.00 37.09 635 TRP A CA 1
ATOM 4980 C C . TRP A 1 635 ? -21.299 22.194 60.937 1.00 37.09 635 TRP A C 1
ATOM 4982 O O . TRP A 1 635 ? -21.818 23.281 61.192 1.00 37.09 635 TRP A O 1
ATOM 4992 N N . ALA A 1 636 ? -19.986 22.050 60.752 1.00 32.94 636 ALA A N 1
ATOM 4993 C CA . ALA A 1 636 ? -19.091 23.188 60.617 1.00 32.94 636 ALA A CA 1
ATOM 4994 C C . ALA A 1 636 ? -19.560 24.061 59.433 1.00 32.94 636 ALA A C 1
ATOM 4996 O O . ALA A 1 636 ? -19.864 23.518 58.363 1.00 32.94 636 ALA A O 1
ATOM 4997 N N . PRO A 1 637 ? -19.633 25.396 59.582 1.00 38.34 637 PRO A N 1
ATOM 4998 C CA . PRO A 1 637 ? -20.044 26.269 58.493 1.00 38.34 637 PRO A CA 1
ATOM 4999 C C . PRO A 1 637 ? -19.035 26.162 57.345 1.00 38.34 637 PRO A C 1
ATOM 5001 O O . PRO A 1 637 ? -17.853 26.470 57.507 1.00 38.34 637 PRO A O 1
ATOM 5004 N N . ARG A 1 638 ? -19.498 25.726 56.165 1.00 39.03 638 ARG A N 1
ATOM 5005 C CA . ARG A 1 638 ? -18.710 25.837 54.933 1.00 39.03 638 ARG A CA 1
ATOM 5006 C C . ARG A 1 638 ? -18.493 27.320 54.643 1.00 39.03 638 ARG A C 1
ATOM 5008 O O . ARG A 1 638 ? -19.440 28.045 54.348 1.00 39.03 638 ARG A O 1
ATOM 5015 N N . GLN A 1 639 ? -17.237 27.746 54.749 1.00 38.28 639 GLN A N 1
ATOM 5016 C CA . GLN A 1 639 ? -16.763 29.033 54.257 1.00 38.28 639 GLN A CA 1
ATOM 5017 C C . GLN A 1 639 ? -17.127 29.181 52.775 1.00 38.28 639 GLN A C 1
ATOM 5019 O O . GLN A 1 639 ? -16.936 28.254 51.988 1.00 38.28 639 GLN A O 1
ATOM 5024 N N . GLN A 1 640 ? -17.643 30.354 52.407 1.00 40.88 640 GLN A N 1
ATOM 5025 C CA . GLN A 1 640 ? -17.728 30.787 51.016 1.00 40.88 640 GLN A CA 1
ATOM 5026 C C . GLN A 1 640 ? -16.329 30.762 50.390 1.00 40.88 640 GLN A C 1
ATOM 5028 O O . GLN A 1 640 ? -15.434 31.446 50.891 1.00 40.88 640 GLN A O 1
ATOM 5033 N N . ARG A 1 641 ? -16.175 30.022 49.291 1.00 34.47 641 ARG A N 1
ATOM 5034 C CA . ARG A 1 641 ? -15.297 30.339 48.159 1.00 34.47 641 ARG A CA 1
ATOM 5035 C C . ARG A 1 641 ? -15.721 29.545 46.936 1.00 34.47 641 ARG A C 1
ATOM 5037 O O . ARG A 1 641 ? -15.931 28.322 47.085 1.00 34.47 641 ARG A O 1
#

Foldseek 3Di:
DDPADADQEQQWWWFLPPPFTAIDGCVRPQDAEEEEQDAAADDDGDAAAPVCNVVRRVGDDLVPFAQAVNLVSVVCVVVVHRIYDDCRYSFHPPDPVRCVVNLLCVLSHQLRHPEYEYAQADNHSNPHQPDDAPQDWDWDWDQDPNDTDIDTDGPPVDDPLRQSCPGNSLQALLCLSNLLRHQKYWYSTRHWIKIAHLQAIAIPVRRPGDRDPPPDPRADLNHDSNLSNCLSPNDADPDLPVSVVSSVVSSVSHDYPDPVCSCSSCLSVLLSSVLSVVLRCVNVVPALVVCLVVLLVCLVPHPDALLSVLSSLCPRDPHSQPDPRSLRNVLSCLLSVSHALLSNLVSVVCVPPLNVPDPDPDDDPPRQNPPLLSSLVSSLVSVVVPPQLPDLVSLVSNLVSLLSVLVSVLVVLVVVCVVVPPPDQDDPSCLSNLVSSLVSCCSSLVDPSVLVNLPPPVCVVCLVSSLVSLVSSLVRPVVSNVHPCRCVSVVSCVDPPSFDADPVRHGDDDPVNVVPDDDPQFPFPDPLLSVLLVCLVCVVPPDDDLVVVLVVLCVVQVNPLLSSLLRNLVSLVRNLVRQPPDDDDPVSNVSSVCCVVPPSVVSSQVSQVVDPDDGSVVSVVVSVVPDDDDDDDDPDDDDDD

InterPro domains:
  IPR010730 Heterokaryon incompatibility [PF06985] (33-178)

pLDDT: mean 75.45, std 15.88, range [22.89, 97.88]

Sequence (641 aa):
MCSKARLASPTRVLDLDSDSVQVVTTHGKPGRYVALSYCWGVGNHFRTLKINMQDHMTNIAIDELPATLRDAIVMTRRLGFRYLWIDALCIIQDDADDWNREAQMMCSVYEQCALCLAVTSAASSFDGFLHPRTRSFVPAAVTIYGVDIPVGIRAQSLSATQMIGAGPLETRAWTLQERVLPPASLHFASEQILWECCEGFASEVQPGFQEDFRGANATFYGMSVHDMKLLTHGEGIDDPGKLWYQLVEAFSERRLTNPTDRLPAILGISQSFAKFVLNNAHKQRLDSSEIEDAIKELAVTSRASSDEIVEVVLNLGETYNKDPLVIRYVDTLLRARCILPSSLLLGLLQKFRFVQGVTQPALSTLSLPIFEEKAFHLVRVVLDDRLVLSSAWKLHGLVFALTRWLSAITDHEMAQQLELGPLHTVSTSMAGMYEAIAMLVYTVFGNRFFREIERQPWWKLRRPLVVSEVNRFDLNVLQPSHSQLSGWLQKLTMTRPFLEIDDKGKPIFTREQILAIPEALPIVQSRGGLFVWLSTMLSAQVYVDDSTFRNYLLVRYHDEPQAATLGVVVAAFDVLVNSAPGQGTPHLQKLVRSFICNRLPLIISSLATLTPTGGIEGCISMALASIELGPVTPWAPRQQR

Radius of gyration: 38.13 Å; chains: 1; bounding box: 110×57×107 Å

Secondary structure (DSSP, 8-state):
------PPPPSEEEE-SSS--EEEE-TT---SEEEEE----SS------TTTHHHHHH---GGGS-HHHHHHHHHHHHTT--EEE-HHHHS-TT-HHHHHHHHHHHHHHHHH-SEEEE-TT-SSTTS-S-SPP---EEEEEEEETTEEEEEEEE---S-HHHHHHTSGGGGBTTHHHHHHSSSEEEEE-SS-EEEEETTEEEESS--S-B---TTSS--BTTB-HHHHHHHHH----S-HHHHHHHHHHHHHTSB-SSGGGHHHHHHHHHHHHHHHHHHHHHHTT--HHHHHHHHHHHHHH----HHHHHHHHHTSSS-TTT-HHHHHHHHHHHHTTSS-HHHHHHHHHHHSTTTS--------TT--SHHHHHHHHHHHHHHHSTTGGGSHHHHHHHHHHHHHHHHHHHHHHHHHHHHHGGG-PPPHHHHHHHHHHHHHHHHHHSSGGGGGGGG-HHHHHHHHHHHHHHHHHIIIIITTTT-TTTTHHHHHHTSTTTSEE-TTS-EE--HHHHHT--------SSHHHHHHHHHHHHTTS----HHHHHHHHHHHTTT-HHHHHHHHHHHHHHHHHHHSSSSS-HHHHHHHHHHHHHTHHHHHHHHHTT-SS-HHHHHHHHHHHTS-----PPPPP----

Organism: NCBI:txid286661